Protein AF-0000000068191736 (afdb_homodimer)

Radius of gyration: 35.63 Å; Cα contacts (8 Å, |Δi|>4): 649; chains: 2; bounding box: 102×90×140 Å

Sequence (482 aa):
MTTALISSHVLVLVTMWLIGVQCFPVQSYLVSAGSHHRRVPTPRPTRGGVSFSSRRANTSNDIRSEDTLSNSKNRIPVSAEIEIPLAAEIAFDAFADLPRQATWADWLKSVEYISPDNPETMWKMSYLGLSYSWKAISTRQERPFVIEWESTSGLKNFGRVDFTKLDSDRTHMKLTLTFLAPRLLVKMLGQQGAIARLVEKRMLQTMLHNFRDIVVVESTSNQQPQLKPLSIFPKQNAESDMTTALISSHVLVLVTMWLIGVQCFPVQSYLVSAGSHHRRVPTPRPTRGGVSFSSRRANTSNDIRSEDTLSNSKNRIPVSAEIEIPLAAEIAFDAFADLPRQATWADWLKSVEYISPDNPETMWKMSYLGLSYSWKAISTRQERPFVIEWESTSGLKNFGRVDFTKLDSDRTHMKLTLTFLAPRLLVKMLGQQGAIARLVEKRMLQTMLHNFRDIVVVESTSNQQPQLKPLSIFPKQNAESD

pLDDT: mean 71.67, std 31.64, range [22.31, 98.94]

Foldseek 3Di:
DPPDDDDDDPPPPPPPDDPCPPDPPPPPPPPPPPCPVPPPDDPDPPPPPPPPPCPPPPPPPCPPPCVVVPPDLQKAKAKDKDKFQAALQLLQVLVVPQQCLCVLFVQWPGWADPDPVDQKIKTWGHDPHDIWIFIKHWPDDDPSAKTWMFTDDTWGKIKMWGWADPDRGMTMIMIIMMTGDPPVVCVVVVDSVVVRVCCHPVTVHSSVVSSRVVSVVVVVVVPPPPPPPPPDDDPPPPPDD/DDDDDDPPPDPPPPPPDDPPPPPPPPPPPPPPPPCPPPPPDDPDPPPPPPPPPCPPPPPPPCPPPCVVVPPDLQKAKAKDKDKFQAALQLLQVLVVPQQCLCVLFVQWPGWADPDPVDQKIKTWGHDPHDIWIFIKHWPDDDPSAKTWMFTDDTWGKIWMWGWADPDRGMTMIMIIMMTGDPPVVCVVVVDSVVVRVCCHPVTVHSSVVSSRVVSVVVVVVVPPPPPPPPPPDDPPPPPDD

Structure (mmCIF, N/CA/C/O backbone):
data_AF-0000000068191736-model_v1
#
loop_
_entity.id
_entity.type
_entity.pdbx_description
1 polymer 'Coenzyme Q-binding protein COQ10 START domain-containing protein'
#
loop_
_atom_site.group_PDB
_atom_site.id
_atom_site.type_symbol
_atom_site.label_atom_id
_atom_site.label_alt_id
_atom_site.label_comp_id
_atom_site.label_asym_id
_atom_site.label_entity_id
_atom_site.label_seq_id
_atom_site.pdbx_PDB_ins_code
_atom_site.Cartn_x
_atom_site.Cartn_y
_atom_site.Cartn_z
_atom_site.occupancy
_atom_site.B_iso_or_equiv
_atom_site.auth_seq_id
_atom_site.auth_comp_id
_atom_site.auth_asym_id
_atom_site.auth_atom_id
_atom_site.pdbx_PDB_model_num
ATOM 1 N N . MET A 1 1 ? -61.156 -1.2 -34.75 1 26.72 1 MET A N 1
ATOM 2 C CA . MET A 1 1 ? -60.344 -0.84 -35.906 1 26.72 1 MET A CA 1
ATOM 3 C C . MET A 1 1 ? -58.938 -0.466 -35.469 1 26.72 1 MET A C 1
ATOM 5 O O . MET A 1 1 ? -58.75 0.307 -34.531 1 26.72 1 MET A O 1
ATOM 9 N N . THR A 1 2 ? -57.875 -1.377 -35.875 1 28.09 2 THR A N 1
ATOM 10 C CA . THR A 1 2 ? -56.594 -2.049 -35.812 1 28.09 2 THR A CA 1
ATOM 11 C C . THR A 1 2 ? -55.469 -1.104 -36.219 1 28.09 2 THR A C 1
ATOM 13 O O . THR A 1 2 ? -54.312 -1.533 -36.406 1 28.09 2 THR A O 1
ATOM 16 N N . THR A 1 3 ? -55.812 0.09 -36.625 1 30.33 3 THR A N 1
ATOM 17 C CA . THR A 1 3 ? -54.812 0.627 -37.531 1 30.33 3 THR A CA 1
ATOM 18 C C . THR A 1 3 ? -53.531 0.962 -36.781 1 30.33 3 THR A C 1
ATOM 20 O O . THR A 1 3 ? -53.438 2.021 -36.156 1 30.33 3 THR A O 1
ATOM 23 N N . ALA A 1 4 ? -53.031 -0.154 -35.938 1 30.58 4 ALA A N 1
ATOM 24 C CA . ALA A 1 4 ? -51.75 0.013 -35.25 1 30.58 4 ALA A CA 1
ATOM 25 C C . ALA A 1 4 ? -50.719 0.667 -36.156 1 30.58 4 ALA A C 1
ATOM 27 O O . ALA A 1 4 ? -50.781 0.536 -37.375 1 30.58 4 ALA A O 1
ATOM 28 N N . LEU A 1 5 ? -49.812 1.462 -35.469 1 27.33 5 LEU A N 1
ATOM 29 C CA . LEU A 1 5 ? -48.719 2.383 -35.625 1 27.33 5 LEU A CA 1
ATOM 30 C C . LEU A 1 5 ? -47.625 1.749 -36.5 1 27.33 5 LEU A C 1
ATOM 32 O O . LEU A 1 5 ? -47.188 0.622 -36.219 1 27.33 5 LEU A O 1
ATOM 36 N N . ILE A 1 6 ? -47.25 2.256 -37.625 1 26.78 6 ILE A N 1
ATOM 37 C CA . ILE A 1 6 ? -46.469 2.162 -38.875 1 26.78 6 ILE A CA 1
ATOM 38 C C . ILE A 1 6 ? -45 2.021 -38.562 1 26.78 6 ILE A C 1
ATOM 40 O O . ILE A 1 6 ? -44.312 1.182 -39.125 1 26.78 6 ILE A O 1
ATOM 44 N N . SER A 1 7 ? -44.281 2.936 -37.688 1 26.61 7 SER A N 1
ATOM 45 C CA . SER A 1 7 ? -43.219 3.629 -38.375 1 26.61 7 SER A CA 1
ATOM 46 C C . SER A 1 7 ? -42 2.715 -38.562 1 26.61 7 SER A C 1
ATOM 48 O O . SER A 1 7 ? -41.844 1.708 -37.875 1 26.61 7 SER A O 1
ATOM 50 N N . SER A 1 8 ? -40.906 3.18 -39.438 1 25.53 8 SER A N 1
ATOM 51 C CA . SER A 1 8 ? -39.844 2.938 -40.438 1 25.53 8 SER A CA 1
ATOM 52 C C . SER A 1 8 ? -38.562 2.408 -39.75 1 25.53 8 SER A C 1
ATOM 54 O O . SER A 1 8 ? -38.375 2.576 -38.562 1 25.53 8 SER A O 1
ATOM 56 N N . HIS A 1 9 ? -37.531 1.76 -40.562 1 31.41 9 HIS A N 1
ATOM 57 C CA . HIS A 1 9 ? -36.469 0.842 -40.875 1 31.41 9 HIS A CA 1
ATOM 58 C C . HIS A 1 9 ? -35.094 1.457 -40.531 1 31.41 9 HIS A C 1
ATOM 60 O O . HIS A 1 9 ? -34.062 0.947 -40.938 1 31.41 9 HIS A O 1
ATOM 66 N N . VAL A 1 10 ? -34.812 2.531 -39.688 1 26.14 10 VAL A N 1
ATOM 67 C CA . VAL A 1 10 ? -33.5 3.119 -39.906 1 26.14 10 VAL A CA 1
ATOM 68 C C . VAL A 1 10 ? -32.406 2.078 -39.656 1 26.14 10 VAL A C 1
ATOM 70 O O . VAL A 1 10 ? -32.312 1.555 -38.531 1 26.14 10 VAL A O 1
ATOM 73 N N . LEU A 1 11 ? -31.719 1.407 -40.688 1 26 11 LEU A N 1
ATOM 74 C CA . LEU A 1 11 ? -30.625 0.473 -40.875 1 26 11 LEU A CA 1
ATOM 75 C C . LEU A 1 11 ? -29.297 1.087 -40.438 1 26 11 LEU A C 1
ATOM 77 O O . LEU A 1 11 ? -28.781 1.991 -41.094 1 26 11 LEU A O 1
ATOM 81 N N . VAL A 1 12 ? -28.984 1.545 -39.188 1 24.38 12 VAL A N 1
ATOM 82 C CA . VAL A 1 12 ? -27.703 2.119 -38.812 1 24.38 12 VAL A CA 1
ATOM 83 C C . VAL A 1 12 ? -26.594 1.095 -39.031 1 24.38 12 VAL A C 1
ATOM 85 O O . VAL A 1 12 ? -26.516 0.081 -38.344 1 24.38 12 VAL A O 1
ATOM 88 N N . LEU A 1 13 ? -26 0.882 -40.219 1 24.72 13 LEU A N 1
ATOM 89 C CA . LEU A 1 13 ? -24.828 0.103 -40.625 1 24.72 13 LEU A CA 1
ATOM 90 C C . LEU A 1 13 ? -23.578 0.662 -39.969 1 24.72 13 LEU A C 1
ATOM 92 O O . LEU A 1 13 ? -23.109 1.747 -40.312 1 24.72 13 LEU A O 1
ATOM 96 N N . VAL A 1 14 ? -23.297 0.605 -38.625 1 23.53 14 VAL A N 1
ATOM 97 C CA . VAL A 1 14 ? -22.078 0.998 -37.938 1 23.53 14 VAL A CA 1
ATOM 98 C C . VAL A 1 14 ? -20.891 0.227 -38.5 1 23.53 14 VAL A C 1
ATOM 100 O O . VAL A 1 14 ? -20.812 -0.994 -38.344 1 23.53 14 VAL A O 1
ATOM 103 N N . THR A 1 15 ? -20.141 0.614 -39.625 1 23.78 15 THR A N 1
ATOM 104 C CA . THR A 1 15 ? -18.891 0.195 -40.25 1 23.78 15 THR A CA 1
ATOM 105 C C . THR A 1 15 ? -17.75 0.275 -39.25 1 23.78 15 THR A C 1
ATOM 107 O O . THR A 1 15 ? -17.391 1.363 -38.781 1 23.78 15 THR A O 1
ATOM 110 N N . MET A 1 16 ? -17.5 -0.657 -38.281 1 24.33 16 MET A N 1
ATOM 111 C CA . MET A 1 16 ? -16.375 -0.915 -37.375 1 24.33 16 MET A CA 1
ATOM 112 C C . MET A 1 16 ? -15.07 -1.019 -38.156 1 24.33 16 MET A C 1
ATOM 114 O O . MET A 1 16 ? -14.836 -2.008 -38.875 1 24.33 16 MET A O 1
ATOM 118 N N . TRP A 1 17 ? -14.516 0.048 -38.875 1 25.03 17 TRP A N 1
ATOM 119 C CA . TRP A 1 17 ? -13.234 0.064 -39.594 1 25.03 17 TRP A CA 1
ATOM 120 C C . TRP A 1 17 ? -12.117 -0.455 -38.688 1 25.03 17 TRP A C 1
ATOM 122 O O . TRP A 1 17 ? -12.102 -0.185 -37.5 1 25.03 17 TRP A O 1
ATOM 132 N N . LEU A 1 18 ? -11.086 -1.441 -39.125 1 25.88 18 LEU A N 1
ATOM 133 C CA . LEU A 1 18 ? -9.945 -2.344 -39.031 1 25.88 18 LEU A CA 1
ATOM 134 C C . LEU A 1 18 ? -8.664 -1.57 -38.719 1 25.88 18 LEU A C 1
ATOM 136 O O . LEU A 1 18 ? -8.039 -1.012 -39.625 1 25.88 18 LEU A O 1
ATOM 140 N N . ILE A 1 19 ? -8.57 -0.493 -37.844 1 27.56 19 ILE A N 1
ATOM 141 C CA . ILE A 1 19 ? -7.277 0.161 -37.688 1 27.56 19 ILE A CA 1
ATOM 142 C C . ILE A 1 19 ? -6.215 -0.876 -37.312 1 27.56 19 ILE A C 1
ATOM 144 O O . ILE A 1 19 ? -6.328 -1.555 -36.312 1 27.56 19 ILE A O 1
ATOM 148 N N . GLY A 1 20 ? -5.395 -1.443 -38.219 1 23.81 20 GLY A N 1
ATOM 149 C CA . GLY A 1 20 ? -4.238 -2.318 -38.344 1 23.81 20 GLY A CA 1
ATOM 150 C C . GLY A 1 20 ? -3.07 -1.891 -37.5 1 23.81 20 GLY A C 1
ATOM 151 O O . GLY A 1 20 ? -2.295 -1.012 -37.875 1 23.81 20 GLY A O 1
ATOM 152 N N . VAL A 1 21 ? -3.158 -1.702 -36.188 1 25.25 21 VAL A N 1
ATOM 153 C CA . VAL A 1 21 ? -1.982 -1.375 -35.406 1 25.25 21 VAL A CA 1
ATOM 154 C C . VAL A 1 21 ? -0.887 -2.41 -35.625 1 25.25 21 VAL A C 1
ATOM 156 O O . VAL A 1 21 ? -1.078 -3.6 -35.375 1 25.25 21 VAL A O 1
ATOM 159 N N . GLN A 1 22 ? 0.008 -2.145 -36.562 1 24.55 22 GLN A N 1
ATOM 160 C CA . GLN A 1 22 ? 1.215 -2.881 -36.906 1 24.55 22 GLN A CA 1
ATOM 161 C C . GLN A 1 22 ? 2.098 -3.121 -35.688 1 24.55 22 GLN A C 1
ATOM 163 O O . GLN A 1 22 ? 2.496 -2.174 -35 1 24.55 22 GLN A O 1
ATOM 168 N N . CYS A 1 23 ? 2.033 -4.219 -35.031 1 23.73 23 CYS A N 1
ATOM 169 C CA . CYS A 1 23 ? 2.859 -4.785 -33.969 1 23.73 23 CYS A CA 1
ATOM 170 C C . CYS A 1 23 ? 4.316 -4.871 -34.406 1 23.73 23 CYS A C 1
ATOM 172 O O . CYS A 1 23 ? 4.629 -5.473 -35.438 1 23.73 23 CYS A O 1
ATOM 174 N N . PHE A 1 24 ? 5.152 -3.832 -34.156 1 25.22 24 PHE A N 1
ATOM 175 C CA . PHE A 1 24 ? 6.586 -3.828 -34.438 1 25.22 24 PHE A CA 1
ATOM 176 C C . PHE A 1 24 ? 7.258 -5.043 -33.812 1 25.22 24 PHE A C 1
ATOM 178 O O . PHE A 1 24 ? 6.969 -5.402 -32.688 1 25.22 24 PHE A O 1
ATOM 185 N N . PRO A 1 25 ? 7.762 -5.969 -34.594 1 24.61 25 PRO A N 1
ATOM 186 C CA . PRO A 1 25 ? 8.438 -7.207 -34.219 1 24.61 25 PRO A CA 1
ATOM 187 C C . PRO A 1 25 ? 9.711 -6.953 -33.406 1 24.61 25 PRO A C 1
ATOM 189 O O . PRO A 1 25 ? 10.484 -6.051 -33.75 1 24.61 25 PRO A O 1
ATOM 192 N N . VAL A 1 26 ? 9.664 -6.969 -32.062 1 23.69 26 VAL A N 1
ATOM 193 C CA . VAL A 1 26 ? 10.812 -6.898 -31.188 1 23.69 26 VAL A CA 1
ATOM 194 C C . VAL A 1 26 ? 11.875 -7.895 -31.641 1 23.69 26 VAL A C 1
ATOM 196 O O . VAL A 1 26 ? 11.586 -9.078 -31.844 1 23.69 26 VAL A O 1
ATOM 199 N N . GLN A 1 27 ? 12.82 -7.426 -32.438 1 22.8 27 GLN A N 1
ATOM 200 C CA . GLN A 1 27 ? 13.992 -8.133 -32.938 1 22.8 27 GLN A CA 1
ATOM 201 C C . GLN A 1 27 ? 14.758 -8.805 -31.812 1 22.8 27 GLN A C 1
ATOM 203 O O . GLN A 1 27 ? 15.078 -8.172 -30.797 1 22.8 27 GLN A O 1
ATOM 208 N N . SER A 1 28 ? 14.695 -10.117 -31.656 1 23.44 28 SER A N 1
ATOM 209 C CA . SER A 1 28 ? 15.352 -11.078 -30.766 1 23.44 28 SER A CA 1
ATOM 210 C C . SER A 1 28 ? 16.875 -11.031 -30.922 1 23.44 28 SER A C 1
ATOM 212 O O . SER A 1 28 ? 17.406 -11.297 -32 1 23.44 28 SER A O 1
ATOM 214 N N . TYR A 1 29 ? 17.5 -9.961 -30.438 1 23.19 29 TYR A N 1
ATOM 215 C CA . TYR A 1 29 ? 18.969 -9.969 -30.469 1 23.19 29 TYR A CA 1
ATOM 216 C C . TYR A 1 29 ? 19.516 -11.219 -29.797 1 23.19 29 TYR A C 1
ATOM 218 O O . TYR A 1 29 ? 19.188 -11.508 -28.641 1 23.19 29 TYR A O 1
ATOM 226 N N . LEU A 1 30 ? 19.797 -12.281 -30.531 1 23.94 30 LEU A N 1
ATOM 227 C CA . LEU A 1 30 ? 20.438 -13.539 -30.172 1 23.94 30 LEU A CA 1
ATOM 228 C C . LEU A 1 30 ? 21.859 -13.289 -29.672 1 23.94 30 LEU A C 1
ATOM 230 O O . LEU A 1 30 ? 22.719 -12.836 -30.422 1 23.94 30 LEU A O 1
ATOM 234 N N . VAL A 1 31 ? 22 -12.625 -28.516 1 23.89 31 VAL A N 1
ATOM 235 C CA . VAL A 1 31 ? 23.359 -12.5 -27.984 1 23.89 31 VAL A CA 1
ATOM 236 C C . VAL A 1 31 ? 23.984 -13.883 -27.844 1 23.89 31 VAL A C 1
ATOM 238 O O . VAL A 1 31 ? 23.406 -14.773 -27.234 1 23.89 31 VAL A O 1
ATOM 241 N N . SER A 1 32 ? 24.781 -14.344 -28.812 1 22.39 32 SER A N 1
ATOM 242 C CA . SER A 1 32 ? 25.609 -15.547 -28.891 1 22.39 32 SER A CA 1
ATOM 243 C C . SER A 1 32 ? 26.609 -15.602 -27.766 1 22.39 32 SER A C 1
ATOM 245 O O . SER A 1 32 ? 27.516 -14.766 -27.688 1 22.39 32 SER A O 1
ATOM 247 N N . ALA A 1 33 ? 26.188 -15.781 -26.531 1 24.53 33 ALA A N 1
ATOM 248 C CA . ALA A 1 33 ? 27.094 -15.961 -25.406 1 24.53 33 ALA A CA 1
ATOM 249 C C . ALA A 1 33 ? 28.047 -17.141 -25.641 1 24.53 33 ALA A C 1
ATOM 251 O O . ALA A 1 33 ? 27.594 -18.25 -25.922 1 24.53 33 ALA A O 1
ATOM 252 N N . GLY A 1 34 ? 29.219 -16.922 -26.281 1 23.23 34 GLY A N 1
ATOM 253 C CA . GLY A 1 34 ? 30.328 -17.844 -26.484 1 23.23 34 GLY A CA 1
ATOM 254 C C . GLY A 1 34 ? 30.781 -18.516 -25.203 1 23.23 34 GLY A C 1
ATOM 255 O O . GLY A 1 34 ? 31.016 -17.844 -24.203 1 23.23 34 GLY A O 1
ATOM 256 N N . SER A 1 35 ? 30.281 -19.719 -24.891 1 23.12 35 SER A N 1
ATOM 257 C CA . SER A 1 35 ? 30.422 -20.656 -23.797 1 23.12 35 SER A CA 1
ATOM 258 C C . SER A 1 35 ? 31.875 -21.109 -23.625 1 23.12 35 SER A C 1
ATOM 260 O O . SER A 1 35 ? 32.375 -21.906 -24.422 1 23.12 35 SER A O 1
ATOM 262 N N . HIS A 1 36 ? 32.844 -20.141 -23.562 1 23.55 36 HIS A N 1
ATOM 263 C CA . HIS A 1 36 ? 34.156 -20.75 -23.438 1 23.55 36 HIS A CA 1
ATOM 264 C C . HIS A 1 36 ? 34.25 -21.641 -22.203 1 23.55 36 HIS A C 1
ATOM 266 O O . HIS A 1 36 ? 33.844 -21.219 -21.109 1 23.55 36 HIS A O 1
ATOM 272 N N . HIS A 1 37 ? 34.094 -22.922 -22.328 1 22.31 37 HIS A N 1
ATOM 273 C CA . HIS A 1 37 ? 34.094 -24.062 -21.422 1 22.31 37 HIS A CA 1
ATOM 274 C C . HIS A 1 37 ? 35.469 -24.219 -20.75 1 22.31 37 HIS A C 1
ATOM 276 O O . HIS A 1 37 ? 36.469 -24.531 -21.406 1 2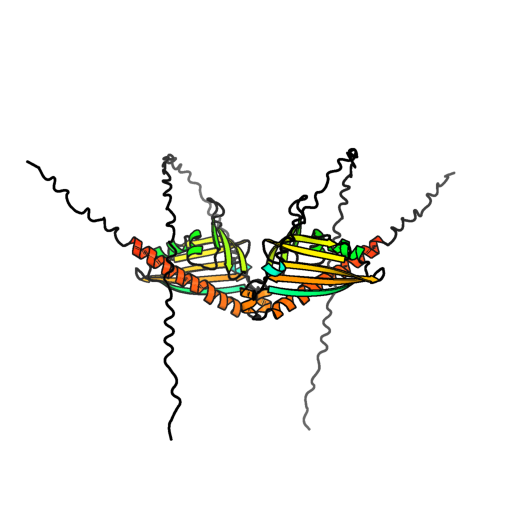2.31 37 HIS A O 1
ATOM 282 N N . ARG A 1 38 ? 35.969 -23.094 -20.109 1 24.12 38 ARG A N 1
ATOM 283 C CA . ARG A 1 38 ? 37.281 -23.422 -19.547 1 24.12 38 ARG A CA 1
ATOM 284 C C . ARG A 1 38 ? 37.188 -24.641 -18.625 1 24.12 38 ARG A C 1
ATOM 286 O O . ARG A 1 38 ? 36.344 -24.703 -17.75 1 24.12 38 ARG A O 1
ATOM 293 N N . ARG A 1 39 ? 37.75 -25.75 -19.047 1 24.48 39 ARG A N 1
ATOM 294 C CA . ARG A 1 39 ? 37.875 -27.078 -18.453 1 24.48 39 ARG A CA 1
ATOM 295 C C . ARG A 1 39 ? 38.594 -27.031 -17.109 1 24.48 39 ARG A C 1
ATOM 297 O O . ARG A 1 39 ? 39.75 -26.609 -17.031 1 24.48 39 ARG A O 1
ATOM 304 N N . VAL A 1 40 ? 37.938 -26.438 -16.078 1 25.72 40 VAL A N 1
ATOM 305 C CA . VAL A 1 40 ? 38.656 -26.406 -14.805 1 25.72 40 VAL A CA 1
ATOM 306 C C . VAL A 1 40 ? 39 -27.828 -14.367 1 25.72 40 VAL A C 1
ATOM 308 O O . VAL A 1 40 ? 38.156 -28.734 -14.461 1 25.72 40 VAL A O 1
ATOM 311 N N . PRO A 1 41 ? 40.281 -28.125 -14.25 1 27.2 41 PRO A N 1
ATOM 312 C CA . PRO A 1 41 ? 40.844 -29.438 -13.938 1 27.2 41 PRO A CA 1
ATOM 313 C C . PRO A 1 41 ? 40.312 -30 -12.617 1 27.2 41 PRO A C 1
ATOM 315 O O . PRO A 1 41 ? 39.938 -29.25 -11.727 1 27.2 41 PRO A O 1
ATOM 318 N N . THR A 1 42 ? 39.719 -31.219 -12.68 1 25.02 42 THR A N 1
ATOM 319 C CA . THR A 1 42 ? 39.031 -32.062 -11.703 1 25.02 42 THR A CA 1
ATOM 320 C C . THR A 1 42 ? 39.938 -32.375 -10.523 1 25.02 42 THR A C 1
ATOM 322 O O . THR A 1 42 ? 41 -32.969 -10.711 1 25.02 42 THR A O 1
ATOM 325 N N . PRO A 1 43 ? 40.188 -31.391 -9.609 1 27.56 43 PRO A N 1
ATOM 326 C CA . PRO A 1 43 ? 41.125 -31.766 -8.562 1 27.56 43 PRO A CA 1
ATOM 327 C C . PRO A 1 43 ? 40.781 -33.062 -7.879 1 27.56 43 PRO A C 1
ATOM 329 O O . PRO A 1 43 ? 39.594 -33.469 -7.887 1 27.56 43 PRO A O 1
ATOM 332 N N . ARG A 1 44 ? 41.812 -33.938 -7.648 1 28.48 44 ARG A N 1
ATOM 333 C CA . ARG A 1 44 ? 41.875 -35.312 -7.156 1 28.48 44 ARG A CA 1
ATOM 334 C C . ARG A 1 44 ? 41.281 -35.406 -5.754 1 28.48 44 ARG A C 1
ATOM 336 O O . ARG A 1 44 ? 41.531 -34.562 -4.902 1 28.48 44 ARG A O 1
ATOM 343 N N . PRO A 1 45 ? 40.219 -36.281 -5.547 1 27.23 45 PRO A N 1
ATOM 344 C CA . PRO A 1 45 ? 39.344 -36.469 -4.391 1 27.23 45 PRO A CA 1
ATOM 345 C C . PRO A 1 45 ? 40.094 -36.969 -3.156 1 27.23 45 PRO A C 1
ATOM 347 O O . PRO A 1 45 ? 40.75 -38 -3.205 1 27.23 45 PRO A O 1
ATOM 350 N N . THR A 1 46 ? 41.062 -36.094 -2.586 1 26.61 46 THR A N 1
ATOM 351 C CA . THR A 1 46 ? 41.75 -36.75 -1.458 1 26.61 46 THR A CA 1
ATOM 352 C C . THR A 1 46 ? 40.719 -37.281 -0.456 1 26.61 46 THR A C 1
ATOM 354 O O . THR A 1 46 ? 39.656 -36.688 -0.242 1 26.61 46 THR A O 1
ATOM 357 N N . ARG A 1 47 ? 40.844 -38.562 -0.058 1 26.16 47 ARG A N 1
ATOM 358 C CA . ARG A 1 47 ? 40.031 -39.562 0.65 1 26.16 47 ARG A CA 1
ATOM 359 C C . ARG A 1 47 ? 39.844 -39.156 2.115 1 26.16 47 ARG A C 1
ATOM 361 O O . ARG A 1 47 ? 39.344 -39.969 2.92 1 26.16 47 ARG A O 1
ATOM 368 N N . GLY A 1 48 ? 40.156 -37.844 2.475 1 25.41 48 GLY A N 1
ATOM 369 C CA . GLY A 1 48 ? 40.25 -37.875 3.924 1 25.41 48 GLY A CA 1
ATOM 370 C C . GLY A 1 48 ? 38.969 -38.25 4.621 1 25.41 48 GLY A C 1
ATOM 371 O O . GLY A 1 48 ? 37.875 -37.938 4.156 1 25.41 48 GLY A O 1
ATOM 372 N N . GLY A 1 49 ? 38.969 -39.438 5.227 1 24.78 49 GLY A N 1
ATOM 373 C CA . GLY A 1 49 ? 37.906 -40.156 5.965 1 24.78 49 GLY A CA 1
ATOM 374 C C . GLY A 1 49 ? 37.375 -39.344 7.125 1 24.78 49 GLY A C 1
ATOM 375 O O . GLY A 1 49 ? 38.062 -39.094 8.109 1 24.78 49 GLY A O 1
ATOM 376 N N . VAL A 1 50 ? 36.969 -38.094 6.891 1 25.61 50 VAL A N 1
ATOM 377 C CA . VAL A 1 50 ? 36.594 -37.375 8.109 1 25.61 50 VAL A CA 1
ATOM 378 C C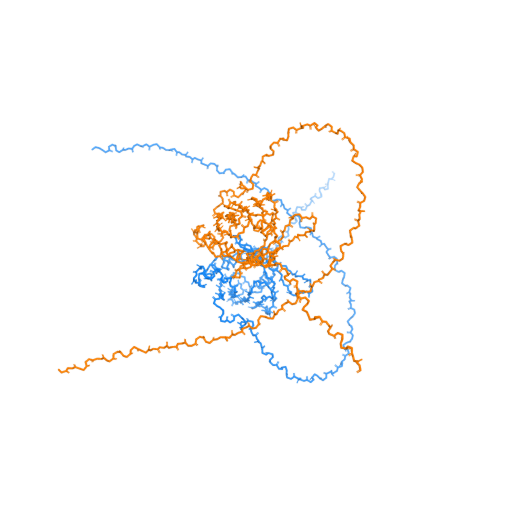 . VAL A 1 50 ? 35.406 -38.094 8.75 1 25.61 50 VAL A C 1
ATOM 380 O O . VAL A 1 50 ? 34.531 -38.625 8.055 1 25.61 50 VAL A O 1
ATOM 383 N N . SER A 1 51 ? 35.719 -38.781 9.836 1 27.09 51 SER A N 1
ATOM 384 C CA . SER A 1 51 ? 34.781 -39.406 10.766 1 27.09 51 SER A CA 1
ATOM 385 C C . SER A 1 51 ? 33.656 -38.438 11.164 1 27.09 51 SER A C 1
ATOM 387 O O . SER A 1 51 ? 33.938 -37.344 11.641 1 27.09 51 SER A O 1
ATOM 389 N N . PHE A 1 52 ? 32.656 -38.375 10.328 1 25.64 52 PHE A N 1
ATOM 390 C CA . PHE A 1 52 ? 31.516 -37.531 10.594 1 25.64 52 PHE A CA 1
ATOM 391 C C . PHE A 1 52 ? 30.828 -37.938 11.891 1 25.64 52 PHE A C 1
ATOM 393 O O . PHE A 1 52 ? 30.359 -39.062 12.016 1 25.64 52 PHE A O 1
ATOM 400 N N . SER A 1 53 ? 31.469 -37.562 13.008 1 26.44 53 SER A N 1
ATOM 401 C CA . SER A 1 53 ? 30.703 -37.719 14.234 1 26.44 53 SER A CA 1
ATOM 402 C C . SER A 1 53 ? 29.266 -37.25 14.055 1 26.44 53 SER A C 1
ATOM 404 O O . SER A 1 53 ? 29.031 -36.219 13.43 1 26.44 53 SER A O 1
ATOM 406 N N . SER A 1 54 ? 28.359 -38.156 14.047 1 22.91 54 SER A N 1
ATOM 407 C CA . SER A 1 54 ? 26.906 -38 13.922 1 22.91 54 SER A CA 1
ATOM 408 C C . SER A 1 54 ? 26.359 -37.031 14.969 1 22.91 54 SER A C 1
ATOM 410 O O . SER A 1 54 ? 26.141 -37.438 16.109 1 22.91 54 SER A O 1
ATOM 412 N N . ARG A 1 55 ? 26.953 -35.875 15.273 1 29.11 55 ARG A N 1
ATOM 413 C CA . ARG A 1 55 ? 26.125 -35.062 16.172 1 29.11 55 ARG A CA 1
ATOM 414 C C . ARG A 1 55 ? 24.672 -35.062 15.711 1 29.11 55 ARG A C 1
ATOM 416 O O . ARG A 1 55 ? 24.391 -34.812 14.539 1 29.11 55 ARG A O 1
ATOM 423 N N . ARG A 1 56 ? 23.828 -35.781 16.422 1 27.08 56 ARG A N 1
ATOM 424 C CA . ARG A 1 56 ? 22.391 -35.75 16.266 1 27.08 56 ARG A CA 1
ATOM 425 C C . ARG A 1 56 ? 21.906 -34.344 15.992 1 27.08 56 ARG A C 1
ATOM 427 O O . ARG A 1 56 ? 22.219 -33.406 16.734 1 27.08 56 ARG A O 1
ATOM 434 N N . ALA A 1 57 ? 21.734 -34.031 14.711 1 27.84 57 ALA A N 1
ATOM 435 C CA . ALA A 1 57 ? 21.047 -32.781 14.32 1 27.84 57 ALA A CA 1
ATOM 436 C C . ALA A 1 57 ? 19.859 -32.531 15.219 1 27.84 57 ALA A C 1
ATOM 438 O O . ALA A 1 57 ? 18.953 -33.344 15.336 1 27.84 57 ALA A O 1
ATOM 439 N N . ASN A 1 58 ? 20.062 -31.906 16.359 1 28.25 58 ASN A N 1
ATOM 440 C CA . ASN A 1 58 ? 18.953 -31.281 17.078 1 28.25 58 ASN A CA 1
ATOM 441 C C . ASN A 1 58 ? 17.906 -30.703 16.141 1 28.25 58 ASN A C 1
ATOM 443 O O . ASN A 1 58 ? 18.25 -30.078 15.141 1 28.25 58 ASN A O 1
ATOM 447 N N . THR A 1 59 ? 16.781 -31.422 16 1 30.39 59 THR A N 1
ATOM 448 C CA . THR A 1 59 ? 15.562 -30.984 15.344 1 30.39 59 THR A CA 1
ATOM 449 C C . THR A 1 59 ? 15.328 -29.5 15.586 1 30.39 59 THR A C 1
ATOM 451 O O . THR A 1 59 ? 15.156 -29.062 16.719 1 30.39 59 THR A O 1
ATOM 454 N N . SER A 1 60 ? 16.094 -28.719 14.875 1 32.25 60 SER A N 1
ATOM 455 C CA . SER A 1 60 ? 15.688 -27.328 14.828 1 32.25 60 SER A CA 1
ATOM 456 C C . SER A 1 60 ? 14.172 -27.172 14.875 1 32.25 60 SER A C 1
ATOM 458 O O . SER A 1 60 ? 13.445 -27.953 14.25 1 32.25 60 SER A O 1
ATOM 460 N N . ASN A 1 61 ? 13.633 -26.891 16.016 1 31.47 61 ASN A N 1
ATOM 461 C CA . ASN A 1 61 ? 12.289 -26.328 16.125 1 31.47 61 ASN A CA 1
ATOM 462 C C . ASN A 1 61 ? 11.891 -25.562 14.875 1 31.47 61 ASN A C 1
ATOM 464 O O . ASN A 1 61 ? 12.492 -24.531 14.555 1 31.47 61 ASN A O 1
ATOM 468 N N . ASP A 1 62 ? 11.68 -26.359 13.805 1 32.88 62 ASP A N 1
ATOM 469 C CA . ASP A 1 62 ? 11.008 -25.781 12.648 1 32.88 62 ASP A CA 1
ATOM 470 C C . ASP A 1 62 ? 9.961 -24.75 13.062 1 32.88 62 ASP A C 1
ATOM 472 O O . ASP A 1 62 ? 8.852 -25.109 13.461 1 32.88 62 ASP A O 1
ATOM 476 N N . ILE A 1 63 ? 10.305 -23.75 13.867 1 35.47 63 ILE A N 1
ATOM 477 C CA . ILE A 1 63 ? 9.43 -22.594 13.883 1 35.47 63 ILE A CA 1
ATOM 478 C C . ILE A 1 63 ? 8.75 -22.438 12.523 1 35.47 63 ILE A C 1
ATOM 480 O O . ILE A 1 63 ? 9.406 -22.109 11.531 1 35.47 63 ILE A O 1
ATOM 484 N N . ARG A 1 64 ? 7.938 -23.375 12.078 1 35.88 64 ARG A N 1
ATOM 485 C CA . ARG A 1 64 ? 7.086 -23.25 10.898 1 35.88 64 ARG A CA 1
ATOM 486 C C . ARG A 1 64 ? 6.602 -21.828 10.711 1 35.88 64 ARG A C 1
ATOM 488 O O . ARG A 1 64 ? 6.051 -21.219 11.633 1 35.88 64 ARG A O 1
ATOM 495 N N . SER A 1 65 ? 7.25 -21.125 9.82 1 46.78 65 SER A N 1
ATOM 496 C CA . SER A 1 65 ? 6.758 -19.859 9.305 1 46.78 65 SER A CA 1
ATOM 497 C C . SER A 1 65 ? 5.242 -19.766 9.422 1 46.78 65 SER A C 1
ATOM 499 O O . SER A 1 65 ? 4.691 -18.672 9.531 1 46.78 65 SER A O 1
ATOM 501 N N . GLU A 1 66 ? 4.598 -20.938 9.25 1 46.81 66 GLU A N 1
ATOM 502 C CA . GLU A 1 66 ? 3.168 -20.953 9.547 1 46.81 66 GLU A CA 1
ATOM 503 C C . GLU A 1 66 ? 2.898 -20.469 10.969 1 46.81 66 GLU A C 1
ATOM 505 O O . GLU A 1 66 ? 1.872 -19.828 11.227 1 46.81 66 GLU A O 1
ATOM 510 N N . ASP A 1 67 ? 3.773 -20.781 11.797 1 46.97 67 ASP A N 1
ATOM 511 C CA . ASP A 1 67 ? 3.543 -20.469 13.203 1 46.97 67 ASP A CA 1
ATOM 512 C C . ASP A 1 67 ? 3.637 -18.953 13.445 1 46.97 67 ASP A C 1
ATOM 514 O O . ASP A 1 67 ? 2.992 -18.422 14.352 1 46.97 67 ASP A O 1
ATOM 518 N N . THR A 1 68 ? 4.504 -18.312 12.641 1 48.22 68 THR A N 1
ATOM 519 C CA . THR A 1 68 ? 4.73 -16.906 12.945 1 48.22 68 THR A CA 1
ATOM 520 C C . THR A 1 68 ? 3.512 -16.062 12.57 1 48.22 68 THR A C 1
ATOM 522 O O . THR A 1 68 ? 3.377 -14.93 13.008 1 48.22 68 THR A O 1
ATOM 525 N N . LEU A 1 69 ? 2.82 -16.578 11.578 1 57.34 69 LEU A N 1
ATOM 526 C CA . LEU A 1 69 ? 1.614 -15.859 11.203 1 57.34 69 LEU A CA 1
ATOM 527 C C . LEU A 1 69 ? 0.416 -16.328 12.016 1 57.34 69 LEU A C 1
ATOM 529 O O . LEU A 1 69 ? -0.731 -16.172 11.594 1 57.34 69 LEU A O 1
ATOM 533 N N . SER A 1 70 ? 0.601 -17.031 13.047 1 57.34 70 SER A N 1
ATOM 534 C CA . SER A 1 70 ? -0.486 -17.703 13.758 1 57.34 70 SER A CA 1
ATOM 535 C C . SER A 1 70 ? -1.701 -16.797 13.883 1 57.34 70 SER A C 1
ATOM 537 O O . SER A 1 70 ? -1.802 -15.781 13.188 1 57.34 70 SER A O 1
ATOM 539 N N . ASN A 1 71 ? -2.145 -16.375 15.141 1 56.5 71 ASN A N 1
ATOM 540 C CA . ASN A 1 71 ? -3.48 -15.977 15.57 1 56.5 71 ASN A CA 1
ATOM 541 C C . ASN A 1 71 ? -3.75 -14.508 15.273 1 56.5 71 ASN A C 1
ATOM 543 O O . ASN A 1 71 ? -4.41 -13.82 16.062 1 56.5 71 ASN A O 1
ATOM 547 N N . SER A 1 72 ? -3.299 -14.133 13.969 1 73 72 SER A N 1
ATOM 548 C CA . SER A 1 72 ? -3.553 -12.719 13.703 1 73 72 SER A CA 1
ATOM 549 C C . SER A 1 72 ? -4.863 -12.523 12.945 1 73 72 SER A C 1
ATOM 551 O O . SER A 1 72 ? -5.191 -13.312 12.055 1 73 72 SER A O 1
ATOM 553 N N . LYS A 1 73 ? -5.738 -11.734 13.344 1 83.06 73 LYS A N 1
ATOM 554 C CA . LYS A 1 73 ? -7.039 -11.391 12.781 1 83.06 73 LYS A CA 1
ATOM 555 C C . LYS A 1 73 ? -6.898 -10.898 11.336 1 83.06 73 LYS A C 1
ATOM 557 O O . LYS A 1 73 ? -7.879 -10.867 10.594 1 83.06 73 LYS A O 1
ATOM 562 N N . ASN A 1 74 ? -5.625 -10.797 10.812 1 93.19 74 ASN A N 1
ATOM 563 C CA . ASN A 1 74 ? -5.492 -10.273 9.461 1 93.19 74 ASN A CA 1
ATOM 564 C C . ASN A 1 74 ? -4.801 -11.273 8.539 1 93.19 74 ASN A C 1
ATOM 566 O O . ASN A 1 74 ? -4.332 -10.914 7.457 1 93.19 74 ASN A O 1
ATOM 570 N N . ARG A 1 75 ? -4.707 -12.555 9.023 1 94.94 75 ARG A N 1
ATOM 571 C CA . ARG A 1 75 ? -4.191 -13.648 8.211 1 94.94 75 ARG A CA 1
ATOM 572 C C . ARG A 1 75 ? -5.242 -14.141 7.219 1 94.94 75 ARG A C 1
ATOM 574 O O . ARG A 1 75 ? -6.348 -14.516 7.613 1 94.94 75 ARG A O 1
ATOM 581 N N . ILE A 1 76 ? -4.883 -14.273 5.91 1 97 76 ILE A N 1
ATOM 582 C CA . ILE A 1 76 ? -5.844 -14.625 4.871 1 97 76 ILE A CA 1
ATOM 583 C C . ILE A 1 76 ? -5.371 -15.867 4.125 1 97 76 ILE A C 1
ATOM 585 O O . ILE A 1 76 ? -4.5 -15.781 3.256 1 97 76 ILE A O 1
ATOM 589 N N . PRO A 1 77 ? -5.914 -17 4.445 1 97.25 77 PRO A N 1
ATOM 590 C CA . PRO A 1 77 ? -5.672 -18.188 3.617 1 97.25 77 PRO A CA 1
ATOM 591 C C . PRO A 1 77 ? -6.52 -18.203 2.348 1 97.25 77 PRO A C 1
ATOM 593 O O . PRO A 1 77 ? -7.715 -17.891 2.395 1 97.25 77 PRO A O 1
ATOM 596 N N . VAL A 1 78 ? -5.918 -18.516 1.248 1 98.31 78 VAL A N 1
ATOM 597 C CA . VAL A 1 78 ? -6.617 -18.578 -0.031 1 98.31 78 VAL A CA 1
ATOM 598 C C . VAL A 1 78 ? -6.035 -19.688 -0.89 1 98.31 78 VAL A C 1
ATOM 600 O O . VAL A 1 78 ? -4.836 -19.969 -0.825 1 98.31 78 VAL A O 1
ATOM 603 N N . SER A 1 79 ? -6.852 -20.344 -1.701 1 98.75 79 SER A N 1
ATOM 604 C CA . SER A 1 79 ? -6.375 -21.391 -2.611 1 98.75 79 SER A CA 1
ATOM 605 C C . SER A 1 79 ? -7.16 -21.375 -3.92 1 98.75 79 SER A C 1
ATOM 607 O O . SER A 1 79 ? -8.281 -20.859 -3.975 1 98.75 79 SER A O 1
ATOM 609 N N . ALA A 1 80 ? -6.543 -21.844 -4.926 1 98.88 80 ALA A N 1
ATOM 610 C CA . ALA A 1 80 ? -7.145 -22.062 -6.238 1 98.88 80 ALA A CA 1
ATOM 611 C C . ALA A 1 80 ? -6.527 -23.281 -6.926 1 98.88 80 ALA A C 1
ATOM 613 O O . ALA A 1 80 ? -5.414 -23.688 -6.594 1 98.88 80 ALA A O 1
ATOM 614 N N . GLU A 1 81 ? -7.289 -23.844 -7.855 1 98.88 81 GLU A N 1
ATOM 615 C CA . GLU A 1 81 ? -6.801 -25.047 -8.539 1 98.88 81 GLU A CA 1
ATOM 616 C C . GLU A 1 81 ? -7.297 -25.094 -9.984 1 98.88 81 GLU A C 1
ATOM 618 O O . GLU A 1 81 ? -8.242 -24.406 -10.344 1 98.88 81 GLU A O 1
ATOM 623 N N . ILE A 1 82 ? -6.594 -25.922 -10.742 1 98.88 82 ILE A N 1
ATOM 624 C CA . ILE A 1 82 ? -6.941 -26.078 -12.148 1 98.88 82 ILE A CA 1
ATOM 625 C C . ILE A 1 82 ? -6.391 -27.406 -12.672 1 98.88 82 ILE A C 1
ATOM 627 O O . ILE A 1 82 ? -5.371 -27.906 -12.18 1 98.88 82 ILE A O 1
ATOM 631 N N . GLU A 1 83 ? -7.086 -27.969 -13.555 1 98.81 83 GLU A N 1
ATOM 632 C CA . GLU A 1 83 ? -6.543 -29.047 -14.375 1 98.81 83 GLU A CA 1
ATOM 633 C C . GLU A 1 83 ? -6.016 -28.516 -15.703 1 98.81 83 GLU A C 1
ATOM 635 O O . GLU A 1 83 ? -6.691 -27.75 -16.391 1 98.81 83 GLU A O 1
ATOM 640 N N . ILE A 1 84 ? -4.809 -28.953 -16.047 1 98.56 84 ILE A N 1
ATOM 641 C CA . ILE A 1 84 ? -4.219 -28.438 -17.281 1 98.56 84 ILE A CA 1
ATOM 642 C C . ILE A 1 84 ? -3.768 -29.594 -18.156 1 98.56 84 ILE A C 1
ATOM 644 O O . ILE A 1 84 ? -3.328 -30.625 -17.656 1 98.56 84 ILE A O 1
ATOM 648 N N . PRO A 1 85 ? -3.873 -29.453 -19.5 1 98.25 85 PRO A N 1
ATOM 649 C CA . PRO A 1 85 ? -3.449 -30.484 -20.438 1 98.25 85 PRO A CA 1
ATOM 650 C C . PRO A 1 85 ? -1.95 -30.453 -20.734 1 98.25 85 PRO A C 1
ATOM 652 O O . PRO A 1 85 ? -1.544 -30.328 -21.891 1 98.25 85 PRO A O 1
ATOM 655 N N . LEU A 1 86 ? -1.188 -30.578 -19.719 1 97.94 86 LEU A N 1
ATOM 656 C CA . LEU A 1 86 ? 0.269 -30.625 -19.781 1 97.94 86 LEU A CA 1
ATOM 657 C C . LEU A 1 86 ? 0.812 -31.688 -18.812 1 97.94 86 LEU A C 1
ATOM 659 O O . LEU A 1 86 ? 0.233 -31.922 -17.75 1 97.94 86 LEU A O 1
ATOM 663 N N . ALA A 1 87 ? 1.951 -32.312 -19.281 1 97.94 87 ALA A N 1
ATOM 664 C CA . ALA A 1 87 ? 2.68 -33.188 -18.344 1 97.94 87 ALA A CA 1
ATOM 665 C C . ALA A 1 87 ? 3.145 -32.375 -17.125 1 97.94 87 ALA A C 1
ATOM 667 O O . ALA A 1 87 ? 3.441 -31.188 -17.234 1 97.94 87 ALA A O 1
ATOM 668 N N . ALA A 1 88 ? 3.209 -33.031 -15.961 1 98.5 88 ALA A N 1
ATOM 669 C CA . ALA A 1 88 ? 3.572 -32.344 -14.711 1 98.5 88 ALA A CA 1
ATOM 670 C C . ALA A 1 88 ? 4.941 -31.688 -14.828 1 98.5 88 ALA A C 1
ATOM 672 O O . ALA A 1 88 ? 5.172 -30.625 -14.25 1 98.5 88 ALA A O 1
ATOM 673 N N . GLU A 1 89 ? 5.828 -32.344 -15.539 1 98.12 89 GLU A N 1
ATOM 674 C CA . GLU A 1 89 ? 7.176 -31.812 -15.711 1 98.12 89 GLU A CA 1
ATOM 675 C C . GLU A 1 89 ? 7.148 -30.484 -16.438 1 98.12 89 GLU A C 1
ATOM 677 O O . GLU A 1 89 ? 7.852 -29.547 -16.062 1 98.12 89 GLU A O 1
ATOM 682 N N . ILE A 1 90 ? 6.34 -30.375 -17.438 1 97.81 90 ILE A N 1
ATOM 683 C CA . ILE A 1 90 ? 6.234 -29.156 -18.234 1 97.81 90 ILE A CA 1
ATOM 684 C C . ILE A 1 90 ? 5.598 -28.047 -17.406 1 97.81 90 ILE A C 1
ATOM 686 O O . ILE A 1 90 ? 6.098 -26.922 -17.375 1 97.81 90 ILE A O 1
ATOM 690 N N . ALA A 1 91 ? 4.516 -28.375 -16.734 1 98.62 91 ALA A N 1
ATOM 691 C CA . ALA A 1 91 ? 3.814 -27.406 -15.906 1 98.62 91 ALA A CA 1
ATOM 692 C C . ALA A 1 91 ? 4.723 -26.875 -14.797 1 98.62 91 ALA A C 1
ATOM 694 O O . ALA A 1 91 ? 4.785 -25.672 -14.562 1 98.62 91 ALA A O 1
ATOM 695 N N . PHE A 1 92 ? 5.41 -27.781 -14.164 1 98.75 92 PHE A N 1
ATOM 696 C CA . PHE A 1 92 ? 6.328 -27.422 -13.094 1 98.75 92 PHE A CA 1
ATOM 697 C C . PHE A 1 92 ? 7.414 -26.484 -13.594 1 98.75 92 PHE A C 1
ATOM 699 O O . PHE A 1 92 ? 7.66 -25.422 -13 1 98.75 92 PHE A O 1
ATOM 706 N N . ASP A 1 93 ? 8.023 -26.922 -14.656 1 98.5 93 ASP A N 1
ATOM 707 C CA . ASP A 1 93 ? 9.141 -26.141 -15.188 1 98.5 93 ASP A CA 1
ATOM 708 C C . ASP A 1 93 ? 8.688 -24.734 -15.602 1 98.5 93 ASP A C 1
ATOM 710 O O . ASP A 1 93 ? 9.391 -23.75 -15.352 1 98.5 93 ASP A O 1
ATOM 714 N N . ALA A 1 94 ? 7.578 -24.641 -16.219 1 98.38 94 ALA A N 1
ATOM 715 C CA . ALA A 1 94 ? 7.051 -23.344 -16.625 1 98.38 94 ALA A CA 1
ATOM 716 C C . ALA A 1 94 ? 6.754 -22.469 -15.406 1 98.38 94 ALA A C 1
ATOM 718 O O . ALA A 1 94 ? 7.152 -21.297 -15.359 1 98.38 94 ALA A O 1
ATOM 719 N N . PHE A 1 95 ? 6.129 -23 -14.375 1 98.62 95 PHE A N 1
ATOM 720 C CA . PHE A 1 95 ? 5.707 -22.25 -13.203 1 98.62 95 PHE A CA 1
ATOM 721 C C . PHE A 1 95 ? 6.906 -21.859 -12.344 1 98.62 95 PHE A C 1
ATOM 723 O O . PHE A 1 95 ? 6.871 -20.859 -11.625 1 98.62 95 PHE A O 1
ATOM 730 N N . ALA A 1 96 ? 7.957 -22.641 -12.438 1 97.88 96 ALA A N 1
ATOM 731 C CA . ALA A 1 96 ? 9.156 -22.438 -11.625 1 97.88 96 ALA A CA 1
ATOM 732 C C . ALA A 1 96 ? 10.016 -21.312 -12.18 1 97.88 96 ALA A C 1
ATOM 734 O O . ALA A 1 96 ? 10.93 -20.828 -11.516 1 97.88 96 ALA A O 1
ATOM 735 N N . ASP A 1 97 ? 9.734 -20.938 -13.383 1 97.06 97 ASP A N 1
ATOM 736 C CA . ASP A 1 97 ? 10.422 -19.797 -13.969 1 97.06 97 ASP A CA 1
ATOM 737 C C . ASP A 1 97 ? 9.867 -18.484 -13.43 1 97.06 97 ASP A C 1
ATOM 739 O O . ASP A 1 97 ? 9.008 -17.859 -14.047 1 97.06 97 ASP A O 1
ATOM 743 N N . LEU A 1 98 ? 10.398 -18 -12.414 1 97.62 98 LEU A N 1
ATOM 744 C CA . LEU A 1 98 ? 9.781 -16.969 -11.586 1 97.62 98 LEU A CA 1
ATOM 745 C C . LEU A 1 98 ? 9.711 -15.648 -12.328 1 97.62 98 LEU A C 1
ATOM 747 O O . LEU A 1 98 ? 8.68 -14.969 -12.297 1 97.62 98 LEU A O 1
ATOM 751 N N . PRO A 1 99 ? 10.773 -15.242 -13.07 1 97.06 99 PRO A N 1
ATOM 752 C CA . PRO A 1 99 ? 10.633 -13.984 -13.805 1 97.06 99 PRO A CA 1
ATOM 753 C C . PRO A 1 99 ? 9.5 -14.016 -14.82 1 97.06 99 PRO A C 1
ATOM 755 O O . PRO A 1 99 ? 8.93 -12.969 -15.156 1 97.06 99 PRO A O 1
ATOM 758 N N . ARG A 1 100 ? 9.023 -15.148 -15.25 1 98.06 100 ARG A N 1
ATOM 759 C CA . ARG A 1 100 ? 7.969 -15.297 -16.25 1 98.06 100 ARG A CA 1
ATOM 760 C C . ARG A 1 100 ? 6.594 -15.227 -15.594 1 98.06 100 ARG A C 1
ATOM 762 O O . ARG A 1 100 ? 5.574 -15.172 -16.281 1 98.06 100 ARG A O 1
ATOM 769 N N . GLN A 1 101 ? 6.539 -15.227 -14.312 1 98.62 101 GLN A N 1
ATOM 770 C CA . GLN A 1 101 ? 5.266 -15.227 -13.602 1 98.62 101 GLN A CA 1
ATOM 771 C C . GLN A 1 101 ? 4.41 -14.031 -14.016 1 98.62 101 GLN A C 1
ATOM 773 O O . GLN A 1 101 ? 3.182 -14.133 -14.07 1 98.62 101 GLN A O 1
ATOM 778 N N . ALA A 1 102 ? 5.082 -12.953 -14.305 1 98.44 102 ALA A N 1
ATOM 779 C CA . ALA A 1 102 ? 4.367 -11.734 -14.672 1 98.44 102 ALA A CA 1
ATOM 780 C C . ALA A 1 102 ? 3.664 -11.891 -16.016 1 98.44 102 ALA A C 1
ATOM 782 O O . ALA A 1 102 ? 2.793 -11.094 -16.375 1 98.44 102 ALA A O 1
ATOM 783 N N . THR A 1 103 ? 4.016 -12.906 -16.812 1 98.06 103 THR A N 1
ATOM 784 C CA . THR A 1 103 ? 3.416 -13.164 -18.109 1 98.06 103 THR A CA 1
ATOM 785 C C . THR A 1 103 ? 1.958 -13.586 -17.969 1 98.06 103 THR A C 1
ATOM 787 O O . THR A 1 103 ? 1.115 -13.234 -18.797 1 98.06 103 THR A O 1
ATOM 790 N N . TRP A 1 104 ? 1.664 -14.266 -16.953 1 98.44 104 TRP A N 1
ATOM 791 C CA . TRP A 1 104 ? 0.309 -14.805 -16.859 1 98.44 104 TRP A CA 1
ATOM 792 C C . TRP A 1 104 ? -0.413 -14.242 -15.633 1 98.44 104 TRP A C 1
ATOM 794 O O . TRP A 1 104 ? -1.609 -14.477 -15.453 1 98.44 104 TRP A O 1
ATOM 804 N N . ALA A 1 105 ? 0.279 -13.547 -14.742 1 98.56 105 ALA A N 1
ATOM 805 C CA . ALA A 1 105 ? -0.34 -12.891 -13.594 1 98.56 105 ALA A CA 1
ATOM 806 C C . ALA A 1 105 ? -0.505 -11.398 -13.844 1 98.56 105 ALA A C 1
ATOM 808 O O . ALA A 1 105 ? 0.421 -10.617 -13.609 1 98.56 105 ALA A O 1
ATOM 809 N N . ASP A 1 106 ? -1.653 -10.898 -14.141 1 96.94 106 ASP A N 1
ATOM 810 C CA . ASP A 1 106 ? -1.891 -9.516 -14.555 1 96.94 106 ASP A CA 1
ATOM 811 C C . ASP A 1 106 ? -1.682 -8.547 -13.391 1 96.94 106 ASP A C 1
ATOM 813 O O . ASP A 1 106 ? -1.455 -7.355 -13.602 1 96.94 106 ASP A O 1
ATOM 817 N N . TRP A 1 107 ? -1.707 -9.016 -12.266 1 97.44 107 TRP A N 1
ATOM 818 C CA . TRP A 1 107 ? -1.548 -8.195 -11.07 1 97.44 107 TRP A CA 1
ATOM 819 C C . TRP A 1 107 ? -0.084 -8.133 -10.641 1 97.44 107 TRP A C 1
ATOM 821 O O . TRP A 1 107 ? 0.262 -7.43 -9.688 1 97.44 107 TRP A O 1
ATOM 831 N N . LEU A 1 108 ? 0.741 -8.898 -11.242 1 98.12 108 LEU A N 1
ATOM 832 C CA . LEU A 1 108 ? 2.174 -8.898 -10.969 1 98.12 108 LEU A CA 1
ATOM 833 C C . LEU A 1 108 ? 2.924 -8.047 -11.984 1 98.12 108 LEU A C 1
ATOM 835 O O . LEU A 1 108 ? 2.883 -8.32 -13.188 1 98.12 108 LEU A O 1
ATOM 839 N N . LYS A 1 109 ? 3.609 -7.023 -11.539 1 97.94 109 LYS A N 1
ATOM 840 C CA . LYS A 1 109 ? 4.387 -6.148 -12.414 1 97.94 109 LYS A CA 1
ATOM 841 C C . LYS A 1 109 ? 5.715 -6.793 -12.797 1 97.94 109 LYS A C 1
ATOM 843 O O . LYS A 1 109 ? 6.098 -6.789 -13.969 1 97.94 109 LYS A O 1
ATOM 848 N N . SER A 1 110 ? 6.383 -7.32 -11.766 1 98.25 110 SER A N 1
ATOM 849 C CA . SER A 1 110 ? 7.68 -7.918 -12.07 1 98.25 110 SER A CA 1
ATOM 850 C C . SER A 1 110 ? 8.109 -8.891 -10.977 1 98.25 110 SER A C 1
ATOM 852 O O . SER A 1 110 ? 7.656 -8.789 -9.836 1 98.25 110 SER A O 1
ATOM 854 N N . VAL A 1 111 ? 8.922 -9.844 -11.336 1 98.19 111 VAL A N 1
ATOM 855 C CA . VAL A 1 111 ? 9.68 -10.734 -10.461 1 98.19 111 VAL A CA 1
ATOM 856 C C . VAL A 1 111 ? 11.141 -10.781 -10.914 1 98.19 111 VAL A C 1
ATOM 858 O O . VAL A 1 111 ? 11.422 -11.07 -12.078 1 98.19 111 VAL A O 1
ATOM 861 N N . GLU A 1 112 ? 12 -10.461 -9.992 1 97.62 112 GLU A N 1
ATOM 862 C CA . GLU A 1 112 ? 13.414 -10.422 -10.352 1 97.62 112 GLU A CA 1
ATOM 863 C C . GLU A 1 112 ? 14.273 -11.055 -9.258 1 97.62 112 GLU A C 1
ATOM 865 O O . GLU A 1 112 ? 14.016 -10.859 -8.07 1 97.62 112 GLU A O 1
ATOM 870 N N . TYR A 1 113 ? 15.242 -11.781 -9.727 1 96.75 113 TYR A N 1
ATOM 871 C CA . TYR A 1 113 ? 16.266 -12.211 -8.773 1 96.75 113 TYR A CA 1
ATOM 872 C C . TYR A 1 113 ? 17.109 -11.031 -8.32 1 96.75 113 TYR A C 1
ATOM 874 O O . TYR A 1 113 ? 17.5 -10.188 -9.125 1 96.75 113 TYR A O 1
ATOM 882 N N . ILE A 1 114 ? 17.359 -11 -7.062 1 94.62 114 ILE A N 1
ATOM 883 C CA . ILE A 1 114 ? 18.094 -9.875 -6.492 1 94.62 114 ILE A CA 1
ATOM 884 C C . ILE A 1 114 ? 19.547 -9.93 -6.93 1 94.62 114 ILE A C 1
ATOM 886 O O . ILE A 1 114 ? 20.156 -8.906 -7.234 1 94.62 114 ILE A O 1
ATOM 890 N N . SER A 1 115 ? 20.078 -11.07 -6.859 1 90.06 115 SER A N 1
ATOM 891 C CA . SER A 1 115 ? 21.422 -11.312 -7.352 1 90.06 115 SER A CA 1
ATOM 892 C C . SER A 1 115 ? 21.547 -12.695 -7.977 1 90.06 115 SER A C 1
ATOM 894 O O . SER A 1 115 ? 20.766 -13.602 -7.664 1 90.06 115 SER A O 1
ATOM 896 N N . PRO A 1 116 ? 22.484 -12.766 -8.898 1 86 116 PRO A N 1
ATOM 897 C CA . PRO A 1 116 ? 22.672 -14.07 -9.539 1 86 116 PRO A CA 1
ATOM 898 C C . PRO A 1 116 ? 23.031 -15.172 -8.547 1 86 116 PRO A C 1
ATOM 900 O O . PRO A 1 116 ? 22.703 -16.344 -8.773 1 86 116 PRO A O 1
ATOM 903 N N . ASP A 1 117 ? 23.625 -14.75 -7.512 1 84.81 117 ASP A N 1
ATOM 904 C CA . ASP A 1 117 ? 24.109 -15.742 -6.551 1 84.81 117 ASP A CA 1
ATOM 905 C C . ASP A 1 117 ? 23.141 -15.891 -5.383 1 84.81 117 ASP A C 1
ATOM 907 O O . ASP A 1 117 ? 23.391 -16.672 -4.457 1 84.81 117 ASP A O 1
ATOM 911 N N . ASN A 1 118 ? 22.141 -15.141 -5.504 1 79.75 118 ASN A N 1
ATOM 912 C CA . ASN A 1 118 ? 21.203 -15.141 -4.391 1 79.75 118 ASN A CA 1
ATOM 913 C C . ASN A 1 118 ? 19.844 -15.688 -4.809 1 79.75 118 ASN A C 1
ATOM 915 O O . ASN A 1 118 ? 19.266 -15.234 -5.809 1 79.75 118 ASN A O 1
ATOM 919 N N . PRO A 1 119 ? 19.328 -16.703 -4.02 1 89.56 119 PRO A N 1
ATOM 920 C CA . PRO A 1 119 ? 18.047 -17.328 -4.336 1 89.56 119 PRO A CA 1
ATOM 921 C C . PRO A 1 119 ? 16.844 -16.422 -4.07 1 89.56 119 PRO A C 1
ATOM 923 O O . PRO A 1 119 ? 15.719 -16.75 -4.422 1 89.56 119 PRO A O 1
ATOM 926 N N . GLU A 1 120 ? 17.141 -15.234 -3.566 1 96.38 120 GLU A N 1
ATOM 927 C CA . GLU A 1 120 ? 16.031 -14.352 -3.182 1 96.38 120 GLU A CA 1
ATOM 928 C C . GLU A 1 120 ? 15.508 -13.578 -4.383 1 96.38 120 GLU A C 1
ATOM 930 O O . GLU A 1 120 ? 16.281 -13.156 -5.246 1 96.38 120 GLU A O 1
ATOM 935 N N . THR A 1 121 ? 14.164 -13.453 -4.398 1 98 121 THR A N 1
ATOM 936 C CA . THR A 1 121 ? 13.5 -12.75 -5.492 1 98 121 THR A CA 1
ATOM 937 C C . THR A 1 121 ? 12.75 -11.531 -4.977 1 98 121 THR A C 1
ATOM 939 O O . THR A 1 121 ? 12.273 -11.523 -3.838 1 98 121 THR A O 1
ATOM 942 N N . MET A 1 122 ? 12.742 -10.523 -5.785 1 98.44 122 MET A N 1
ATOM 943 C CA . MET A 1 122 ? 11.93 -9.336 -5.551 1 98.44 122 MET A CA 1
ATOM 944 C C . MET A 1 122 ? 10.648 -9.383 -6.387 1 98.44 122 MET A C 1
ATOM 946 O O . MET A 1 122 ? 10.711 -9.516 -7.609 1 98.44 122 MET A O 1
ATOM 950 N N . TRP A 1 123 ? 9.484 -9.273 -5.699 1 98.62 123 TRP A N 1
ATOM 951 C CA . TRP A 1 123 ? 8.172 -9.281 -6.348 1 98.62 123 TRP A CA 1
ATOM 952 C C . TRP A 1 123 ? 7.5 -7.918 -6.23 1 98.62 123 TRP A C 1
ATOM 954 O O . TRP A 1 123 ? 7.516 -7.301 -5.164 1 98.62 123 TRP A O 1
ATOM 964 N N . LYS A 1 124 ? 6.98 -7.41 -7.355 1 98.06 124 LYS A N 1
ATOM 965 C CA . LYS A 1 124 ? 6.219 -6.168 -7.355 1 98.06 124 LYS A CA 1
ATOM 966 C C . LYS A 1 124 ? 4.816 -6.383 -7.926 1 98.06 124 LYS A C 1
ATOM 968 O O . LYS A 1 124 ? 4.664 -6.867 -9.047 1 98.06 124 LYS A O 1
ATOM 973 N N . MET A 1 125 ? 3.863 -5.984 -7.113 1 97.81 125 MET A N 1
ATOM 974 C CA . MET A 1 125 ? 2.457 -6.102 -7.488 1 97.81 125 MET A CA 1
ATOM 975 C C . MET A 1 125 ? 1.852 -4.73 -7.77 1 97.81 125 MET A C 1
ATOM 977 O O . MET A 1 125 ? 2.154 -3.758 -7.074 1 97.81 125 MET A O 1
ATOM 981 N N . SER A 1 126 ? 1.042 -4.68 -8.742 1 95 126 SER A N 1
ATOM 982 C CA . SER A 1 126 ? 0.181 -3.539 -9.039 1 95 126 SER A CA 1
ATOM 983 C C . SER A 1 126 ? -1.176 -3.994 -9.57 1 95 126 SER A C 1
ATOM 985 O O . SER A 1 126 ? -1.265 -4.57 -10.656 1 95 126 SER A O 1
ATOM 987 N N . TYR A 1 127 ? -2.17 -3.723 -8.781 1 95 127 TYR A N 1
ATOM 988 C CA . TYR A 1 127 ? -3.506 -4.18 -9.148 1 95 127 TYR A CA 1
ATOM 989 C C . TYR A 1 127 ? -4.547 -3.102 -8.867 1 95 127 TYR A C 1
ATOM 991 O O . TYR A 1 127 ? -4.871 -2.83 -7.711 1 95 127 TYR A O 1
ATOM 999 N N . LEU A 1 128 ? -5.062 -2.498 -9.859 1 92.56 128 LEU A N 1
ATOM 1000 C CA . LEU A 1 128 ? -6.086 -1.461 -9.789 1 92.56 128 LEU A CA 1
ATOM 1001 C C . LEU A 1 128 ? -5.707 -0.386 -8.781 1 92.56 128 LEU A C 1
ATOM 1003 O O . LEU A 1 128 ? -6.508 -0.032 -7.91 1 92.56 128 LEU A O 1
ATOM 1007 N N . GLY A 1 129 ? -4.461 0.008 -8.844 1 91.19 129 GLY A N 1
ATOM 1008 C CA . GLY A 1 129 ? -4 1.138 -8.055 1 91.19 129 GLY A CA 1
ATOM 1009 C C . GLY A 1 129 ? -3.369 0.724 -6.734 1 91.19 129 GLY A C 1
ATOM 1010 O O . GLY A 1 129 ? -2.752 1.544 -6.051 1 91.19 129 GLY A O 1
ATOM 1011 N N . LEU A 1 130 ? -3.531 -0.488 -6.367 1 91.62 130 LEU A N 1
ATOM 1012 C CA . LEU A 1 130 ? -2.885 -1.007 -5.164 1 91.62 130 LEU A CA 1
ATOM 1013 C C . LEU A 1 130 ? -1.507 -1.575 -5.492 1 91.62 130 LEU A C 1
ATOM 1015 O O . LEU A 1 130 ? -1.365 -2.371 -6.426 1 91.62 130 LEU A O 1
ATOM 1019 N N . SER A 1 131 ? -0.539 -1.064 -4.793 1 92.06 131 SER A N 1
ATOM 1020 C CA . SER A 1 131 ? 0.823 -1.516 -5.059 1 92.06 131 SER A CA 1
ATOM 1021 C C . SER A 1 131 ? 1.473 -2.084 -3.801 1 92.06 131 SER A C 1
ATOM 1023 O O . SER A 1 131 ? 1.403 -1.474 -2.732 1 92.06 131 SER A O 1
ATOM 1025 N N . TYR A 1 132 ? 2.08 -3.268 -3.922 1 95 132 TYR A N 1
ATOM 1026 C CA . TYR A 1 132 ? 2.846 -3.924 -2.867 1 95 132 TYR A CA 1
ATOM 1027 C C . TYR A 1 132 ? 4.125 -4.543 -3.426 1 95 132 TYR A C 1
ATOM 1029 O O . TYR A 1 132 ? 4.23 -4.785 -4.629 1 95 132 TYR A O 1
ATOM 1037 N N . SER A 1 133 ? 5.066 -4.719 -2.568 1 96.38 133 SER A N 1
ATOM 1038 C CA . SER A 1 133 ? 6.301 -5.41 -2.918 1 96.38 133 SER A CA 1
ATOM 1039 C C . SER A 1 133 ? 6.766 -6.324 -1.788 1 96.38 133 SER A C 1
ATOM 1041 O O . SER A 1 133 ? 6.461 -6.074 -0.619 1 96.38 133 SER A O 1
ATOM 1043 N N . TRP A 1 134 ? 7.469 -7.43 -2.141 1 98 134 TRP A N 1
ATOM 1044 C CA . TRP A 1 134 ? 8.047 -8.32 -1.144 1 98 134 TRP A CA 1
ATOM 1045 C C . TRP A 1 134 ? 9.242 -9.078 -1.718 1 98 134 TRP A C 1
ATOM 1047 O O . TRP A 1 134 ? 9.383 -9.188 -2.938 1 98 134 TRP A O 1
ATOM 1057 N N . LYS A 1 135 ? 10.07 -9.461 -0.903 1 98.38 135 LYS A N 1
ATOM 1058 C CA . LYS A 1 135 ? 11.094 -10.445 -1.235 1 98.38 135 LYS A CA 1
ATOM 1059 C C . LYS A 1 135 ? 10.68 -11.844 -0.803 1 98.38 135 LYS A C 1
ATOM 1061 O O . LYS A 1 135 ? 9.914 -12 0.15 1 98.38 135 LYS A O 1
ATOM 1066 N N . ALA A 1 136 ? 11.188 -12.805 -1.521 1 98.31 136 ALA A N 1
ATOM 1067 C CA . ALA A 1 136 ? 10.797 -14.172 -1.182 1 98.31 136 ALA A CA 1
ATOM 1068 C C . ALA A 1 136 ? 11.906 -15.164 -1.535 1 98.31 136 ALA A C 1
ATOM 1070 O O . ALA A 1 136 ? 12.789 -14.852 -2.338 1 98.31 136 ALA A O 1
ATOM 1071 N N . ILE A 1 137 ? 11.859 -16.297 -0.885 1 97.75 137 ILE A N 1
ATOM 1072 C CA . ILE A 1 137 ? 12.742 -17.422 -1.19 1 97.75 137 ILE A CA 1
ATOM 1073 C C . ILE A 1 137 ? 11.922 -18.688 -1.41 1 97.75 137 ILE A C 1
ATOM 1075 O O . ILE A 1 137 ? 10.859 -18.859 -0.806 1 97.75 137 ILE A O 1
ATOM 1079 N N . SER A 1 138 ? 12.453 -19.5 -2.32 1 96.81 138 SER A N 1
ATOM 1080 C CA . SER A 1 138 ? 11.891 -20.844 -2.465 1 96.81 138 SER A CA 1
ATOM 1081 C C . SER A 1 138 ? 12.336 -21.766 -1.329 1 96.81 138 SER A C 1
ATOM 1083 O O . SER A 1 138 ? 13.531 -21.953 -1.112 1 96.81 138 SER A O 1
ATOM 1085 N N . THR A 1 139 ? 11.375 -22.328 -0.604 1 97.69 139 THR A N 1
ATOM 1086 C CA . THR A 1 139 ? 11.727 -23.156 0.545 1 97.69 139 THR A CA 1
ATOM 1087 C C . THR A 1 139 ? 11.75 -24.641 0.159 1 97.69 139 THR A C 1
ATOM 1089 O O . THR A 1 139 ? 12.383 -25.453 0.835 1 97.69 139 THR A O 1
ATOM 1092 N N . ARG A 1 140 ? 11.039 -24.984 -0.839 1 97.56 140 ARG A N 1
ATOM 1093 C CA . ARG A 1 140 ? 11.008 -26.359 -1.317 1 97.56 140 ARG A CA 1
ATOM 1094 C C . ARG A 1 140 ? 10.719 -26.422 -2.812 1 97.56 140 ARG A C 1
ATOM 1096 O O . ARG A 1 140 ? 9.797 -25.766 -3.293 1 97.56 140 ARG A O 1
ATOM 1103 N N . GLN A 1 141 ? 11.57 -27.109 -3.51 1 97 141 GLN A N 1
ATOM 1104 C CA . GLN A 1 141 ? 11.328 -27.453 -4.91 1 97 141 GLN A CA 1
ATOM 1105 C C . GLN A 1 141 ? 11.609 -28.922 -5.176 1 97 141 GLN A C 1
ATOM 1107 O O . GLN A 1 141 ? 12.758 -29.359 -5.156 1 97 141 GLN A O 1
ATOM 1112 N N . GLU A 1 142 ? 10.516 -29.609 -5.32 1 98.44 142 GLU A N 1
ATOM 1113 C CA . GLU A 1 142 ? 10.602 -31.031 -5.68 1 98.44 142 GLU A CA 1
ATOM 1114 C C . GLU A 1 142 ? 9.977 -31.297 -7.043 1 98.44 142 GLU A C 1
ATOM 1116 O O . GLU A 1 142 ? 8.781 -31.578 -7.137 1 98.44 142 GLU A O 1
ATOM 1121 N N . ARG A 1 143 ? 10.742 -31.266 -8.039 1 98.19 143 ARG A N 1
ATOM 1122 C CA . ARG A 1 143 ? 10.273 -31.438 -9.414 1 98.19 143 ARG A CA 1
ATOM 1123 C C . ARG A 1 143 ? 9.789 -32.875 -9.641 1 98.19 143 ARG A C 1
ATOM 1125 O O . ARG A 1 143 ? 10.5 -33.812 -9.328 1 98.19 143 ARG A O 1
ATOM 1132 N N . PRO A 1 144 ? 8.578 -33 -10.242 1 98.12 144 PRO A N 1
ATOM 1133 C CA . PRO A 1 144 ? 7.648 -31.969 -10.68 1 98.12 144 PRO A CA 1
ATOM 1134 C C . PRO A 1 144 ? 6.469 -31.797 -9.719 1 98.12 144 PRO A C 1
ATOM 1136 O O . PRO A 1 144 ? 5.332 -31.609 -10.164 1 98.12 144 PRO A O 1
ATOM 1139 N N . PHE A 1 145 ? 6.699 -31.984 -8.461 1 98.56 145 PHE A N 1
ATOM 1140 C CA . PHE A 1 145 ? 5.562 -32.281 -7.59 1 98.56 145 PHE A CA 1
ATOM 1141 C C . PHE A 1 145 ? 5.18 -31.031 -6.781 1 98.56 145 PHE A C 1
ATOM 1143 O O . PHE A 1 145 ? 4 -30.797 -6.531 1 98.56 145 PHE A O 1
ATOM 1150 N N . VAL A 1 146 ? 6.25 -30.297 -6.406 1 98.81 146 VAL A N 1
ATOM 1151 C CA . VAL A 1 146 ? 5.875 -29.297 -5.422 1 98.81 146 VAL A CA 1
ATOM 1152 C C . VAL A 1 146 ? 6.82 -28.094 -5.512 1 98.81 146 VAL A C 1
ATOM 1154 O O . VAL A 1 146 ? 8.031 -28.266 -5.68 1 98.81 146 VAL A O 1
ATOM 1157 N N . ILE A 1 147 ? 6.281 -26.891 -5.418 1 98.62 147 ILE A N 1
ATOM 1158 C CA . ILE A 1 147 ? 7 -25.641 -5.188 1 98.62 147 ILE A CA 1
ATOM 1159 C C . ILE A 1 147 ? 6.469 -24.953 -3.926 1 98.62 147 ILE A C 1
ATOM 1161 O O . ILE A 1 147 ? 5.258 -24.797 -3.764 1 98.62 147 ILE A O 1
ATOM 1165 N N . GLU A 1 148 ? 7.348 -24.609 -3.01 1 98.81 148 GLU A N 1
ATOM 1166 C CA . GLU A 1 148 ? 7 -23.875 -1.806 1 98.81 148 GLU A CA 1
ATOM 1167 C C . GLU A 1 148 ? 7.859 -22.609 -1.667 1 98.81 148 GLU A C 1
ATOM 1169 O O . GLU A 1 148 ? 9.047 -22.625 -2.004 1 98.81 148 GLU A O 1
ATOM 1174 N N . TRP A 1 149 ? 7.234 -21.531 -1.112 1 98.69 149 TRP A N 1
ATOM 1175 C CA . TRP A 1 149 ? 7.996 -20.297 -0.913 1 98.69 149 TRP A CA 1
ATOM 1176 C C . TRP A 1 149 ? 7.57 -19.594 0.374 1 98.69 149 TRP A C 1
ATOM 1178 O O . TRP A 1 149 ? 6.582 -19.984 1.001 1 98.69 149 TRP A O 1
ATOM 1188 N N . GLU A 1 150 ? 8.297 -18.609 0.778 1 98.62 150 GLU A N 1
ATOM 1189 C CA . GLU A 1 150 ? 7.984 -17.703 1.878 1 98.62 150 GLU A CA 1
ATOM 1190 C C . GLU A 1 150 ? 8.586 -16.328 1.638 1 98.62 150 GLU A C 1
ATOM 1192 O O . GLU A 1 150 ? 9.719 -16.203 1.159 1 98.62 150 GLU A O 1
ATOM 1197 N N . SER A 1 151 ? 7.832 -15.367 2.008 1 98.44 151 SER A N 1
ATOM 1198 C CA . SER A 1 151 ? 8.383 -14.016 1.923 1 98.44 151 SER A CA 1
ATOM 1199 C C . SER A 1 151 ? 9.367 -13.75 3.055 1 98.44 151 SER A C 1
ATOM 1201 O O . SER A 1 151 ? 9.219 -14.281 4.156 1 98.44 151 SER A O 1
ATOM 1203 N N . THR A 1 152 ? 10.352 -12.938 2.758 1 97.69 152 THR A N 1
ATOM 1204 C CA . THR A 1 152 ? 11.383 -12.617 3.744 1 97.69 152 THR A CA 1
ATOM 1205 C C . THR A 1 152 ? 11.312 -11.148 4.145 1 97.69 152 THR A C 1
ATOM 1207 O O . THR A 1 152 ? 11.867 -10.75 5.168 1 97.69 152 THR A O 1
ATOM 1210 N N . SER A 1 153 ? 10.727 -10.336 3.336 1 96.88 153 SER A N 1
ATOM 1211 C CA . SER A 1 153 ? 10.516 -8.922 3.621 1 96.88 153 SER A CA 1
ATOM 1212 C C . SER A 1 153 ? 9.305 -8.383 2.871 1 96.88 153 SER A C 1
ATOM 1214 O O . SER A 1 153 ? 8.82 -9.008 1.925 1 96.88 153 SER A O 1
ATOM 1216 N N . GLY A 1 154 ? 8.797 -7.262 3.361 1 95.38 154 GLY A N 1
ATOM 1217 C CA . GLY A 1 154 ? 7.625 -6.695 2.719 1 95.38 154 GLY A CA 1
ATOM 1218 C C . GLY A 1 154 ? 6.336 -7.402 3.1 1 95.38 154 GLY A C 1
ATOM 1219 O O . GLY A 1 154 ? 6.148 -7.777 4.258 1 95.38 154 GLY A O 1
ATOM 1220 N N . LEU A 1 155 ? 5.449 -7.523 2.094 1 96.31 155 LEU A N 1
ATOM 1221 C CA . LEU A 1 155 ? 4.191 -8.219 2.344 1 96.31 155 LEU A CA 1
ATOM 1222 C C . LEU A 1 155 ? 4.445 -9.656 2.795 1 96.31 155 LEU A C 1
ATOM 1224 O O . LEU A 1 155 ? 5 -10.453 2.039 1 96.31 155 LEU A O 1
ATOM 1228 N N . LYS A 1 156 ? 3.99 -9.906 3.924 1 97.25 156 LYS A N 1
ATOM 1229 C CA . LYS A 1 156 ? 4.207 -11.242 4.484 1 97.25 156 LYS A CA 1
ATOM 1230 C C . LYS A 1 156 ? 3.291 -12.266 3.83 1 97.25 156 LYS A C 1
ATOM 1232 O O . LYS A 1 156 ? 2.076 -12.062 3.75 1 97.25 156 LYS A O 1
ATOM 1237 N N . ASN A 1 157 ? 3.938 -13.344 3.342 1 98.31 157 ASN A N 1
ATOM 1238 C CA . ASN A 1 157 ? 3.168 -14.414 2.711 1 98.31 157 ASN A CA 1
ATOM 1239 C C . ASN A 1 157 ? 3.986 -15.688 2.578 1 98.31 157 ASN A C 1
ATOM 1241 O O . ASN A 1 157 ? 5.215 -15.656 2.664 1 98.31 157 ASN A O 1
ATOM 1245 N N . PHE A 1 158 ? 3.297 -16.75 2.447 1 98.56 158 PHE A N 1
ATOM 1246 C CA . PHE A 1 158 ? 3.873 -18.047 2.064 1 98.56 158 PHE A CA 1
ATOM 1247 C C . PHE A 1 158 ? 2.879 -18.859 1.247 1 98.56 158 PHE A C 1
ATOM 1249 O O . PHE A 1 158 ? 1.672 -18.609 1.299 1 98.56 158 PHE A O 1
ATOM 1256 N N . GLY A 1 159 ? 3.461 -19.797 0.497 1 98.62 159 GLY A N 1
ATOM 1257 C CA . GLY A 1 159 ? 2.586 -20.562 -0.379 1 98.62 159 GLY A CA 1
ATOM 1258 C C . GLY A 1 159 ? 3.221 -21.844 -0.89 1 98.62 159 GLY A C 1
ATOM 1259 O O . GLY A 1 159 ? 4.328 -22.188 -0.485 1 98.62 159 GLY A O 1
ATOM 1260 N N . ARG A 1 160 ? 2.314 -22.453 -1.639 1 98.62 160 ARG A N 1
ATOM 1261 C CA . ARG A 1 160 ? 2.652 -23.781 -2.15 1 98.62 160 ARG A CA 1
ATOM 1262 C C . ARG A 1 160 ? 1.86 -24.094 -3.412 1 98.62 160 ARG A C 1
ATOM 1264 O O . ARG A 1 160 ? 0.681 -23.75 -3.516 1 98.62 160 ARG A O 1
ATOM 1271 N N . VAL A 1 161 ? 2.582 -24.719 -4.328 1 98.88 161 VAL A N 1
ATOM 1272 C CA . VAL A 1 161 ? 1.89 -25.25 -5.492 1 98.88 161 VAL A CA 1
ATOM 1273 C C . VAL A 1 161 ? 2.156 -26.75 -5.598 1 98.88 161 VAL A C 1
ATOM 1275 O O . VAL A 1 161 ? 3.307 -27.188 -5.527 1 98.88 161 VAL A O 1
ATOM 1278 N N . ASP A 1 162 ? 1.101 -27.5 -5.715 1 98.94 162 ASP A N 1
ATOM 1279 C CA . ASP A 1 162 ? 1.177 -28.938 -5.93 1 98.94 162 ASP A CA 1
ATOM 1280 C C . ASP A 1 162 ? 0.856 -29.297 -7.379 1 98.94 162 ASP A C 1
ATOM 1282 O O . ASP A 1 162 ? -0.118 -28.797 -7.945 1 98.94 162 ASP A O 1
ATOM 1286 N N . PHE A 1 163 ? 1.706 -30.141 -7.918 1 98.88 163 PHE A N 1
ATOM 1287 C CA . PHE A 1 163 ? 1.49 -30.703 -9.242 1 98.88 163 PHE A CA 1
ATOM 1288 C C . PHE A 1 163 ? 1.198 -32.188 -9.156 1 98.88 163 PHE A C 1
ATOM 1290 O O . PHE A 1 163 ? 2.098 -33 -8.891 1 98.88 163 PHE A O 1
ATOM 1297 N N . THR A 1 164 ? -0.043 -32.562 -9.383 1 98.88 164 THR A N 1
ATOM 1298 C CA . THR A 1 164 ? -0.448 -33.969 -9.312 1 98.88 164 THR A CA 1
ATOM 1299 C C . THR A 1 164 ? -0.68 -34.531 -10.711 1 98.88 164 THR A C 1
ATOM 1301 O O . THR A 1 164 ? -1.538 -34.031 -11.453 1 98.88 164 THR A O 1
ATOM 1304 N N . LYS A 1 165 ? 0.01 -35.562 -11 1 98.5 165 LYS A N 1
ATOM 1305 C CA . LYS A 1 165 ? -0.171 -36.219 -12.289 1 98.5 165 LYS A CA 1
ATOM 1306 C C . LYS A 1 165 ? -1.516 -36.938 -12.359 1 98.5 165 LYS A C 1
ATOM 1308 O O . LYS A 1 165 ? -1.833 -37.75 -11.492 1 98.5 165 LYS A O 1
ATOM 1313 N N . LEU A 1 166 ? -2.291 -36.531 -13.32 1 98.25 166 LEU A N 1
ATOM 1314 C CA . LEU A 1 166 ? -3.535 -37.25 -13.57 1 98.25 166 LEU A CA 1
ATOM 1315 C C . LEU A 1 166 ? -3.332 -38.344 -14.602 1 98.25 166 LEU A C 1
ATOM 1317 O O . LEU A 1 166 ? -3.908 -39.438 -14.477 1 98.25 166 LEU A O 1
ATOM 1321 N N . ASP A 1 167 ? -2.572 -38.125 -15.656 1 95.75 167 ASP A N 1
ATOM 1322 C CA . ASP A 1 167 ? -2.023 -39.031 -16.656 1 95.75 167 ASP A CA 1
ATOM 1323 C C . ASP A 1 167 ? -0.759 -38.438 -17.281 1 95.75 167 ASP A C 1
ATOM 1325 O O . ASP A 1 167 ? -0.125 -37.562 -16.719 1 95.75 167 ASP A O 1
ATOM 1329 N N . SER A 1 168 ? -0.378 -39.062 -18.453 1 95.06 168 SER A N 1
ATOM 1330 C CA . SER A 1 168 ? 0.91 -38.688 -19.031 1 95.06 168 SER A CA 1
ATOM 1331 C C . SER A 1 168 ? 0.905 -37.25 -19.531 1 95.06 168 SER A C 1
ATOM 1333 O O . SER A 1 168 ? 1.957 -36.625 -19.625 1 95.06 168 SER A O 1
ATOM 1335 N N . ASP A 1 169 ? -0.263 -36.656 -19.812 1 96.19 169 ASP A N 1
ATOM 1336 C CA . ASP A 1 169 ? -0.309 -35.344 -20.438 1 96.19 169 ASP A CA 1
ATOM 1337 C C . ASP A 1 169 ? -1.323 -34.438 -19.734 1 96.19 169 ASP A C 1
ATOM 1339 O O . ASP A 1 169 ? -1.795 -33.469 -20.312 1 96.19 169 ASP A O 1
ATOM 1343 N N . ARG A 1 170 ? -1.686 -34.75 -18.594 1 98.38 170 ARG A N 1
ATOM 1344 C CA . ARG A 1 170 ? -2.623 -33.938 -17.812 1 98.38 170 ARG A CA 1
ATOM 1345 C C . ARG A 1 170 ? -2.16 -33.781 -16.375 1 98.38 170 ARG A C 1
ATOM 1347 O O . ARG A 1 170 ? -1.678 -34.75 -15.773 1 98.38 170 ARG A O 1
ATOM 1354 N N . THR A 1 171 ? -2.297 -32.656 -15.797 1 98.75 171 THR A N 1
ATOM 1355 C CA . THR A 1 171 ? -1.821 -32.344 -14.453 1 98.75 171 THR A CA 1
ATOM 1356 C C . THR A 1 171 ? -2.859 -31.531 -13.688 1 98.75 171 THR A C 1
ATOM 1358 O O . THR A 1 171 ? -3.48 -30.625 -14.242 1 98.75 171 THR A O 1
ATOM 1361 N N . HIS A 1 172 ? -3.086 -31.906 -12.477 1 98.94 172 HIS A N 1
ATOM 1362 C CA . HIS A 1 172 ? -3.838 -31.094 -11.531 1 98.94 172 HIS A CA 1
ATOM 1363 C C . HIS A 1 172 ? -2.912 -30.188 -10.719 1 98.94 172 HIS A C 1
ATOM 1365 O O . HIS A 1 172 ? -2.006 -30.672 -10.039 1 98.94 172 HIS A O 1
ATOM 1371 N N . MET A 1 173 ? -3.123 -28.875 -10.859 1 98.94 173 MET A N 1
ATOM 1372 C CA . MET A 1 173 ? -2.354 -27.891 -10.102 1 98.94 173 MET A CA 1
ATOM 1373 C C . MET A 1 173 ? -3.191 -27.297 -8.977 1 98.94 173 MET A C 1
ATOM 1375 O O . MET A 1 173 ? -4.328 -26.875 -9.203 1 98.94 173 MET A O 1
ATOM 1379 N N . LYS A 1 174 ? -2.654 -27.297 -7.805 1 98.94 174 LYS A N 1
ATOM 1380 C CA . LYS A 1 174 ? -3.301 -26.656 -6.664 1 98.94 174 LYS A CA 1
ATOM 1381 C C . LYS A 1 174 ? -2.373 -25.641 -6.008 1 98.94 174 LYS A C 1
ATOM 1383 O O . LYS A 1 174 ? -1.297 -26 -5.523 1 98.94 174 LYS A O 1
ATOM 1388 N N . LEU A 1 175 ? -2.807 -24.406 -6.016 1 98.94 175 LEU A N 1
ATOM 1389 C CA . LEU A 1 175 ? -2.084 -23.312 -5.375 1 98.94 175 LEU A CA 1
ATOM 1390 C C . LEU A 1 175 ? -2.725 -22.938 -4.039 1 98.94 175 LEU A C 1
ATOM 1392 O O . LEU A 1 175 ? -3.93 -22.688 -3.975 1 98.94 175 LEU A O 1
ATOM 1396 N N . THR A 1 176 ? -1.914 -22.953 -3.031 1 98.88 176 THR A N 1
ATOM 1397 C CA . THR A 1 176 ? -2.316 -22.516 -1.701 1 98.88 176 THR A CA 1
ATOM 1398 C C . THR A 1 176 ? -1.442 -21.359 -1.229 1 98.88 176 THR A C 1
ATOM 1400 O O . THR A 1 176 ? -0.215 -21.406 -1.336 1 98.88 176 THR A O 1
ATOM 1403 N N . LEU A 1 177 ? -2.074 -20.312 -0.745 1 98.5 177 LEU A N 1
ATOM 1404 C CA . LEU A 1 177 ? -1.398 -19.094 -0.345 1 98.5 177 LEU A CA 1
ATOM 1405 C C . LEU A 1 177 ? -1.984 -18.547 0.954 1 98.5 177 LEU A C 1
ATOM 1407 O O . LEU A 1 177 ? -3.203 -18.547 1.136 1 98.5 177 LEU A O 1
ATOM 1411 N N . THR A 1 178 ? -1.162 -18.125 1.862 1 98.31 178 THR A N 1
ATOM 1412 C CA . THR A 1 178 ? -1.559 -17.344 3.025 1 98.31 178 THR A CA 1
ATOM 1413 C C . THR A 1 178 ? -0.785 -16.031 3.076 1 98.31 178 THR A C 1
ATOM 1415 O O . THR A 1 178 ? 0.426 -16 2.844 1 98.31 178 THR A O 1
ATOM 1418 N N . PHE A 1 179 ? -1.463 -14.922 3.361 1 97.56 179 PHE A N 1
ATOM 1419 C CA . PHE A 1 179 ? -0.79 -13.633 3.484 1 97.56 179 PHE A CA 1
ATOM 1420 C C . PHE A 1 179 ? -1.424 -12.797 4.586 1 97.56 179 PHE A C 1
ATOM 1422 O O . PHE A 1 179 ? -2.555 -13.055 5 1 97.56 179 PHE A O 1
ATOM 1429 N N . LEU A 1 180 ? -0.642 -11.828 5.031 1 95.81 180 LEU A N 1
ATOM 1430 C CA . LEU A 1 180 ? -1.164 -10.875 6.004 1 95.81 180 LEU A CA 1
ATOM 1431 C C . LEU A 1 180 ? -1.721 -9.641 5.301 1 95.81 180 LEU A C 1
ATOM 1433 O O . LEU A 1 180 ? -0.967 -8.859 4.711 1 95.81 180 LEU A O 1
ATOM 1437 N N . ALA A 1 181 ? -3.02 -9.5 5.426 1 94.25 181 ALA A N 1
ATOM 1438 C CA . ALA A 1 181 ? -3.643 -8.312 4.855 1 94.25 181 ALA A CA 1
ATOM 1439 C C . ALA A 1 181 ? -3.451 -7.098 5.762 1 94.25 181 ALA A C 1
ATOM 1441 O O . ALA A 1 181 ? -3.354 -7.242 6.984 1 94.25 181 ALA A O 1
ATOM 1442 N N . PRO A 1 182 ? -3.398 -5.902 5.152 1 92.44 182 PRO A N 1
ATOM 1443 C CA . PRO A 1 182 ? -3.398 -4.723 6.023 1 92.44 182 PRO A CA 1
ATOM 1444 C C . PRO A 1 182 ? -4.578 -4.707 6.992 1 92.44 182 PRO A C 1
ATOM 1446 O O . PRO A 1 182 ? -5.715 -4.977 6.594 1 92.44 182 PRO A O 1
ATOM 1449 N N . ARG A 1 183 ? -4.309 -4.387 8.219 1 92.69 183 ARG A N 1
ATOM 1450 C CA . ARG A 1 183 ? -5.336 -4.398 9.25 1 92.69 183 ARG A CA 1
ATOM 1451 C C . ARG A 1 183 ? -6.48 -3.451 8.898 1 92.69 183 ARG A C 1
ATOM 1453 O O . ARG A 1 183 ? -7.641 -3.732 9.195 1 92.69 183 ARG A O 1
ATOM 1460 N N . LEU A 1 184 ? -6.137 -2.322 8.258 1 89.5 184 LEU A N 1
ATOM 1461 C CA . LEU A 1 184 ? -7.16 -1.351 7.891 1 89.5 184 LEU A CA 1
ATOM 1462 C C . LEU A 1 184 ? -8.164 -1.959 6.914 1 89.5 184 LEU A C 1
ATOM 1464 O O . LEU A 1 184 ? -9.367 -1.711 7.02 1 89.5 184 LEU A O 1
ATOM 1468 N N . LEU A 1 185 ? -7.672 -2.717 6.023 1 88 185 LEU A N 1
ATOM 1469 C CA . LEU A 1 185 ? -8.547 -3.352 5.043 1 88 185 LEU A CA 1
ATOM 1470 C C . LEU A 1 185 ? -9.461 -4.375 5.715 1 88 185 LEU A C 1
ATOM 1472 O O . LEU A 1 185 ? -10.648 -4.465 5.391 1 88 185 LEU A O 1
ATOM 1476 N N . VAL A 1 186 ? -8.93 -5.133 6.582 1 89.5 186 VAL A N 1
ATOM 1477 C CA . VAL A 1 186 ? -9.695 -6.141 7.301 1 89.5 186 VAL A CA 1
ATOM 1478 C C . VAL A 1 186 ? -10.797 -5.465 8.117 1 89.5 186 VAL A C 1
ATOM 1480 O O . VAL A 1 186 ? -11.938 -5.93 8.141 1 89.5 186 VAL A O 1
ATOM 1483 N N . LYS A 1 187 ? -10.453 -4.375 8.742 1 84.62 187 LYS A N 1
ATOM 1484 C CA . LYS A 1 187 ? -11.414 -3.639 9.555 1 84.62 187 LYS A CA 1
ATOM 1485 C C . LYS A 1 187 ? -12.531 -3.057 8.695 1 84.62 187 LYS A C 1
ATOM 1487 O O . LYS A 1 187 ? -13.703 -3.086 9.078 1 84.62 187 LYS A O 1
ATOM 1492 N N . MET A 1 188 ? -12.203 -2.586 7.59 1 81.62 188 MET A N 1
ATOM 1493 C CA . MET A 1 188 ? -13.156 -1.908 6.711 1 81.62 188 MET A CA 1
ATOM 1494 C C . MET A 1 188 ? -14.102 -2.91 6.066 1 81.62 188 MET A C 1
ATOM 1496 O O . MET A 1 188 ? -15.289 -2.621 5.887 1 81.62 188 MET A O 1
ATOM 1500 N N . LEU A 1 189 ? -13.578 -4.023 5.758 1 82.19 189 LEU A N 1
ATOM 1501 C CA . LEU A 1 189 ? -14.383 -4.988 5.016 1 82.19 189 LEU A CA 1
ATOM 1502 C C . LEU A 1 189 ? -15.086 -5.949 5.965 1 82.19 189 LEU A C 1
ATOM 1504 O O . LEU A 1 189 ? -16.062 -6.605 5.578 1 82.19 189 LEU A O 1
ATOM 1508 N N . GLY A 1 190 ? -14.68 -5.934 7.234 1 74.62 190 GLY A N 1
ATOM 1509 C CA . GLY A 1 190 ? -15.32 -6.691 8.289 1 74.62 190 GLY A CA 1
ATOM 1510 C C . GLY A 1 190 ? -15.18 -8.195 8.125 1 74.62 190 GLY A C 1
ATOM 1511 O O . GLY A 1 190 ? -15.633 -8.961 8.977 1 74.62 190 GLY A O 1
ATOM 1512 N N . GLN A 1 191 ? -14.562 -8.648 7.098 1 77.25 191 GLN A N 1
ATOM 1513 C CA . GLN A 1 191 ? -14.602 -10.094 6.906 1 77.25 191 GLN A CA 1
ATOM 1514 C C . GLN A 1 191 ? -13.367 -10.586 6.152 1 77.25 191 GLN A C 1
ATOM 1516 O O . GLN A 1 191 ? -13.188 -10.273 4.973 1 77.25 191 GLN A O 1
ATOM 1521 N N . GLN A 1 192 ? -12.633 -11.352 6.797 1 85.88 192 GLN A N 1
ATOM 1522 C CA . GLN A 1 192 ? -11.492 -12.023 6.191 1 85.88 192 GLN A CA 1
ATOM 1523 C C . GLN A 1 192 ? -11.906 -12.812 4.953 1 85.88 192 GLN A C 1
ATOM 1525 O O . GLN A 1 192 ? -11.172 -12.859 3.965 1 85.88 192 GLN A O 1
ATOM 1530 N N . GLY A 1 193 ? -13.102 -13.297 5.023 1 90.31 193 GLY A N 1
ATOM 1531 C CA . GLY A 1 193 ? -13.625 -14.117 3.939 1 90.31 193 GLY A CA 1
ATOM 1532 C C . GLY A 1 193 ? -13.805 -13.344 2.645 1 90.31 193 GLY A C 1
ATOM 1533 O O . GLY A 1 193 ? -13.625 -13.898 1.558 1 90.31 193 GLY A O 1
ATOM 1534 N N . ALA A 1 194 ? -14.109 -12.07 2.785 1 89.38 194 ALA A N 1
ATOM 1535 C CA . ALA A 1 194 ? -14.32 -11.258 1.595 1 89.38 194 ALA A CA 1
ATOM 1536 C C . ALA A 1 194 ? -13.008 -11 0.86 1 89.38 194 ALA A C 1
ATOM 1538 O O . ALA A 1 194 ? -12.953 -11.062 -0.37 1 89.38 194 ALA A O 1
ATOM 1539 N N . ILE A 1 195 ? -11.977 -10.75 1.567 1 92.62 195 ILE A N 1
ATOM 1540 C CA . ILE A 1 195 ? -10.664 -10.539 0.968 1 92.62 195 ILE A CA 1
ATOM 1541 C C . ILE A 1 195 ? -10.18 -11.828 0.307 1 92.62 195 ILE A C 1
ATOM 1543 O O . ILE A 1 195 ? -9.695 -11.805 -0.829 1 92.62 195 ILE A O 1
ATOM 1547 N N . ALA A 1 196 ? -10.336 -12.938 1.016 1 95.69 196 ALA A N 1
ATOM 1548 C CA . ALA A 1 196 ? -9.93 -14.234 0.49 1 95.69 196 ALA A CA 1
ATOM 1549 C C . ALA A 1 196 ? -10.648 -14.547 -0.818 1 95.69 196 ALA A C 1
ATOM 1551 O O . ALA A 1 196 ? -10.031 -15.016 -1.777 1 95.69 196 ALA A O 1
ATOM 1552 N N . ARG A 1 197 ? -11.914 -14.266 -0.827 1 94.5 197 ARG A N 1
ATOM 1553 C CA . ARG A 1 197 ? -12.719 -14.547 -2.01 1 94.5 197 ARG A CA 1
ATOM 1554 C C . ARG A 1 197 ? -12.266 -13.695 -3.193 1 94.5 197 ARG A C 1
ATOM 1556 O O . ARG A 1 197 ? -12.164 -14.188 -4.316 1 94.5 197 ARG A O 1
ATOM 1563 N N . LEU A 1 198 ? -12.023 -12.445 -2.924 1 92.12 198 LEU A N 1
ATOM 1564 C CA . LEU A 1 198 ? -11.57 -11.539 -3.971 1 92.12 198 LEU A CA 1
ATOM 1565 C C . LEU A 1 198 ? -10.234 -12 -4.551 1 92.12 198 LEU A C 1
ATOM 1567 O O . LEU A 1 198 ? -10.086 -12.086 -5.773 1 92.12 198 LEU A O 1
ATOM 1571 N N . VAL A 1 199 ? -9.32 -12.328 -3.699 1 96.44 199 VAL A N 1
ATOM 1572 C CA . VAL A 1 199 ? -8 -12.773 -4.137 1 96.44 199 VAL A CA 1
ATOM 1573 C C . VAL A 1 199 ? -8.117 -14.102 -4.879 1 96.44 199 VAL A C 1
ATOM 1575 O O . VAL A 1 199 ? -7.496 -14.289 -5.922 1 96.44 199 VAL A O 1
ATOM 1578 N N . GLU A 1 200 ? -8.891 -14.961 -4.395 1 98.25 200 GLU A N 1
ATOM 1579 C CA . GLU A 1 200 ? -9.094 -16.25 -5.039 1 98.25 200 GLU A CA 1
ATOM 1580 C C . GLU A 1 200 ? -9.648 -16.094 -6.449 1 98.25 200 GLU A C 1
ATOM 1582 O O . GLU A 1 200 ? -9.062 -16.578 -7.414 1 98.25 200 GLU A O 1
ATOM 1587 N N . LYS A 1 201 ? -10.727 -15.359 -6.59 1 96.81 201 LYS A N 1
ATOM 1588 C CA . LYS A 1 201 ? -11.492 -15.336 -7.832 1 96.81 201 LYS A CA 1
ATOM 1589 C C . LYS A 1 201 ? -10.875 -14.375 -8.844 1 96.81 201 LYS A C 1
ATOM 1591 O O . LYS A 1 201 ? -10.797 -14.68 -10.031 1 96.81 201 LYS A O 1
ATOM 1596 N N . ARG A 1 202 ? -10.367 -13.305 -8.336 1 95.69 202 ARG A N 1
ATOM 1597 C CA . ARG A 1 202 ? -9.969 -12.258 -9.273 1 95.69 202 ARG A CA 1
ATOM 1598 C C . ARG A 1 202 ? -8.469 -12.312 -9.555 1 95.69 202 ARG A C 1
ATOM 1600 O O . ARG A 1 202 ? -7.996 -11.773 -10.555 1 95.69 202 ARG A O 1
ATOM 1607 N N . MET A 1 203 ? -7.773 -13.016 -8.688 1 97.88 203 MET A N 1
ATOM 1608 C CA . MET A 1 203 ? -6.324 -13.016 -8.875 1 97.88 203 MET A CA 1
ATOM 1609 C C . MET A 1 203 ? -5.805 -14.422 -9.141 1 97.88 203 MET A C 1
ATOM 1611 O O . MET A 1 203 ? -5.348 -14.719 -10.25 1 97.88 203 MET A O 1
ATOM 1615 N N . LEU A 1 204 ? -6.031 -15.352 -8.242 1 98.69 204 LEU A N 1
ATOM 1616 C CA . LEU A 1 204 ? -5.387 -16.656 -8.344 1 98.69 204 LEU A CA 1
ATOM 1617 C C . LEU A 1 204 ? -6.02 -17.5 -9.445 1 98.69 204 LEU A C 1
ATOM 1619 O O . LEU A 1 204 ? -5.309 -18.109 -10.242 1 98.69 204 LEU A O 1
ATOM 1623 N N . GLN A 1 205 ? -7.312 -17.516 -9.508 1 98.69 205 GLN A N 1
ATOM 1624 C CA . GLN A 1 205 ? -7.98 -18.312 -10.539 1 98.69 205 GLN A CA 1
ATOM 1625 C C . GLN A 1 205 ? -7.664 -17.766 -11.938 1 98.69 205 GLN A C 1
ATOM 1627 O O . GLN A 1 205 ? -7.352 -18.547 -12.844 1 98.69 205 GLN A O 1
ATOM 1632 N N . THR A 1 206 ? -7.719 -16.453 -12.055 1 98.44 206 THR A N 1
ATOM 1633 C CA . THR A 1 206 ? -7.426 -15.828 -13.336 1 98.44 206 THR A CA 1
ATOM 1634 C C . THR A 1 206 ? -5.984 -16.109 -13.758 1 98.44 206 THR A C 1
ATOM 1636 O O . THR A 1 206 ? -5.723 -16.438 -14.914 1 98.44 206 THR A O 1
ATOM 1639 N N . MET A 1 207 ? -5.125 -16.062 -12.844 1 98.56 207 MET A N 1
ATOM 1640 C CA . MET A 1 207 ? -3.717 -16.312 -13.125 1 98.56 207 MET A CA 1
ATOM 1641 C C . MET A 1 207 ? -3.512 -17.766 -13.578 1 98.56 207 MET A C 1
ATOM 1643 O O . MET A 1 207 ? -2.771 -18.016 -14.531 1 98.56 207 MET A O 1
ATOM 1647 N N . LEU A 1 208 ? -4.148 -18.719 -12.938 1 98.81 208 LEU A N 1
ATOM 1648 C CA . LEU A 1 208 ? -4 -20.125 -13.297 1 98.81 208 LEU A CA 1
ATOM 1649 C C . LEU A 1 208 ? -4.59 -20.391 -14.68 1 98.81 208 LEU A C 1
ATOM 1651 O O . LEU A 1 208 ? -4.02 -21.156 -15.461 1 98.81 208 LEU A O 1
ATOM 1655 N N . HIS A 1 209 ? -5.664 -19.781 -14.992 1 98.75 209 HIS A N 1
ATOM 1656 C CA . HIS A 1 209 ? -6.242 -19.906 -16.328 1 98.75 209 HIS A CA 1
ATOM 1657 C C . HIS A 1 209 ? -5.312 -19.344 -17.391 1 98.75 209 HIS A C 1
ATOM 1659 O O . HIS A 1 209 ? -5.105 -19.969 -18.438 1 98.75 209 HIS A O 1
ATOM 1665 N N . ASN A 1 210 ? -4.82 -18.188 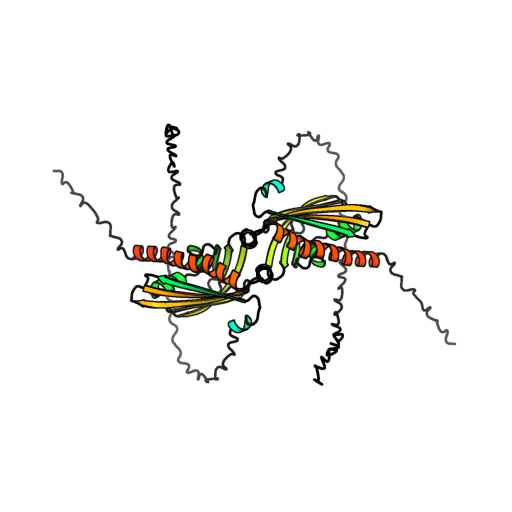-17.125 1 98.81 210 ASN A N 1
ATOM 1666 C CA . ASN A 1 210 ? -3.867 -17.578 -18.047 1 98.81 210 ASN A CA 1
ATOM 1667 C C . ASN A 1 210 ? -2.631 -18.453 -18.234 1 98.81 210 ASN A C 1
ATOM 1669 O O . ASN A 1 210 ? -2.154 -18.625 -19.359 1 98.81 210 ASN A O 1
ATOM 1673 N N . PHE A 1 211 ? -2.168 -18.953 -17.125 1 98.81 211 PHE A N 1
ATOM 1674 C CA . PHE A 1 211 ? -1.021 -19.859 -17.172 1 98.81 211 PHE A CA 1
ATOM 1675 C C . PHE A 1 211 ? -1.292 -21.016 -18.125 1 98.81 211 PHE A C 1
ATOM 1677 O O . PHE A 1 211 ? -0.496 -21.297 -19.016 1 98.81 211 PHE A O 1
ATOM 1684 N N . ARG A 1 212 ? -2.387 -21.641 -17.906 1 98.62 212 ARG A N 1
ATOM 1685 C CA . ARG A 1 212 ? -2.783 -22.75 -18.766 1 98.62 212 ARG A CA 1
ATOM 1686 C C . ARG A 1 212 ? -2.799 -22.328 -20.219 1 98.62 212 ARG A C 1
ATOM 1688 O O . ARG A 1 212 ? -2.168 -22.969 -21.062 1 98.62 212 ARG A O 1
ATOM 1695 N N . ASP A 1 213 ? -3.441 -21.281 -20.516 1 98.19 213 ASP A N 1
ATOM 1696 C CA . ASP A 1 213 ? -3.648 -20.859 -21.906 1 98.19 213 ASP A CA 1
ATOM 1697 C C . ASP A 1 213 ? -2.322 -20.516 -22.578 1 98.19 213 ASP A C 1
ATOM 1699 O O . ASP A 1 213 ? -2.082 -20.906 -23.719 1 98.19 213 ASP A O 1
ATOM 1703 N N . ILE A 1 214 ? -1.484 -19.922 -21.891 1 98.31 214 ILE A N 1
ATOM 1704 C CA . ILE A 1 214 ? -0.23 -19.453 -22.453 1 98.31 214 ILE A CA 1
ATOM 1705 C C . ILE A 1 214 ? 0.743 -20.625 -22.609 1 98.31 214 ILE A C 1
ATOM 1707 O O . ILE A 1 214 ? 1.342 -20.812 -23.672 1 98.31 214 ILE A O 1
ATOM 1711 N N . VAL A 1 215 ? 0.865 -21.438 -21.609 1 97.94 215 VAL A N 1
ATOM 1712 C CA . VAL A 1 215 ? 1.888 -22.484 -21.609 1 97.94 215 VAL A CA 1
ATOM 1713 C C . VAL A 1 215 ? 1.482 -23.625 -22.547 1 97.94 215 VAL A C 1
ATOM 1715 O O . VAL A 1 215 ? 2.336 -24.234 -23.188 1 97.94 215 VAL A O 1
ATOM 1718 N N . VAL A 1 216 ? 0.187 -23.906 -22.625 1 96.75 216 VAL A N 1
ATOM 1719 C CA . VAL A 1 216 ? -0.281 -24.953 -23.531 1 96.75 216 VAL A CA 1
ATOM 1720 C C . VAL A 1 216 ? 0.058 -24.562 -24.969 1 96.75 216 VAL A C 1
ATOM 1722 O O . VAL A 1 216 ? 0.532 -25.406 -25.75 1 96.75 216 VAL A O 1
ATOM 1725 N N . VAL A 1 217 ? -0.126 -23.312 -25.344 1 94.88 217 VAL A N 1
ATOM 1726 C CA . VAL A 1 217 ? 0.156 -22.844 -26.688 1 94.88 217 VAL A CA 1
ATOM 1727 C C . VAL A 1 217 ? 1.656 -22.922 -26.969 1 94.88 217 VAL A C 1
ATOM 1729 O O . VAL A 1 217 ? 2.076 -23.344 -28.047 1 94.88 217 VAL A O 1
ATOM 1732 N N . GLU A 1 218 ? 2.416 -22.547 -26.016 1 94.19 218 GLU A N 1
ATOM 1733 C CA . GLU A 1 218 ? 3.869 -22.594 -26.156 1 94.19 218 GLU A CA 1
ATOM 1734 C C . GLU A 1 218 ? 4.371 -24.016 -26.312 1 94.19 218 GLU A C 1
ATOM 1736 O O . GLU A 1 218 ? 5.328 -24.266 -27.047 1 94.19 218 GLU A O 1
ATOM 1741 N N . SER A 1 219 ? 3.773 -24.953 -25.594 1 89.69 219 SER A N 1
ATOM 1742 C CA . SER A 1 219 ? 4.207 -26.344 -25.609 1 89.69 219 SER A CA 1
ATOM 1743 C C . SER A 1 219 ? 3.787 -27.047 -26.906 1 89.69 219 SER A C 1
ATOM 1745 O O . SER A 1 219 ? 4.469 -27.969 -27.375 1 89.69 219 SER A O 1
ATOM 1747 N N . THR A 1 220 ? 2.713 -26.734 -27.5 1 85.25 220 THR A N 1
ATOM 1748 C CA . THR A 1 220 ? 2.24 -27.297 -28.75 1 85.25 220 THR A CA 1
ATOM 1749 C C . THR A 1 220 ? 3.045 -26.75 -29.922 1 85.25 220 THR A C 1
ATOM 1751 O O . THR A 1 220 ? 3.332 -27.484 -30.875 1 85.25 220 THR A O 1
ATOM 1754 N N . SER A 1 221 ? 3.434 -25.578 -29.844 1 81.06 221 SER A N 1
ATOM 1755 C CA . SER A 1 221 ? 4.215 -24.953 -30.906 1 81.06 221 SER A CA 1
ATOM 1756 C C . SER A 1 221 ? 5.629 -25.531 -30.969 1 81.06 221 SER A C 1
ATOM 1758 O O . SER A 1 221 ? 6.215 -25.656 -32.031 1 81.06 221 SER A O 1
ATOM 1760 N N . ASN A 1 222 ? 6.102 -25.844 -29.797 1 72.31 222 ASN A N 1
ATOM 1761 C CA . ASN A 1 222 ? 7.457 -26.391 -29.734 1 72.31 222 ASN A CA 1
ATOM 1762 C C . ASN A 1 222 ? 7.496 -27.844 -30.188 1 72.31 222 ASN A C 1
ATOM 1764 O O . ASN A 1 222 ? 8.547 -28.344 -30.609 1 72.31 222 ASN A O 1
ATOM 1768 N N . GLN A 1 223 ? 6.465 -28.609 -30.109 1 64.44 223 GLN A N 1
ATOM 1769 C CA . GLN A 1 223 ? 6.398 -29.969 -30.594 1 64.44 223 GLN A CA 1
ATOM 1770 C C . GLN A 1 223 ? 6.176 -30.016 -32.094 1 64.44 223 GLN A C 1
ATOM 1772 O O . GLN A 1 223 ? 6.406 -31.047 -32.75 1 64.44 223 GLN A O 1
ATOM 1777 N N . GLN A 1 224 ? 5.625 -29.062 -32.719 1 55.56 224 GLN A N 1
ATOM 1778 C CA . GLN A 1 224 ? 5.5 -29.141 -34.156 1 55.56 224 GLN A CA 1
ATOM 1779 C C . GLN A 1 224 ? 6.867 -29.125 -34.844 1 55.56 224 GLN A C 1
ATOM 1781 O O . GLN A 1 224 ? 7.656 -28.203 -34.625 1 55.56 224 GLN A O 1
ATOM 1786 N N . PRO A 1 225 ? 7.391 -30.219 -35.219 1 51.38 225 PRO A N 1
ATOM 1787 C CA . PRO A 1 225 ? 8.641 -30.297 -36 1 51.38 225 PRO A CA 1
ATOM 1788 C C . PRO A 1 225 ? 8.805 -29.141 -36.969 1 51.38 225 PRO A C 1
ATOM 1790 O O . PRO A 1 225 ? 7.828 -28.703 -37.594 1 51.38 225 PRO A O 1
ATOM 1793 N N . GLN A 1 226 ? 9.727 -28.156 -36.562 1 47.94 226 GLN A N 1
ATOM 1794 C CA . GLN A 1 226 ? 10.094 -27.25 -37.656 1 47.94 226 GLN A CA 1
ATOM 1795 C C . GLN A 1 226 ? 9.984 -27.938 -39 1 47.94 226 GLN A C 1
ATOM 1797 O O . GLN A 1 226 ? 10.75 -28.859 -39.312 1 47.94 226 GLN A O 1
ATOM 1802 N N . LEU A 1 227 ? 8.883 -28.188 -39.438 1 47.22 227 LEU A N 1
ATOM 1803 C CA . LEU A 1 227 ? 8.859 -28.641 -40.844 1 47.22 227 LEU A CA 1
ATOM 1804 C C . LEU A 1 227 ? 9.961 -27.969 -41.656 1 47.22 227 LEU A C 1
ATOM 1806 O O . LEU A 1 227 ? 10.023 -26.734 -41.719 1 47.22 227 LEU A O 1
ATOM 1810 N N . LYS A 1 228 ? 11.109 -28.594 -41.562 1 45.72 228 LYS A N 1
ATOM 1811 C CA . LYS A 1 228 ? 12.156 -28.203 -42.531 1 45.72 228 LYS A CA 1
ATOM 1812 C C . LYS A 1 228 ? 11.555 -27.734 -43.844 1 45.72 228 LYS A C 1
ATOM 1814 O O . LYS A 1 228 ? 10.719 -28.422 -44.438 1 45.72 228 LYS A O 1
ATOM 1819 N N . PRO A 1 229 ? 11.633 -26.391 -44.062 1 45.22 229 PRO A N 1
ATOM 1820 C CA . PRO A 1 229 ? 11.172 -26 -45.406 1 45.22 229 PRO A CA 1
ATOM 1821 C C . PRO A 1 229 ? 11.57 -27.016 -46.469 1 45.22 229 PRO A C 1
ATOM 1823 O O . PRO A 1 229 ? 12.727 -27.453 -46.531 1 45.22 229 PRO A O 1
ATOM 1826 N N . LEU A 1 230 ? 10.773 -27.875 -46.812 1 43.03 230 LEU A N 1
ATOM 1827 C CA . LEU A 1 230 ? 11.039 -28.688 -48 1 43.03 230 LEU A CA 1
ATOM 1828 C C . LEU A 1 230 ? 11.781 -27.875 -49.062 1 43.03 230 LEU A C 1
ATOM 1830 O O . LEU A 1 230 ? 11.305 -26.812 -49.469 1 43.03 230 LEU A O 1
ATOM 1834 N N . SER A 1 231 ? 13.164 -27.844 -48.938 1 42.81 231 SER A N 1
ATOM 1835 C CA . SER A 1 231 ? 13.977 -27.328 -50.031 1 42.81 231 SER A CA 1
ATOM 1836 C C . SER A 1 231 ? 13.344 -27.641 -51.406 1 42.81 231 SER A C 1
ATOM 1838 O O . SER A 1 231 ? 13.203 -28.812 -51.75 1 42.81 231 SER A O 1
ATOM 1840 N N . ILE A 1 232 ? 12.492 -26.719 -51.875 1 43.66 232 ILE A N 1
ATOM 1841 C CA . ILE A 1 232 ? 11.82 -26.734 -53.188 1 43.66 232 ILE A CA 1
ATOM 1842 C C . ILE A 1 232 ? 12.766 -27.281 -54.25 1 43.66 232 ILE A C 1
ATOM 1844 O O . ILE A 1 232 ? 13.984 -27.312 -54.031 1 43.66 232 ILE A O 1
ATOM 1848 N N . PHE A 1 233 ? 12.758 -26.625 -55.5 1 43.28 233 PHE A N 1
ATOM 1849 C CA . PHE A 1 233 ? 12.875 -26.969 -56.938 1 43.28 233 PHE A CA 1
ATOM 1850 C C . PHE A 1 233 ? 14.336 -27.094 -57.344 1 43.28 233 PHE A C 1
ATOM 1852 O O . PHE A 1 233 ? 15.141 -26.188 -57.062 1 43.28 233 PHE A O 1
ATOM 1859 N N . PRO A 1 234 ? 14.789 -28.344 -57.469 1 43.34 234 PRO A N 1
ATOM 1860 C CA . PRO A 1 234 ? 16.125 -28.516 -58.062 1 43.34 234 PRO A CA 1
ATOM 1861 C C . PRO A 1 234 ? 16.359 -27.609 -59.281 1 43.34 234 PRO A C 1
ATOM 1863 O O . PRO A 1 234 ? 15.469 -27.453 -60.125 1 43.34 234 PRO A O 1
ATOM 1866 N N . LYS A 1 235 ? 17.172 -26.516 -59.125 1 41.06 235 LYS A N 1
ATOM 1867 C CA . LYS A 1 235 ? 17.562 -25.656 -60.25 1 41.06 235 LYS A CA 1
ATOM 1868 C C . LYS A 1 235 ? 17.938 -26.484 -61.469 1 41.06 235 LYS A C 1
ATOM 1870 O O . LYS A 1 235 ? 18.797 -27.375 -61.406 1 41.06 235 LYS A O 1
ATOM 1875 N N . GLN A 1 236 ? 17.062 -26.75 -62.469 1 38.81 236 GLN A N 1
ATOM 1876 C CA . GLN A 1 236 ? 17.328 -27.297 -63.781 1 38.81 236 GLN A CA 1
ATOM 1877 C C . GLN A 1 236 ? 18.484 -26.562 -64.438 1 38.81 236 GLN A C 1
ATOM 1879 O O . GLN A 1 236 ? 18.438 -25.359 -64.688 1 38.81 236 GLN A O 1
ATOM 1884 N N . ASN A 1 237 ? 19.734 -26.922 -64.062 1 39.03 237 ASN A N 1
ATOM 1885 C CA . ASN A 1 237 ? 20.875 -26.5 -64.875 1 39.03 237 ASN A CA 1
ATOM 1886 C C . ASN A 1 237 ? 20.562 -26.656 -66.375 1 39.03 237 ASN A C 1
ATOM 1888 O O . ASN A 1 237 ? 20.406 -27.781 -66.875 1 39.03 237 ASN A O 1
ATOM 1892 N N . ALA A 1 238 ? 19.688 -25.859 -67 1 36.25 238 ALA A N 1
ATOM 1893 C CA . ALA A 1 238 ? 19.547 -25.828 -68.438 1 36.25 238 ALA A CA 1
ATOM 1894 C C . ALA A 1 238 ? 20.906 -25.734 -69.125 1 36.25 238 ALA A C 1
ATOM 1896 O O . ALA A 1 238 ? 21.641 -24.766 -68.938 1 36.25 238 ALA A O 1
ATOM 1897 N N . GLU A 1 239 ? 21.594 -26.875 -69.438 1 34.84 239 GLU A N 1
ATOM 1898 C CA . GLU A 1 239 ? 22.656 -27.062 -70.438 1 34.84 239 GLU A CA 1
ATOM 1899 C C . GLU A 1 239 ? 22.312 -26.406 -71.75 1 34.84 239 GLU A C 1
ATOM 1901 O O . GLU A 1 239 ? 21.344 -26.797 -72.375 1 34.84 239 GLU A O 1
ATOM 1906 N N . SER A 1 240 ? 22.172 -25.047 -71.75 1 31.84 240 SER A N 1
ATOM 1907 C CA . SER A 1 240 ? 22.203 -24.438 -73.125 1 31.84 240 SER A CA 1
ATOM 1908 C C . SER A 1 240 ? 23.344 -25 -73.938 1 31.84 240 SER A C 1
ATOM 1910 O O . SER A 1 240 ? 24.516 -24.938 -73.562 1 31.84 240 SER A O 1
ATOM 1912 N N . ASP A 1 241 ? 23.016 -25.875 -74.812 1 29.5 241 ASP A N 1
ATOM 1913 C CA . ASP A 1 241 ? 23.688 -26.016 -76.125 1 29.5 241 ASP A CA 1
ATOM 1914 C C . ASP A 1 241 ? 23.766 -24.672 -76.875 1 29.5 241 ASP A C 1
ATOM 1916 O O . ASP A 1 241 ? 22.812 -23.906 -76.875 1 29.5 241 ASP A O 1
ATOM 1920 N N . MET B 1 1 ? -49.531 -20.25 47.406 1 23.66 1 MET B N 1
ATOM 1921 C CA . MET B 1 1 ? -48.406 -20.109 48.344 1 23.66 1 MET B CA 1
ATOM 1922 C C . MET B 1 1 ? -47.125 -19.781 47.562 1 23.66 1 MET B C 1
ATOM 1924 O O . MET B 1 1 ? -46.062 -19.562 48.188 1 23.66 1 MET B O 1
ATOM 1928 N N . THR B 1 2 ? -46.938 -19.969 46.156 1 26.95 2 THR B N 1
ATOM 1929 C CA . THR B 1 2 ? -45.656 -20.328 45.625 1 26.95 2 THR B CA 1
ATOM 1930 C C . THR B 1 2 ? -44.688 -19.156 45.719 1 26.95 2 THR B C 1
ATOM 1932 O O . THR B 1 2 ? -45.094 -18 45.688 1 26.95 2 THR B O 1
ATOM 1935 N N . THR B 1 3 ? -43.25 -19.375 45.75 1 25.44 3 THR B N 1
ATOM 1936 C CA . THR B 1 3 ? -41.844 -19.109 46.125 1 25.44 3 THR B CA 1
ATOM 1937 C C . THR B 1 3 ? -41.188 -18.219 45.062 1 25.44 3 THR B C 1
ATOM 1939 O O . THR B 1 3 ? -40.5 -18.703 44.156 1 25.44 3 THR B O 1
ATOM 1942 N N . ALA B 1 4 ? -41.844 -17.359 44.25 1 29.2 4 ALA B N 1
ATOM 1943 C CA . ALA B 1 4 ? -41.031 -16.922 43.125 1 29.2 4 ALA B CA 1
ATOM 1944 C C . ALA B 1 4 ? -39.688 -16.359 43.625 1 29.2 4 ALA B C 1
ATOM 1946 O O . ALA B 1 4 ? -39.594 -15.867 44.75 1 29.2 4 ALA B O 1
ATOM 1947 N N . LEU B 1 5 ? -38.562 -16.281 42.719 1 26.69 5 LEU B N 1
ATOM 1948 C CA . LEU B 1 5 ? -37.156 -16.328 42.344 1 26.69 5 LEU B CA 1
ATOM 1949 C C . LEU B 1 5 ? -36.438 -15.023 42.719 1 26.69 5 LEU B C 1
ATOM 1951 O O . LEU B 1 5 ? -37 -13.938 42.5 1 26.69 5 LEU B O 1
ATOM 1955 N N . ILE B 1 6 ? -35.281 -14.992 43.5 1 29.47 6 ILE B N 1
ATOM 1956 C CA . ILE B 1 6 ? -34.281 -14.258 44.219 1 29.47 6 ILE B CA 1
ATOM 1957 C C . ILE B 1 6 ? -33.312 -13.586 43.25 1 29.47 6 ILE B C 1
ATOM 1959 O O . ILE B 1 6 ? -32.406 -14.242 42.688 1 29.47 6 ILE B O 1
ATOM 1963 N N . SER B 1 7 ? -33.625 -12.922 42.031 1 27.45 7 SER B N 1
ATOM 1964 C CA . SER B 1 7 ? -32.594 -12.586 41.062 1 27.45 7 SER B CA 1
ATOM 1965 C C . SER B 1 7 ? -31.531 -11.664 41.656 1 27.45 7 SER B C 1
ATOM 1967 O O . SER B 1 7 ? -31.844 -10.539 42.062 1 27.45 7 SER B O 1
ATOM 1969 N N . SER B 1 8 ? -30.375 -12.164 42.406 1 26 8 SER B N 1
ATOM 1970 C CA . SER B 1 8 ? -29.219 -11.562 43.062 1 26 8 SER B CA 1
ATOM 1971 C C . SER B 1 8 ? -28.297 -10.883 42.031 1 26 8 SER B C 1
ATOM 1973 O O . SER B 1 8 ? -27.797 -11.531 41.125 1 26 8 SER B O 1
ATOM 1975 N N . HIS B 1 9 ? -28.438 -9.617 41.562 1 33.34 9 HIS B N 1
ATOM 1976 C CA . HIS B 1 9 ? -27.609 -8.758 40.719 1 33.34 9 HIS B CA 1
ATOM 1977 C C . HIS B 1 9 ? -26.203 -8.617 41.281 1 33.34 9 HIS B C 1
ATOM 1979 O O . HIS B 1 9 ? -26.047 -8.172 42.438 1 33.34 9 HIS B O 1
ATOM 1985 N N . VAL B 1 10 ? -25.062 -9.469 40.906 1 25.25 10 VAL B N 1
ATOM 1986 C CA . VAL B 1 10 ? -23.625 -9.586 41.188 1 25.25 10 VAL B CA 1
ATOM 1987 C C . VAL B 1 10 ? -22.922 -8.281 40.812 1 25.25 10 VAL B C 1
ATOM 1989 O O . VAL B 1 10 ? -23.031 -7.809 39.688 1 25.25 10 VAL B O 1
ATOM 1992 N N . LEU B 1 11 ? -22.281 -7.379 41.719 1 27.62 11 LEU B N 1
ATOM 1993 C CA . LEU B 1 11 ? -21.5 -6.156 41.844 1 27.62 11 LEU B CA 1
ATOM 1994 C C . LEU B 1 11 ? -20.078 -6.367 41.344 1 27.62 11 LEU B C 1
ATOM 1996 O O . LEU B 1 11 ? -19.266 -7.023 42 1 27.62 11 LEU B O 1
ATOM 2000 N N . VAL B 1 12 ? -19.688 -6.82 40.062 1 24.91 12 VAL B N 1
ATOM 2001 C CA . VAL B 1 12 ? -18.312 -7.031 39.656 1 24.91 12 VAL B CA 1
ATOM 2002 C C . VAL B 1 12 ? -17.547 -5.715 39.719 1 24.91 12 VAL B C 1
ATOM 2004 O O . VAL B 1 12 ? -17.828 -4.785 38.969 1 24.91 12 VAL B O 1
ATOM 2007 N N . LEU B 1 13 ? -16.812 -5.238 40.75 1 26.17 13 LEU B N 1
ATOM 2008 C CA . LEU B 1 13 ? -15.883 -4.152 41.031 1 26.17 13 LEU B CA 1
ATOM 2009 C C . LEU B 1 13 ? -14.555 -4.391 40.312 1 26.17 13 LEU B C 1
ATOM 2011 O O . LEU B 1 13 ? -13.766 -5.242 40.719 1 26.17 13 LEU B O 1
ATOM 2015 N N . VAL B 1 14 ? -14.359 -4.496 38.938 1 24.09 14 VAL B N 1
ATOM 2016 C CA . VAL B 1 14 ? -13.102 -4.68 38.219 1 24.09 14 VAL B CA 1
ATOM 2017 C C . VAL B 1 14 ? -12.156 -3.521 38.531 1 24.09 14 VAL B C 1
ATOM 2019 O O . VAL B 1 14 ? -12.453 -2.367 38.219 1 24.09 14 VAL B O 1
ATOM 2022 N N . THR B 1 15 ? -11.086 -3.527 39.5 1 24.8 15 THR B N 1
ATOM 2023 C CA . THR B 1 15 ? -9.938 -2.742 39.906 1 24.8 15 THR B CA 1
ATOM 2024 C C . THR B 1 15 ? -8.914 -2.617 38.781 1 24.8 15 THR B C 1
ATOM 2026 O O . THR B 1 15 ? -8.281 -3.604 38.406 1 24.8 15 THR B O 1
ATOM 2029 N N . MET B 1 16 ? -9.062 -1.88 37.656 1 24.8 16 MET B N 1
ATOM 2030 C CA . MET B 1 16 ? -8.133 -1.509 36.594 1 24.8 16 MET B CA 1
ATOM 2031 C C . MET B 1 16 ? -6.879 -0.858 37.156 1 24.8 16 MET B C 1
ATOM 2033 O O . MET B 1 16 ? -6.922 0.287 37.625 1 24.8 16 MET B O 1
ATOM 2037 N N . TRP B 1 17 ? -5.926 -1.556 37.938 1 25.12 17 TRP B N 1
ATOM 2038 C CA . TRP B 1 17 ? -4.664 -1.076 38.5 1 25.12 17 TRP B CA 1
ATOM 2039 C C . TRP B 1 17 ? -3.805 -0.425 37.406 1 25.12 17 TRP B C 1
ATOM 2041 O O . TRP B 1 17 ? -3.926 -0.754 36.25 1 25.12 17 TRP B O 1
ATOM 2051 N N . LEU B 1 18 ? -2.66 0.598 37.75 1 26.2 18 LEU B N 1
ATOM 2052 C CA . LEU B 1 18 ? -1.758 1.731 37.594 1 26.2 18 LEU B CA 1
ATOM 2053 C C . LEU B 1 18 ? -0.479 1.304 36.875 1 26.2 18 LEU B C 1
ATOM 2055 O O . LEU B 1 18 ? 0.464 0.831 37.5 1 26.2 18 LEU B O 1
ATOM 2059 N N . ILE B 1 19 ? -0.373 0.293 35.938 1 28.28 19 ILE B N 1
ATOM 2060 C CA . ILE B 1 19 ? 0.956 -0.034 35.438 1 28.28 19 ILE B CA 1
ATOM 2061 C C . ILE B 1 19 ? 1.618 1.223 34.875 1 28.28 19 ILE B C 1
ATOM 2063 O O . ILE B 1 19 ? 1.137 1.804 33.906 1 28.28 19 ILE B O 1
ATOM 2067 N N . GLY B 1 20 ? 2.404 2.061 35.625 1 24.33 20 GLY B N 1
ATOM 2068 C CA . GLY B 1 20 ? 3.258 3.23 35.5 1 24.33 20 GLY B CA 1
ATOM 2069 C C . GLY B 1 20 ? 4.375 3.047 34.469 1 24.33 20 GLY B C 1
ATOM 2070 O O . GLY B 1 20 ? 5.355 2.348 34.75 1 24.33 20 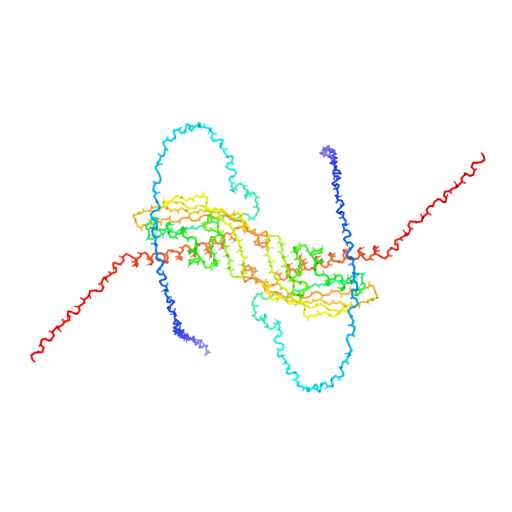GLY B O 1
ATOM 2071 N N . VAL B 1 21 ? 4.156 2.828 33.188 1 25.55 21 VAL B N 1
ATOM 2072 C CA . VAL B 1 21 ? 5.219 2.758 32.188 1 25.55 21 VAL B CA 1
ATOM 2073 C C . VAL B 1 21 ? 6.105 3.996 32.281 1 25.55 21 VAL B C 1
ATOM 2075 O O . VAL B 1 21 ? 5.633 5.121 32.125 1 25.55 21 VAL B O 1
ATOM 2078 N N . GLN B 1 22 ? 7.223 3.906 33 1 24.95 22 GLN B N 1
ATOM 2079 C CA . GLN B 1 22 ? 8.305 4.871 33.188 1 24.95 22 GLN B CA 1
ATOM 2080 C C . GLN B 1 22 ? 8.883 5.293 31.828 1 24.95 22 GLN B C 1
ATOM 2082 O O . GLN B 1 22 ? 9.352 4.453 31.062 1 24.95 22 GLN B O 1
ATOM 2087 N N . CYS B 1 23 ? 8.453 6.363 31.203 1 23.94 23 CYS B N 1
ATOM 2088 C CA . CYS B 1 23 ? 8.906 7.102 30.031 1 23.94 23 CYS B CA 1
ATOM 2089 C C . CYS B 1 23 ? 10.367 7.52 30.188 1 23.94 23 CYS B C 1
ATOM 2091 O O . CYS B 1 23 ? 10.727 8.203 31.141 1 23.94 23 CYS B O 1
ATOM 2093 N N . PHE B 1 24 ? 11.359 6.703 29.781 1 25.69 24 PHE B N 1
ATOM 2094 C CA . PHE B 1 24 ? 12.789 7.023 29.781 1 25.69 24 PHE B CA 1
ATOM 2095 C C . PHE B 1 24 ? 13.047 8.336 29.047 1 25.69 24 PHE B C 1
ATOM 2097 O O . PHE B 1 24 ? 12.453 8.594 28 1 25.69 24 PHE B O 1
ATOM 2104 N N . PRO B 1 25 ? 13.555 9.367 29.703 1 24.95 25 PRO B N 1
ATOM 2105 C CA . PRO B 1 25 ? 13.859 10.719 29.234 1 24.95 25 PRO B CA 1
ATOM 2106 C C . PRO B 1 25 ? 14.938 10.742 28.156 1 24.95 25 PRO B C 1
ATOM 2108 O O . PRO B 1 25 ? 15.977 10.094 28.312 1 24.95 25 PRO B O 1
ATOM 2111 N N . VAL B 1 26 ? 14.594 10.672 26.875 1 23.78 26 VAL B N 1
ATOM 2112 C CA . VAL B 1 26 ? 15.516 10.836 25.766 1 23.78 26 VAL B CA 1
ATOM 2113 C C . VAL B 1 26 ? 16.344 12.102 25.969 1 23.78 26 VAL B C 1
ATOM 2115 O O . VAL B 1 26 ? 15.805 13.18 26.219 1 23.78 26 VAL B O 1
ATOM 2118 N N . GLN B 1 27 ? 17.547 11.945 26.5 1 23.08 27 GLN B N 1
ATOM 2119 C CA . GLN B 1 27 ? 18.578 12.961 26.719 1 23.08 27 GLN B CA 1
ATOM 2120 C C . GLN B 1 27 ? 18.875 13.727 25.438 1 23.08 27 GLN B C 1
ATOM 2122 O O . GLN B 1 27 ? 19.125 13.117 24.391 1 23.08 27 GLN B O 1
ATOM 2127 N N . SER B 1 28 ? 18.438 14.961 25.266 1 23.31 28 SER B N 1
ATOM 2128 C CA . SER B 1 28 ? 18.594 16 24.25 1 23.31 28 SER B CA 1
ATOM 2129 C C . SER B 1 28 ? 20.062 16.344 24.031 1 23.31 28 SER B C 1
ATOM 2131 O O . SER B 1 28 ? 20.75 16.781 24.953 1 23.31 28 SER B O 1
ATOM 2133 N N . TYR B 1 29 ? 20.797 15.438 23.375 1 23.11 29 TYR B N 1
ATOM 2134 C CA . TYR B 1 29 ? 22.172 15.828 23.062 1 23.11 29 TYR B CA 1
ATOM 2135 C C . TYR B 1 29 ? 22.203 17.141 22.297 1 23.11 29 TYR B C 1
ATOM 2137 O O . TYR B 1 29 ? 21.531 17.297 21.281 1 23.11 29 TYR B O 1
ATOM 2145 N N . LEU B 1 30 ? 22.422 18.281 22.938 1 23.8 30 LEU B N 1
ATOM 2146 C CA . LEU B 1 30 ? 22.609 19.656 22.484 1 23.8 30 LEU B CA 1
ATOM 2147 C C . LEU B 1 30 ? 23.844 19.766 21.594 1 23.8 30 LEU B C 1
ATOM 2149 O O . LEU B 1 30 ? 24.969 19.562 22.062 1 23.8 30 LEU B O 1
ATOM 2153 N N . VAL B 1 31 ? 23.859 19.094 20.438 1 23.98 31 VAL B N 1
ATOM 2154 C CA . VAL B 1 31 ? 25.016 19.312 19.562 1 23.98 31 VAL B CA 1
ATOM 2155 C C . VAL B 1 31 ? 25.172 20.797 19.281 1 23.98 31 VAL B C 1
ATOM 2157 O O . VAL B 1 31 ? 24.219 21.453 18.844 1 23.98 31 VAL B O 1
ATOM 2160 N N . SER B 1 32 ? 26.062 21.5 19.953 1 22.69 32 SER B N 1
ATOM 2161 C CA . SER B 1 32 ? 26.516 22.891 19.844 1 22.69 32 SER B CA 1
ATOM 2162 C C . SER B 1 32 ? 27.109 23.172 18.469 1 22.69 32 SER B C 1
ATOM 2164 O O . SER B 1 32 ? 28.156 22.641 18.109 1 22.69 32 SER B O 1
ATOM 2166 N N . ALA B 1 33 ? 26.344 23.094 17.406 1 24.28 33 ALA B N 1
ATOM 2167 C CA . ALA B 1 33 ? 26.844 23.453 16.078 1 24.28 33 ALA B CA 1
ATOM 2168 C C . ALA B 1 33 ? 27.375 24.875 16.062 1 24.28 33 ALA B C 1
ATOM 2170 O O . ALA B 1 33 ? 26.672 25.812 16.469 1 24.28 33 ALA B O 1
ATOM 2171 N N . GLY B 1 34 ? 28.688 25.109 16.312 1 23.17 34 GLY B N 1
ATOM 2172 C CA . GLY B 1 34 ? 29.484 26.328 16.234 1 23.17 34 GLY B CA 1
ATOM 2173 C C . GLY B 1 34 ? 29.344 27.031 14.891 1 23.17 34 GLY B C 1
ATOM 2174 O O . GLY B 1 34 ? 29.516 26.406 13.836 1 23.17 34 GLY B O 1
ATOM 2175 N N . SER B 1 35 ? 28.406 27.969 14.742 1 23.19 35 SER B N 1
ATOM 2176 C CA . SER B 1 35 ? 27.938 28.828 13.656 1 23.19 35 SER B CA 1
ATOM 2177 C C . SER B 1 35 ? 29.062 29.734 13.156 1 23.19 35 SER B C 1
ATOM 2179 O O . SER B 1 35 ? 29.453 30.688 13.844 1 23.19 35 SER B O 1
ATOM 2181 N N . HIS B 1 36 ? 30.25 29.141 12.773 1 23.83 36 HIS B N 1
ATOM 2182 C CA . HIS B 1 36 ? 31.219 30.156 12.344 1 23.83 36 HIS B CA 1
ATOM 2183 C C . HIS B 1 36 ? 30.672 30.969 11.18 1 23.83 36 HIS B C 1
ATOM 2185 O O . HIS B 1 36 ? 30.141 30.406 10.211 1 23.83 36 HIS B O 1
ATOM 2191 N N . HIS B 1 37 ? 30.188 32.156 11.391 1 22.33 37 HIS B N 1
ATOM 2192 C CA . HIS B 1 37 ? 29.578 33.219 10.594 1 22.33 37 HIS B CA 1
ATOM 2193 C C . HIS B 1 37 ? 30.578 33.75 9.57 1 22.33 37 HIS B C 1
ATOM 2195 O O . HIS B 1 37 ? 31.562 34.406 9.938 1 22.33 37 HIS B O 1
ATOM 2201 N N . ARG B 1 38 ? 31.188 32.844 8.727 1 24.16 38 ARG B N 1
ATOM 2202 C CA . ARG B 1 38 ? 32.125 33.562 7.848 1 24.16 38 ARG B CA 1
ATOM 2203 C C . ARG B 1 38 ? 31.406 34.656 7.07 1 24.16 38 ARG B C 1
ATOM 2205 O O . ARG B 1 38 ? 30.328 34.438 6.504 1 24.16 38 ARG B O 1
ATOM 2212 N N . ARG B 1 39 ? 31.719 35.906 7.348 1 24.38 39 ARG B N 1
ATOM 2213 C CA . ARG B 1 39 ? 31.266 37.188 6.859 1 24.38 39 ARG B CA 1
ATOM 2214 C C . ARG B 1 39 ? 31.531 37.344 5.363 1 24.38 39 ARG B C 1
ATOM 2216 O O . ARG B 1 39 ? 32.688 37.281 4.922 1 24.38 39 ARG B O 1
ATOM 2223 N N . VAL B 1 40 ? 30.828 36.562 4.52 1 25.89 40 VAL B N 1
ATOM 2224 C CA . VAL B 1 40 ? 31.125 36.75 3.104 1 25.89 40 VAL B CA 1
ATOM 2225 C C . VAL B 1 40 ? 30.844 38.188 2.697 1 25.89 40 VAL B C 1
ATOM 2227 O O . VAL B 1 40 ? 29.812 38.75 3.086 1 25.89 40 VAL B O 1
ATOM 2230 N N . PRO B 1 41 ? 31.859 38.875 2.199 1 27.06 41 PRO B N 1
ATOM 2231 C CA . PRO B 1 41 ? 31.859 40.281 1.827 1 27.06 41 PRO B CA 1
ATOM 2232 C C . PRO B 1 41 ? 30.812 40.625 0.765 1 27.06 41 PRO B C 1
ATOM 2234 O O . PRO B 1 41 ? 30.422 39.75 -0.017 1 27.06 41 PRO B O 1
ATOM 2237 N N . THR B 1 42 ? 29.922 41.625 1.076 1 24.89 42 THR B N 1
ATOM 2238 C CA . THR B 1 42 ? 28.75 42.188 0.406 1 24.89 42 THR B CA 1
ATOM 2239 C C . THR B 1 42 ? 29.125 42.75 -0.964 1 24.89 42 THR B C 1
ATOM 2241 O O . THR B 1 42 ? 29.969 43.625 -1.066 1 24.89 42 THR B O 1
ATOM 2244 N N . PRO B 1 43 ? 29.344 41.844 -1.973 1 27.58 43 PRO B N 1
ATOM 2245 C CA . PRO B 1 43 ? 29.766 42.469 -3.223 1 27.58 43 PRO B CA 1
ATOM 2246 C C . PRO B 1 43 ? 28.828 43.594 -3.662 1 27.58 43 PRO B C 1
ATOM 2248 O O . PRO B 1 43 ? 27.656 43.625 -3.279 1 27.58 43 PRO B O 1
ATOM 2251 N N . ARG B 1 44 ? 29.438 44.719 -4.164 1 28.42 44 ARG B N 1
ATOM 2252 C CA . ARG B 1 44 ? 28.953 46.031 -4.551 1 28.42 44 ARG B CA 1
ATOM 2253 C C . ARG B 1 44 ? 27.953 45.938 -5.699 1 28.42 44 ARG B C 1
ATOM 2255 O O . ARG B 1 44 ? 28.172 45.188 -6.648 1 28.42 44 ARG B O 1
ATOM 2262 N N . PRO B 1 45 ? 26.656 46.438 -5.504 1 26.95 45 PRO B N 1
ATOM 2263 C CA . PRO B 1 45 ? 25.453 46.344 -6.336 1 26.95 45 PRO B CA 1
ATOM 2264 C C . PRO B 1 45 ? 25.625 47.031 -7.699 1 26.95 45 PRO B C 1
ATOM 2266 O O . PRO B 1 45 ? 25.953 48.219 -7.773 1 26.95 45 PRO B O 1
ATOM 2269 N N . THR B 1 46 ? 26.562 46.469 -8.609 1 26.27 46 THR B N 1
ATOM 2270 C CA . THR B 1 46 ? 26.625 47.25 -9.836 1 26.27 46 THR B CA 1
ATOM 2271 C C . THR B 1 46 ? 25.234 47.438 -10.445 1 26.27 46 THR B C 1
ATOM 2273 O O . THR B 1 46 ? 24.391 46.562 -10.352 1 26.27 46 THR B O 1
ATOM 2276 N N . ARG B 1 47 ? 24.844 48.719 -10.727 1 25.86 47 ARG B N 1
ATOM 2277 C CA . ARG B 1 47 ? 23.594 49.375 -11.078 1 25.86 47 ARG B CA 1
ATOM 2278 C C . ARG B 1 47 ? 23.125 48.938 -12.469 1 25.86 47 ARG B C 1
ATOM 2280 O O . ARG B 1 47 ? 22.375 49.688 -13.125 1 25.86 47 ARG B O 1
ATOM 2287 N N . GLY B 1 48 ? 23.641 47.781 -13.008 1 25.61 48 GLY B N 1
ATOM 2288 C CA . GLY B 1 48 ? 23.297 47.812 -14.422 1 25.61 48 GLY B CA 1
ATOM 2289 C C . GLY B 1 48 ? 21.797 47.812 -14.672 1 25.61 48 GLY B C 1
ATOM 2290 O O . GLY B 1 48 ? 21.047 47.156 -13.938 1 25.61 48 GLY B O 1
ATOM 2291 N N . GLY B 1 49 ? 21.25 48.906 -15.148 1 24.83 49 GLY B N 1
ATOM 2292 C CA . GLY B 1 49 ? 19.891 49.281 -15.5 1 24.83 49 GLY B CA 1
ATOM 2293 C C . GLY B 1 49 ? 19.266 48.312 -16.516 1 24.83 49 GLY B C 1
ATOM 2294 O O . GLY B 1 49 ? 19.688 48.312 -17.688 1 24.83 49 GLY B O 1
ATOM 2295 N N . VAL B 1 50 ? 19.312 47.031 -16.297 1 24.89 50 VAL B N 1
ATOM 2296 C CA . VAL B 1 50 ? 18.781 46.219 -17.391 1 24.89 50 VAL B CA 1
ATOM 2297 C C . VAL B 1 50 ? 17.297 46.562 -17.578 1 24.89 50 VAL B C 1
ATOM 2299 O O . VAL B 1 50 ? 16.578 46.781 -16.609 1 24.89 50 VAL B O 1
ATOM 2302 N N . SER B 1 51 ? 17.078 47.281 -18.656 1 26.83 51 SER B N 1
ATOM 2303 C CA . SER B 1 51 ? 15.75 47.562 -19.203 1 26.83 51 SER B CA 1
ATOM 2304 C C . SER B 1 51 ? 14.914 46.312 -19.344 1 26.83 51 SER B C 1
ATOM 2306 O O . SER B 1 51 ? 15.359 45.344 -19.938 1 26.83 51 SER B O 1
ATOM 2308 N N . PHE B 1 52 ? 14.227 45.969 -18.281 1 25.2 52 PHE B N 1
ATOM 2309 C CA . PHE B 1 52 ? 13.328 44.812 -18.266 1 25.2 52 PHE B CA 1
ATOM 2310 C C . PHE B 1 52 ? 12.227 44.969 -19.297 1 25.2 52 PHE B C 1
ATOM 2312 O O . PHE B 1 52 ? 11.422 45.906 -19.234 1 25.2 52 PHE B O 1
ATOM 2319 N N . SER B 1 53 ? 12.625 44.844 -20.578 1 26.3 53 SER B N 1
ATOM 2320 C CA . SER B 1 53 ? 11.508 44.719 -21.516 1 26.3 53 SER B CA 1
ATOM 2321 C C . SER B 1 53 ? 10.438 43.75 -20.969 1 26.3 53 SER B C 1
ATOM 2323 O O . SER B 1 53 ? 10.766 42.688 -20.453 1 26.3 53 SER B O 1
ATOM 2325 N N . SER B 1 54 ? 9.367 44.312 -20.562 1 22.38 54 SER B N 1
ATOM 2326 C CA . SER B 1 54 ? 8.164 43.688 -20.047 1 22.38 54 SER B CA 1
ATOM 2327 C C . SER B 1 54 ? 7.648 42.625 -21.031 1 22.38 54 SER B C 1
ATOM 2329 O O . SER B 1 54 ? 7.035 42.969 -22.047 1 22.38 54 SER B O 1
ATOM 2331 N N . ARG B 1 55 ? 8.422 41.688 -21.578 1 29.38 55 ARG B N 1
ATOM 2332 C CA . ARG B 1 55 ? 7.652 40.656 -22.266 1 29.38 55 ARG B CA 1
ATOM 2333 C C . ARG B 1 55 ? 6.457 40.219 -21.438 1 29.38 55 ARG B C 1
ATOM 2335 O O . ARG B 1 55 ? 6.602 39.906 -20.25 1 29.38 55 ARG B O 1
ATOM 2342 N N . ARG B 1 56 ? 5.289 40.656 -21.812 1 26.75 56 ARG B N 1
ATOM 2343 C CA . ARG B 1 56 ? 4.02 40.156 -21.297 1 26.75 56 ARG B CA 1
ATOM 2344 C C . ARG B 1 56 ? 4.082 38.656 -21.031 1 26.75 56 ARG B C 1
ATOM 2346 O O . ARG B 1 56 ? 4.426 37.875 -21.922 1 26.75 56 ARG B O 1
ATOM 2353 N N . ALA B 1 57 ? 4.418 38.312 -19.781 1 27.67 57 ALA B N 1
ATOM 2354 C CA . ALA B 1 57 ? 4.262 36.938 -19.328 1 27.67 57 ALA B CA 1
ATOM 2355 C C . ALA B 1 57 ? 2.971 36.312 -19.875 1 27.67 57 ALA B C 1
ATOM 2357 O O . ALA B 1 57 ? 1.882 36.844 -19.641 1 27.67 57 ALA B O 1
ATOM 2358 N N . ASN B 1 58 ? 2.992 35.812 -21.062 1 28.28 58 ASN B N 1
ATOM 2359 C CA . ASN B 1 58 ? 1.951 34.875 -21.469 1 28.28 58 ASN B CA 1
ATOM 2360 C C . ASN B 1 58 ? 1.47 34.031 -20.312 1 28.28 58 ASN B C 1
ATOM 2362 O O . ASN B 1 58 ? 2.277 33.531 -19.516 1 28.28 58 ASN B O 1
ATOM 2366 N N . THR B 1 59 ? 0.292 34.344 -19.781 1 30.41 59 THR B N 1
ATOM 2367 C CA . THR B 1 59 ? -0.489 33.562 -18.828 1 30.41 59 THR B CA 1
ATOM 2368 C C . THR B 1 59 ? -0.323 32.094 -19.094 1 30.41 59 THR B C 1
ATOM 2370 O O . THR B 1 59 ? -0.708 31.594 -20.156 1 30.41 59 THR B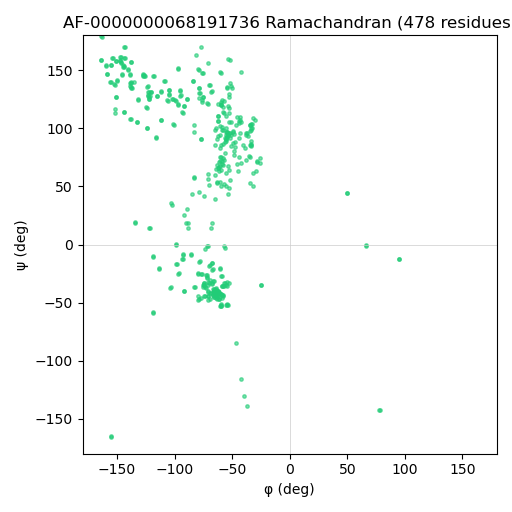 O 1
ATOM 2373 N N . SER B 1 60 ? 0.814 31.594 -18.703 1 32.47 60 SER B N 1
ATOM 2374 C CA . SER B 1 60 ? 0.898 30.141 -18.641 1 32.47 60 SER B CA 1
ATOM 2375 C C . SER B 1 60 ? -0.44 29.516 -18.25 1 32.47 60 SER B C 1
ATOM 2377 O O . SER B 1 60 ? -1.15 30.062 -17.391 1 32.47 60 SER B O 1
ATOM 2379 N N . ASN B 1 61 ? -1.176 29.016 -19.188 1 31.5 61 ASN B N 1
ATOM 2380 C CA . ASN B 1 61 ? -2.256 28.078 -18.922 1 31.5 61 ASN B CA 1
ATOM 2381 C C . ASN B 1 61 ? -2.027 27.297 -17.625 1 31.5 61 ASN B C 1
ATOM 2383 O O . ASN B 1 61 ? -1.046 26.562 -17.5 1 31.5 61 ASN B O 1
ATOM 2387 N N . ASP B 1 62 ? -2.248 28.031 -16.516 1 33.19 62 ASP B N 1
ATOM 2388 C CA . ASP B 1 62 ? -2.371 27.375 -15.227 1 33.19 62 ASP B CA 1
ATOM 2389 C C . ASP B 1 62 ? -2.998 25.984 -15.383 1 33.19 62 ASP B C 1
ATOM 2391 O O . ASP B 1 62 ? -4.223 25.859 -15.469 1 33.19 62 ASP B O 1
ATOM 2395 N N . ILE B 1 63 ? -2.523 25.156 -16.25 1 36 63 ILE B N 1
ATOM 2396 C CA . ILE B 1 63 ? -2.863 23.75 -16.078 1 36 63 ILE B CA 1
ATOM 2397 C C . ILE B 1 63 ? -3.01 23.422 -14.594 1 36 63 ILE B C 1
ATOM 2399 O O . ILE B 1 63 ? -2.023 23.406 -13.852 1 36 63 ILE B O 1
ATOM 2403 N N . ARG B 1 64 ? -3.955 24.062 -13.891 1 35.44 64 ARG B N 1
ATOM 2404 C CA . ARG B 1 64 ? -4.344 23.734 -12.523 1 35.44 64 ARG B CA 1
ATOM 2405 C C . ARG B 1 64 ? -4.27 22.234 -12.266 1 35.44 64 ARG B C 1
ATOM 2407 O O . ARG B 1 64 ? -4.871 21.453 -12.992 1 35.44 64 ARG B O 1
ATOM 2414 N N . SER B 1 65 ? -3.189 21.828 -11.688 1 46.78 65 SER B N 1
ATOM 2415 C CA . SER B 1 65 ? -3.068 20.5 -11.094 1 46.78 65 SER B CA 1
ATOM 2416 C C . SER B 1 65 ? -4.43 19.953 -10.688 1 46.78 65 SER B C 1
ATOM 2418 O O . SER B 1 65 ? -4.625 18.734 -10.641 1 46.78 65 SER B O 1
ATOM 2420 N N . GLU B 1 66 ? -5.305 20.891 -10.227 1 46.62 66 GLU B N 1
ATOM 2421 C CA . GLU B 1 66 ? -6.68 20.438 -10.031 1 46.62 66 GLU B CA 1
ATOM 2422 C C . GLU B 1 66 ? -7.25 19.812 -11.297 1 46.62 66 GLU B C 1
ATOM 2424 O O . GLU B 1 66 ? -8.062 18.891 -11.227 1 46.62 66 GLU B O 1
ATOM 2429 N N . ASP B 1 67 ? -6.852 20.359 -12.344 1 46.81 67 ASP B N 1
ATOM 2430 C CA . ASP B 1 67 ? -7.434 19.891 -13.602 1 46.81 67 ASP B CA 1
ATOM 2431 C C . ASP B 1 67 ? -6.973 18.484 -13.938 1 46.81 67 ASP B C 1
ATOM 2433 O O . ASP B 1 67 ? -7.703 17.719 -14.578 1 46.81 67 ASP B O 1
ATOM 2437 N N . THR B 1 68 ? -5.734 18.172 -13.492 1 48.31 68 THR B N 1
ATOM 2438 C CA . THR B 1 68 ? -5.195 16.891 -13.914 1 48.31 68 THR B CA 1
ATOM 2439 C C . THR B 1 68 ? -5.91 15.742 -13.195 1 48.31 68 THR B C 1
ATOM 2441 O O . THR B 1 68 ? -5.805 14.586 -13.609 1 48.31 68 THR B O 1
ATOM 2444 N N . LEU B 1 69 ? -6.383 16.078 -12.023 1 57.22 69 LEU B N 1
ATOM 2445 C CA . LEU B 1 69 ? -7.129 15.047 -11.312 1 57.22 69 LEU B CA 1
ATOM 2446 C C . LEU B 1 69 ? -8.609 15.094 -11.688 1 57.22 69 LEU B C 1
ATOM 2448 O O . LEU B 1 69 ? -9.469 14.742 -10.875 1 57.22 69 LEU B O 1
ATOM 2452 N N . SER B 1 70 ? -8.984 15.688 -12.742 1 56.47 70 SER B N 1
ATOM 2453 C CA . SER B 1 70 ? -10.383 15.898 -13.086 1 56.47 70 SER B CA 1
ATOM 2454 C C . SER B 1 70 ? -11.234 14.68 -12.75 1 56.47 70 SER B C 1
ATOM 2456 O O . SER B 1 70 ? -10.766 13.766 -12.062 1 56.47 70 SER B O 1
ATOM 2458 N N . ASN B 1 71 ? -12.102 14.164 -13.719 1 56.56 71 ASN B N 1
ATOM 2459 C CA . ASN B 1 71 ? -13.336 13.383 -13.617 1 56.56 71 ASN B CA 1
ATOM 2460 C C . ASN B 1 71 ? -13.047 11.914 -13.336 1 56.56 71 ASN B C 1
ATOM 2462 O O . ASN B 1 71 ? -13.719 11.031 -13.875 1 56.56 71 ASN B O 1
ATOM 2466 N N . SER B 1 72 ? -12.078 11.742 -12.32 1 72.62 72 SER B N 1
ATOM 2467 C CA . SER B 1 72 ? -11.805 10.336 -12.055 1 72.62 72 SER B CA 1
ATOM 2468 C C . SER B 1 72 ? -12.641 9.812 -10.898 1 72.62 72 SER B C 1
ATOM 2470 O O . SER B 1 72 ? -12.852 10.523 -9.906 1 72.62 72 SER B O 1
ATOM 2472 N N . LYS B 1 73 ? -13.312 8.781 -11 1 82.94 73 LYS B N 1
ATOM 2473 C CA . LYS B 1 73 ? -14.164 8.109 -10.031 1 82.94 73 LYS B CA 1
ATOM 2474 C C . LYS B 1 73 ? -13.391 7.758 -8.766 1 82.94 73 LYS B C 1
ATOM 2476 O O . LYS B 1 73 ? -13.992 7.484 -7.719 1 82.94 73 LYS B O 1
ATOM 2481 N N . ASN B 1 74 ? -12.047 8.078 -8.727 1 93.06 74 ASN B N 1
ATOM 2482 C CA . ASN B 1 74 ? -11.305 7.684 -7.535 1 93.06 74 ASN B CA 1
ATOM 2483 C C . ASN B 1 74 ? -10.656 8.891 -6.855 1 93.06 74 ASN B C 1
ATOM 2485 O O . ASN B 1 74 ? -9.766 8.734 -6.023 1 93.06 74 ASN B O 1
ATOM 2489 N N . ARG B 1 75 ? -11.117 10.117 -7.262 1 94.81 75 ARG B N 1
ATOM 2490 C CA . ARG B 1 75 ? -10.688 11.352 -6.613 1 94.81 75 ARG B CA 1
ATOM 2491 C C . ARG B 1 75 ? -11.43 11.562 -5.301 1 94.81 75 ARG B C 1
ATOM 2493 O O . ARG B 1 75 ? -12.664 11.57 -5.27 1 94.81 75 ARG B O 1
ATOM 2500 N N . ILE B 1 76 ? -10.703 11.859 -4.184 1 96.94 76 ILE B N 1
ATOM 2501 C CA . ILE B 1 76 ? -11.305 11.969 -2.859 1 96.94 76 ILE B CA 1
ATOM 2502 C C . ILE B 1 76 ? -10.992 13.336 -2.256 1 96.94 76 ILE B C 1
ATOM 2504 O O . ILE B 1 76 ? -9.891 13.555 -1.744 1 96.94 76 ILE B O 1
ATOM 2508 N N . PRO B 1 77 ? -11.922 14.242 -2.307 1 97.19 77 PRO B N 1
ATOM 2509 C CA . PRO B 1 77 ? -11.766 15.492 -1.55 1 97.19 77 PRO B CA 1
ATOM 2510 C C . PRO B 1 77 ? -12.094 15.32 -0.067 1 97.19 77 PRO B C 1
ATOM 2512 O O . PRO B 1 77 ? -13.078 14.672 0.285 1 97.19 77 PRO B O 1
ATOM 2515 N N . VAL B 1 78 ? -11.258 15.867 0.775 1 98.31 78 VAL B N 1
ATOM 2516 C CA . VAL B 1 78 ? -11.461 15.781 2.219 1 98.31 78 VAL B CA 1
ATOM 2517 C C . VAL B 1 78 ? -10.969 17.062 2.883 1 98.31 78 VAL B C 1
ATOM 2519 O O . VAL B 1 78 ? -10.008 17.688 2.422 1 98.31 78 VAL B O 1
ATOM 2522 N N . SER B 1 79 ? -11.617 17.5 3.963 1 98.69 79 SER B N 1
ATOM 2523 C CA . SER B 1 79 ? -11.188 18.672 4.707 1 98.69 79 SER B CA 1
ATOM 2524 C C . SER B 1 79 ? -11.43 18.5 6.203 1 98.69 79 SER B C 1
ATOM 2526 O O . SER B 1 79 ? -12.258 17.688 6.613 1 98.69 79 SER B O 1
ATOM 2528 N N . ALA B 1 80 ? -10.664 19.172 6.957 1 98.88 80 ALA B N 1
ATOM 2529 C CA . ALA B 1 80 ? -10.812 19.281 8.406 1 98.88 80 ALA B CA 1
ATOM 2530 C C . ALA B 1 80 ? -10.375 20.656 8.906 1 98.88 80 ALA B C 1
ATOM 2532 O O . ALA B 1 80 ? -9.617 21.359 8.227 1 98.88 80 ALA B O 1
ATOM 2533 N N . GLU B 1 81 ? -10.906 21.031 10.062 1 98.88 81 GLU B N 1
ATOM 2534 C CA . GLU B 1 81 ? -10.586 22.359 10.594 1 98.88 81 GLU B CA 1
ATOM 2535 C C . GLU B 1 81 ? -10.547 22.344 12.117 1 98.88 81 GLU B C 1
ATOM 2537 O O . GLU B 1 81 ? -11.07 21.422 12.75 1 98.88 81 GLU B O 1
ATOM 2542 N N . ILE B 1 82 ? -9.898 23.375 12.625 1 98.88 82 ILE B N 1
ATOM 2543 C CA . ILE B 1 82 ? -9.766 23.5 14.07 1 98.88 82 ILE B CA 1
ATOM 2544 C C . ILE B 1 82 ? -9.484 24.953 14.438 1 98.88 82 ILE B C 1
ATOM 2546 O O . ILE B 1 82 ? -8.891 25.688 13.656 1 98.88 82 ILE B O 1
ATOM 2550 N N . GLU B 1 83 ? -9.969 25.344 15.539 1 98.81 83 GLU B N 1
ATOM 2551 C CA . GLU B 1 83 ? -9.523 26.578 16.172 1 98.81 83 GLU B CA 1
ATOM 2552 C C . GLU B 1 83 ? -8.438 26.297 17.219 1 98.81 83 GLU B C 1
ATOM 2554 O O . GLU B 1 83 ? -8.578 25.391 18.047 1 98.81 83 GLU B O 1
ATOM 2559 N N . ILE B 1 84 ? -7.359 27.078 17.141 1 98.56 84 ILE B N 1
ATOM 2560 C CA . ILE B 1 84 ? -6.258 26.828 18.062 1 98.56 84 ILE B CA 1
ATOM 2561 C C . ILE B 1 84 ? -5.895 28.109 18.797 1 98.56 84 ILE B C 1
ATOM 2563 O O . ILE B 1 84 ? -5.977 29.203 18.234 1 98.56 84 ILE B O 1
ATOM 2567 N N . PRO B 1 85 ? -5.48 28.016 20.078 1 98.25 85 PRO B N 1
ATOM 2568 C CA . PRO B 1 85 ? -5.082 29.172 20.875 1 98.25 85 PRO B CA 1
ATOM 2569 C C . PRO B 1 85 ? -3.635 29.594 20.625 1 98.25 85 PRO B C 1
ATOM 2571 O O . PRO B 1 85 ? -2.84 29.656 21.562 1 98.25 85 PRO B O 1
ATOM 2574 N N . LEU B 1 86 ? -3.35 29.875 19.438 1 97.88 86 LEU B N 1
ATOM 2575 C CA . LEU B 1 86 ? -2.043 30.359 19 1 97.88 86 LEU B CA 1
ATOM 2576 C C . LEU B 1 86 ? -2.193 31.469 17.969 1 97.88 86 LEU B C 1
ATOM 2578 O O . LEU B 1 86 ? -3.145 31.469 17.188 1 97.88 86 LEU B O 1
ATOM 2582 N N . ALA B 1 87 ? -1.198 32.438 18.031 1 97.94 87 ALA B N 1
ATOM 2583 C CA . ALA B 1 87 ? -1.113 33.406 16.938 1 97.94 87 ALA B CA 1
ATOM 2584 C C . ALA B 1 87 ? -0.881 32.719 15.609 1 97.94 87 ALA B C 1
ATOM 2586 O O . ALA B 1 87 ? -0.231 31.656 15.547 1 97.94 87 ALA B O 1
ATOM 2587 N N . ALA B 1 88 ? -1.41 33.281 14.508 1 98.5 88 ALA B N 1
ATOM 2588 C CA . ALA B 1 88 ? -1.318 32.688 13.18 1 98.5 88 ALA B CA 1
ATOM 2589 C C . ALA B 1 88 ? 0.137 32.469 12.781 1 98.5 88 ALA B C 1
ATOM 2591 O O . ALA B 1 88 ? 0.458 31.469 12.109 1 98.5 88 ALA B O 1
ATOM 2592 N N . GLU B 1 89 ? 0.983 33.375 13.188 1 98.19 89 GLU B N 1
ATOM 2593 C CA . GLU B 1 89 ? 2.402 33.281 12.859 1 98.19 89 GLU B CA 1
ATOM 2594 C C . GLU B 1 89 ? 3.02 32.031 13.484 1 98.19 89 GLU B C 1
ATOM 2596 O O . GLU B 1 89 ? 3.787 31.312 12.836 1 98.19 89 GLU B O 1
ATOM 2601 N N . ILE B 1 90 ? 2.646 31.75 14.68 1 97.75 90 ILE B N 1
ATOM 2602 C CA . ILE B 1 90 ? 3.186 30.609 15.398 1 97.75 90 ILE B CA 1
ATOM 2603 C C . ILE B 1 90 ? 2.654 29.312 14.781 1 97.75 90 ILE B C 1
ATOM 2605 O O . ILE B 1 90 ? 3.42 28.391 14.516 1 97.75 90 ILE B O 1
ATOM 2609 N N . ALA B 1 91 ? 1.378 29.266 14.562 1 98.62 91 ALA B N 1
ATOM 2610 C CA . ALA B 1 91 ? 0.75 28.094 13.969 1 98.62 91 ALA B CA 1
ATOM 2611 C C . ALA B 1 91 ? 1.336 27.797 12.594 1 98.62 91 ALA B C 1
ATOM 2613 O O . ALA B 1 91 ? 1.664 26.641 12.289 1 98.62 91 ALA B O 1
ATOM 2614 N N . PHE B 1 92 ? 1.459 28.828 11.797 1 98.75 92 PHE B N 1
ATOM 2615 C CA . PHE B 1 92 ? 2.014 28.688 10.461 1 98.75 92 PHE B CA 1
ATOM 2616 C C . PHE B 1 92 ? 3.432 28.141 10.508 1 98.75 92 PHE B C 1
ATOM 2618 O O . PHE B 1 92 ? 3.75 27.172 9.812 1 98.75 92 PHE B O 1
ATOM 2625 N N . ASP B 1 93 ? 4.227 28.781 11.32 1 98.5 93 ASP B N 1
ATOM 2626 C CA . ASP B 1 93 ? 5.629 28.391 11.398 1 98.5 93 ASP B CA 1
ATOM 2627 C C . ASP B 1 93 ? 5.773 26.938 11.867 1 98.5 93 ASP B C 1
ATOM 2629 O O . ASP B 1 93 ? 6.602 26.188 11.344 1 98.5 93 ASP B O 1
ATOM 2633 N N . ALA B 1 94 ? 5.012 26.562 12.82 1 98.31 94 ALA B N 1
ATOM 2634 C CA . ALA B 1 94 ? 5.059 25.188 13.312 1 98.31 94 ALA B CA 1
ATOM 2635 C C . ALA B 1 94 ? 4.629 24.203 12.234 1 98.31 94 ALA B C 1
ATOM 2637 O O . ALA B 1 94 ? 5.305 23.203 11.992 1 98.31 94 ALA B O 1
ATOM 2638 N N . PHE B 1 95 ? 3.562 24.484 11.516 1 98.56 95 PHE B N 1
ATOM 2639 C CA . PHE B 1 95 ? 3 23.562 10.523 1 98.56 95 PHE B CA 1
ATOM 2640 C C . PHE B 1 95 ? 3.885 23.5 9.289 1 98.56 95 PHE B C 1
ATOM 2642 O O . PHE B 1 95 ? 3.895 22.5 8.578 1 98.56 95 PHE B O 1
ATOM 2649 N N . ALA B 1 96 ? 4.633 24.562 9.031 1 97.88 96 ALA B N 1
ATOM 2650 C CA . ALA B 1 96 ? 5.477 24.672 7.848 1 97.88 96 ALA B CA 1
ATOM 2651 C C . ALA B 1 96 ? 6.766 23.875 8.016 1 97.88 96 ALA B C 1
ATOM 2653 O O . ALA B 1 96 ? 7.492 23.641 7.047 1 97.88 96 ALA B O 1
ATOM 2654 N N . ASP B 1 97 ? 7.031 23.5 9.227 1 97.06 97 ASP B N 1
ATOM 2655 C CA . ASP B 1 97 ? 8.188 22.641 9.477 1 97.06 97 ASP B CA 1
ATOM 2656 C C . ASP B 1 97 ? 7.883 21.203 9.086 1 97.06 97 ASP B C 1
ATOM 2658 O O . ASP B 1 97 ? 7.508 20.391 9.938 1 97.06 97 ASP B O 1
ATOM 2662 N N . LEU B 1 98 ? 8.141 20.844 7.926 1 97.62 98 LEU B N 1
ATOM 2663 C CA . LEU B 1 98 ? 7.605 19.641 7.301 1 97.62 98 LEU B CA 1
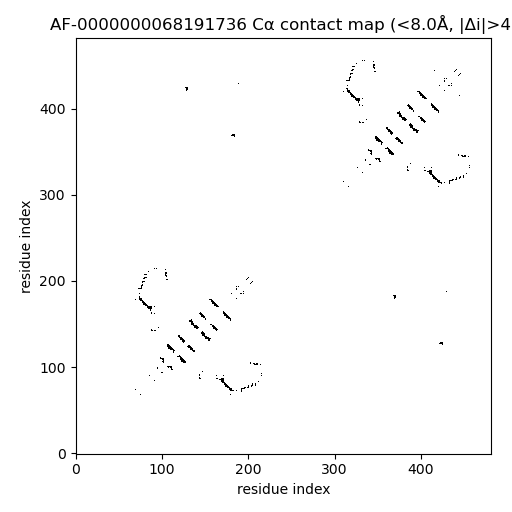ATOM 2664 C C . LEU B 1 98 ? 8.18 18.391 7.957 1 97.62 98 LEU B C 1
ATOM 2666 O O . LEU B 1 98 ? 7.449 17.438 8.242 1 97.62 98 LEU B O 1
ATOM 2670 N N . PRO B 1 99 ? 9.5 18.344 8.281 1 97.06 99 PRO B N 1
ATOM 2671 C CA . PRO B 1 99 ? 10 17.156 8.953 1 97.06 99 PRO B CA 1
ATOM 2672 C C . PRO B 1 99 ? 9.32 16.906 10.297 1 97.06 99 PRO B C 1
ATOM 2674 O O . PRO B 1 99 ? 9.234 15.75 10.742 1 97.06 99 PRO B O 1
ATOM 2677 N N . ARG B 1 100 ? 8.719 17.875 10.914 1 98.06 100 ARG B N 1
ATOM 2678 C CA . ARG B 1 100 ? 8.07 17.75 12.219 1 98.06 100 ARG B CA 1
ATOM 2679 C C . ARG B 1 100 ? 6.641 17.25 12.078 1 98.06 100 ARG B C 1
ATOM 2681 O O . ARG B 1 100 ? 5.984 16.938 13.078 1 98.06 100 ARG B O 1
ATOM 2688 N N . GLN B 1 101 ? 6.152 17.172 10.891 1 98.62 101 GLN B N 1
ATOM 2689 C CA . GLN B 1 101 ? 4.773 16.766 10.656 1 98.62 101 GLN B CA 1
ATOM 2690 C C . GLN B 1 101 ? 4.496 15.398 11.273 1 98.62 101 GLN B C 1
ATOM 2692 O O . GLN B 1 101 ? 3.393 15.133 11.75 1 98.62 101 GLN B O 1
ATOM 2697 N N . ALA B 1 102 ? 5.516 14.578 11.258 1 98.38 102 ALA B N 1
ATOM 2698 C CA . ALA B 1 102 ? 5.363 13.219 11.781 1 98.38 102 ALA B CA 1
ATOM 2699 C C . ALA B 1 102 ? 5.148 13.234 13.297 1 98.38 102 ALA B C 1
ATOM 2701 O O . ALA B 1 102 ? 4.723 12.234 13.875 1 98.38 102 ALA B O 1
ATOM 2702 N N . THR B 1 103 ? 5.438 14.359 13.977 1 98.06 103 THR B N 1
ATOM 2703 C CA . THR B 1 103 ? 5.277 14.492 15.422 1 98.06 103 THR B CA 1
ATOM 2704 C C . THR B 1 103 ? 3.801 14.461 15.805 1 98.06 103 THR B C 1
ATOM 2706 O O . THR B 1 103 ? 3.434 13.93 16.844 1 98.06 103 THR B O 1
ATOM 2709 N N . TRP B 1 104 ? 2.986 14.961 14.992 1 98.44 104 TRP B N 1
ATOM 2710 C CA . TRP B 1 104 ? 1.591 15.07 15.398 1 98.44 104 TRP B CA 1
ATOM 2711 C C . TRP B 1 104 ? 0.688 14.266 14.477 1 98.44 104 TRP B C 1
ATOM 2713 O O . TRP B 1 104 ? -0.511 14.125 14.734 1 98.44 104 TRP B O 1
ATOM 2723 N N . ALA B 1 105 ? 1.197 13.766 13.344 1 98.56 105 ALA B N 1
ATOM 2724 C CA . ALA B 1 105 ? 0.439 12.898 12.445 1 98.56 105 ALA B CA 1
ATOM 2725 C C . ALA B 1 105 ? 0.812 11.43 12.648 1 98.56 105 ALA B C 1
ATOM 2727 O O . ALA B 1 105 ? 1.79 10.945 12.078 1 98.56 105 ALA B O 1
ATOM 2728 N N . ASP B 1 106 ? 0.028 10.633 13.305 1 96.81 106 ASP B N 1
ATOM 2729 C CA . ASP B 1 106 ? 0.357 9.266 13.703 1 96.81 106 ASP B CA 1
ATOM 2730 C C . ASP B 1 106 ? 0.425 8.344 12.484 1 96.81 106 ASP B C 1
ATOM 2732 O O . ASP B 1 106 ? 1.041 7.273 12.547 1 96.81 106 ASP B O 1
ATOM 2736 N N . TRP B 1 107 ? -0.099 8.727 11.453 1 97.38 107 TRP B N 1
ATOM 2737 C CA . TRP B 1 107 ? -0.13 7.93 10.227 1 97.38 107 TRP B CA 1
ATOM 2738 C C . TRP B 1 107 ? 1.053 8.273 9.328 1 97.38 107 TRP B C 1
ATOM 2740 O O . TRP B 1 107 ? 1.241 7.652 8.273 1 97.38 107 TRP B O 1
ATOM 2750 N N . LEU B 1 108 ? 1.767 9.281 9.664 1 98.12 108 LEU B N 1
ATOM 2751 C CA . LEU B 1 108 ? 2.953 9.68 8.914 1 98.12 108 LEU B CA 1
ATOM 2752 C C . LEU B 1 108 ? 4.219 9.125 9.57 1 98.12 108 LEU B C 1
ATOM 2754 O O . LEU B 1 108 ? 4.508 9.438 10.727 1 98.12 108 LEU B O 1
ATOM 2758 N N . LYS B 1 109 ? 5 8.336 8.859 1 97.94 109 LYS B N 1
ATOM 2759 C CA . LYS B 1 109 ? 6.25 7.77 9.367 1 97.94 109 LYS B CA 1
ATOM 2760 C C . LYS B 1 109 ? 7.379 8.797 9.305 1 97.94 109 LYS B C 1
ATOM 2762 O O . LYS B 1 109 ? 8.125 8.961 10.266 1 97.94 109 LYS B O 1
ATOM 2767 N N . SER B 1 110 ? 7.469 9.438 8.133 1 98.19 110 SER B N 1
ATOM 2768 C CA . SER B 1 110 ? 8.555 10.406 8.008 1 98.19 110 SER B CA 1
ATOM 2769 C C . SER B 1 110 ? 8.273 11.398 6.883 1 98.19 110 SER B C 1
ATOM 2771 O O . SER B 1 110 ? 7.508 11.109 5.965 1 98.19 110 SER B O 1
ATOM 2773 N N . VAL B 1 111 ? 8.844 12.555 6.992 1 98.19 111 VAL B N 1
ATOM 2774 C CA . VAL B 1 111 ? 8.961 13.578 5.957 1 98.19 111 VAL B CA 1
ATOM 2775 C C . VAL B 1 111 ? 10.406 14.07 5.883 1 98.19 111 VAL B C 1
ATOM 2777 O O . VAL B 1 111 ? 10.977 14.492 6.891 1 98.19 111 VAL B O 1
ATOM 2780 N N . GLU B 1 112 ? 10.945 13.984 4.699 1 97.56 112 GLU B N 1
ATOM 2781 C CA . GLU B 1 112 ? 12.336 14.375 4.547 1 97.56 112 GLU B CA 1
ATOM 2782 C C . GLU B 1 112 ? 12.555 15.172 3.26 1 97.56 112 GLU B C 1
ATOM 2784 O O . GLU B 1 112 ? 11.969 14.852 2.223 1 97.56 112 GLU B O 1
ATOM 2789 N N . TYR B 1 113 ? 13.352 16.172 3.416 1 96.75 113 TYR B N 1
ATOM 2790 C CA . TYR B 1 113 ? 13.805 16.828 2.197 1 96.75 113 TYR B CA 1
ATOM 2791 C C . TYR B 1 113 ? 14.75 15.922 1.409 1 96.75 113 TYR B C 1
ATOM 2793 O O . TYR B 1 113 ? 15.617 15.266 1.989 1 96.75 113 TYR B O 1
ATOM 2801 N N . ILE B 1 114 ? 14.555 15.891 0.133 1 94.56 114 ILE B N 1
ATOM 2802 C CA . ILE B 1 114 ? 15.344 15.008 -0.718 1 94.56 114 ILE B CA 1
ATOM 2803 C C . ILE B 1 114 ? 16.781 15.516 -0.809 1 94.56 114 ILE B C 1
ATOM 2805 O O . ILE B 1 114 ? 17.719 14.727 -0.788 1 94.56 114 ILE B O 1
ATOM 2809 N N . SER B 1 115 ? 16.875 16.75 -0.985 1 89.94 115 SER B N 1
ATOM 2810 C CA . SER B 1 115 ? 18.172 17.406 -0.978 1 89.94 115 SER B CA 1
ATOM 2811 C C . SER B 1 115 ? 18.094 18.797 -0.354 1 89.94 115 SER B C 1
ATOM 2813 O O . SER B 1 115 ? 17.031 19.406 -0.33 1 89.94 115 SER B O 1
ATOM 2815 N N . PRO B 1 116 ? 19.234 19.172 0.188 1 85.75 116 PRO B N 1
ATOM 2816 C CA . PRO B 1 116 ? 19.234 20.5 0.806 1 85.75 116 PRO B CA 1
ATOM 2817 C C . PRO B 1 116 ? 18.891 21.625 -0.185 1 85.75 116 PRO B C 1
ATOM 2819 O O . PRO B 1 116 ? 18.344 22.656 0.205 1 85.75 116 PRO B O 1
ATOM 2822 N N . ASP B 1 117 ? 19.188 21.359 -1.383 1 84.62 117 ASP B N 1
ATOM 2823 C CA . ASP B 1 117 ? 19 22.391 -2.393 1 84.62 117 ASP B CA 1
ATOM 2824 C C . ASP B 1 117 ? 17.703 22.188 -3.154 1 84.62 117 ASP B C 1
ATOM 2826 O O . ASP B 1 117 ? 17.391 22.953 -4.07 1 84.62 117 ASP B O 1
ATOM 2830 N N . ASN B 1 118 ? 17.078 21.172 -2.748 1 79.94 118 ASN B N 1
ATOM 2831 C CA . ASN B 1 118 ? 15.852 20.844 -3.469 1 79.94 118 ASN B CA 1
ATOM 2832 C C . ASN B 1 118 ? 14.617 20.984 -2.576 1 79.94 118 ASN B C 1
ATOM 2834 O O . ASN B 1 118 ? 14.594 20.453 -1.465 1 79.94 118 ASN B O 1
ATOM 2838 N N . PRO B 1 119 ? 13.586 21.766 -3.09 1 89.5 119 PRO B N 1
ATOM 2839 C CA . PRO B 1 119 ? 12.367 22 -2.324 1 89.5 119 PRO B CA 1
ATOM 2840 C C . PRO B 1 119 ? 11.477 20.766 -2.213 1 89.5 119 PRO B C 1
ATOM 2842 O O . PRO B 1 119 ? 10.484 20.781 -1.481 1 89.5 119 PRO B O 1
ATOM 2845 N N . GLU B 1 120 ? 11.914 19.703 -2.836 1 96.38 120 GLU B N 1
ATOM 2846 C CA . GLU B 1 120 ? 11.062 18.516 -2.867 1 96.38 120 GLU B CA 1
ATOM 2847 C C . GLU B 1 120 ? 11.234 17.672 -1.601 1 96.38 120 GLU B C 1
ATOM 2849 O O . GLU B 1 120 ? 12.344 17.547 -1.083 1 96.38 120 GLU B O 1
ATOM 2854 N N . THR B 1 121 ? 10.078 17.156 -1.133 1 98 121 THR B N 1
ATOM 2855 C CA . THR B 1 121 ? 10.07 16.359 0.085 1 98 121 THR B CA 1
ATOM 2856 C C . THR B 1 121 ? 9.57 14.945 -0.203 1 98 121 THR B C 1
ATOM 2858 O O . THR B 1 121 ? 8.766 14.734 -1.108 1 98 121 THR B O 1
ATOM 2861 N N . MET B 1 122 ? 10.141 14.023 0.497 1 98.44 122 MET B N 1
ATOM 2862 C CA . MET B 1 122 ? 9.68 12.633 0.499 1 98.44 122 MET B CA 1
ATOM 2863 C C . MET B 1 122 ? 8.812 12.352 1.725 1 98.44 122 MET B C 1
ATOM 2865 O O . MET B 1 122 ? 9.25 12.562 2.857 1 98.44 122 MET B O 1
ATOM 2869 N N . TRP B 1 123 ? 7.562 11.875 1.479 1 98.62 123 TRP B N 1
ATOM 2870 C CA . TRP B 1 123 ? 6.617 11.539 2.539 1 98.62 123 TRP B CA 1
ATOM 2871 C C . TRP B 1 123 ? 6.367 10.031 2.59 1 98.62 123 TRP B C 1
ATOM 2873 O O . TRP B 1 123 ? 6.199 9.391 1.551 1 98.62 123 TRP B O 1
ATOM 2883 N N . LYS B 1 124 ? 6.449 9.453 3.797 1 98.06 124 LYS B N 1
ATOM 2884 C CA . LYS B 1 124 ? 6.133 8.047 3.996 1 98.06 124 LYS B CA 1
ATOM 2885 C C . LYS B 1 124 ? 5.016 7.871 5.023 1 98.06 124 LYS B C 1
ATOM 2887 O O . LYS B 1 124 ? 5.129 8.344 6.156 1 98.06 124 LYS B O 1
ATOM 2892 N N . MET B 1 125 ? 3.996 7.176 4.57 1 97.81 125 MET B N 1
ATOM 2893 C CA . MET B 1 125 ? 2.832 6.898 5.406 1 97.81 125 MET B CA 1
ATOM 2894 C C . MET B 1 125 ? 2.787 5.426 5.805 1 97.81 125 MET B C 1
ATOM 2896 O O . MET B 1 125 ? 3.102 4.551 5 1 97.81 125 MET B O 1
ATOM 2900 N N . SER B 1 126 ? 2.408 5.191 7 1 95 126 SER B N 1
ATOM 2901 C CA . SER B 1 126 ? 2.076 3.867 7.516 1 95 126 SER B CA 1
ATOM 2902 C C . SER B 1 126 ? 0.915 3.934 8.5 1 95 126 SER B C 1
ATOM 2904 O O . SER B 1 126 ? 1.044 4.512 9.578 1 95 126 SER B O 1
ATOM 2906 N N . TYR B 1 127 ? -0.17 3.346 8.094 1 94.88 127 TYR B N 1
ATOM 2907 C CA . TYR B 1 127 ? -1.367 3.414 8.922 1 94.88 127 TYR B CA 1
ATOM 2908 C C . TYR B 1 127 ? -2.084 2.07 8.961 1 94.88 127 TYR B C 1
ATOM 2910 O O . TYR B 1 127 ? -2.689 1.655 7.969 1 94.88 127 TYR B O 1
ATOM 2918 N N . LEU B 1 128 ? -2.039 1.399 10.031 1 92.5 128 LEU B N 1
ATOM 2919 C CA . LEU B 1 128 ? -2.684 0.111 10.258 1 92.5 128 LEU B CA 1
ATOM 2920 C C . LEU B 1 128 ? -2.375 -0.862 9.125 1 92.5 128 LEU B C 1
ATOM 2922 O O . LEU B 1 128 ? -3.285 -1.475 8.562 1 92.5 128 LEU B O 1
ATOM 2926 N N . GLY B 1 129 ? -1.119 -0.889 8.734 1 91.19 129 GLY B N 1
ATOM 2927 C CA . GLY B 1 129 ? -0.651 -1.878 7.781 1 91.19 129 GLY B CA 1
ATOM 2928 C C . GLY B 1 129 ? -0.656 -1.373 6.352 1 91.19 129 GLY B C 1
ATOM 2929 O O . GLY B 1 129 ? -0.106 -2.02 5.457 1 91.19 129 GLY B O 1
ATOM 2930 N N . LEU B 1 130 ? -1.274 -0.271 6.117 1 91.69 130 LEU B N 1
ATOM 2931 C CA . LEU B 1 130 ? -1.254 0.348 4.797 1 91.69 130 LEU B CA 1
ATOM 2932 C C . LEU B 1 130 ? -0.073 1.303 4.66 1 91.69 130 LEU B C 1
ATOM 2934 O O . LEU B 1 130 ? 0.151 2.146 5.531 1 91.69 130 LEU B O 1
ATOM 2938 N N . SER B 1 131 ? 0.694 1.067 3.645 1 92.12 131 SER B N 1
ATOM 2939 C CA . SER B 1 131 ? 1.871 1.907 3.449 1 92.12 131 SER B CA 1
ATOM 2940 C C . SER B 1 131 ? 1.853 2.572 2.078 1 92.12 131 SER B C 1
ATOM 2942 O O . SER B 1 131 ? 1.6 1.916 1.065 1 92.12 131 SER B O 1
ATOM 2944 N N . TYR B 1 132 ? 2.088 3.889 2.049 1 95 132 TYR B N 1
ATOM 2945 C CA . TYR B 1 132 ? 2.217 4.684 0.832 1 95 132 TYR B CA 1
ATOM 2946 C C . TYR B 1 132 ? 3.371 5.672 0.946 1 95 132 TYR B C 1
ATOM 2948 O O . TYR B 1 132 ? 3.807 6.004 2.053 1 95 132 TYR B O 1
ATOM 2956 N N . SER B 1 133 ? 3.861 6.074 -0.171 1 96.38 133 SER B N 1
ATOM 2957 C CA . SER B 1 133 ? 4.887 7.109 -0.234 1 96.38 133 SER B CA 1
ATOM 2958 C C . SER B 1 133 ? 4.648 8.055 -1.404 1 96.38 133 SER B C 1
ATOM 2960 O O . SER B 1 133 ? 4.047 7.668 -2.41 1 96.38 133 SER B O 1
ATOM 2962 N N . TRP B 1 134 ? 5.082 9.328 -1.259 1 98 134 TRP B N 1
ATOM 2963 C CA . TRP B 1 134 ? 4.992 10.305 -2.344 1 98 134 TRP B CA 1
ATOM 2964 C C . TRP B 1 134 ? 6.035 11.406 -2.178 1 98 134 TRP B C 1
ATOM 2966 O O . TRP B 1 134 ? 6.559 11.609 -1.079 1 98 134 TRP B O 1
ATOM 2976 N N . LYS B 1 135 ? 6.387 11.977 -3.213 1 98.38 135 LYS B N 1
ATOM 2977 C CA . LYS B 1 135 ? 7.129 13.234 -3.201 1 98.38 135 LYS B CA 1
ATOM 2978 C C . LYS B 1 135 ? 6.199 14.422 -3.391 1 98.38 135 LYS B C 1
ATOM 2980 O O . LYS B 1 135 ? 5.145 14.305 -4.016 1 98.38 135 LYS B O 1
ATOM 2985 N N . ALA B 1 136 ? 6.617 15.531 -2.832 1 98.31 136 ALA B N 1
ATOM 2986 C CA . ALA B 1 136 ? 5.754 16.703 -2.943 1 98.31 136 ALA B CA 1
ATOM 2987 C C . ALA B 1 136 ? 6.578 18 -2.938 1 98.31 136 ALA B C 1
ATOM 2989 O O . ALA B 1 136 ? 7.73 18 -2.5 1 98.31 136 ALA B O 1
ATOM 2990 N N . ILE B 1 137 ? 5.988 19.031 -3.471 1 97.69 137 ILE B N 1
ATOM 2991 C CA . ILE B 1 137 ? 6.562 20.375 -3.43 1 97.69 137 ILE B CA 1
ATOM 2992 C C . ILE B 1 137 ? 5.535 21.359 -2.877 1 97.69 137 ILE B C 1
ATOM 2994 O O . ILE B 1 137 ? 4.328 21.188 -3.07 1 97.69 137 ILE B O 1
ATOM 2998 N N . SER B 1 138 ? 6.09 22.328 -2.172 1 96.81 138 SER B N 1
ATOM 2999 C CA . SER B 1 138 ? 5.242 23.453 -1.773 1 96.81 138 SER B CA 1
ATOM 3000 C C . SER B 1 138 ? 4.984 24.391 -2.945 1 96.81 138 SER B C 1
ATOM 3002 O O . SER B 1 138 ? 5.922 24.906 -3.561 1 96.81 138 SER B O 1
ATOM 3004 N N . THR B 1 139 ? 3.709 24.641 -3.26 1 97.69 139 THR B N 1
ATOM 3005 C CA . THR B 1 139 ? 3.379 25.469 -4.414 1 97.69 139 THR B CA 1
ATOM 3006 C C . THR B 1 139 ? 3.104 26.906 -3.984 1 97.69 139 THR B C 1
ATOM 3008 O O . THR B 1 139 ? 3.199 27.828 -4.793 1 97.69 139 THR B O 1
ATOM 3011 N N . ARG B 1 140 ? 2.711 27.078 -2.783 1 97.5 140 ARG B N 1
ATOM 3012 C CA . ARG B 1 140 ? 2.445 28.422 -2.254 1 97.5 140 ARG B CA 1
ATOM 3013 C C . ARG B 1 140 ? 2.684 28.469 -0.748 1 97.5 140 ARG B C 1
ATOM 3015 O O . ARG B 1 140 ? 2.217 27.594 -0.012 1 97.5 140 ARG B O 1
ATOM 3022 N N . GLN B 1 141 ? 3.482 29.406 -0.348 1 97 141 GLN B N 1
ATOM 3023 C CA . GLN B 1 141 ? 3.656 29.734 1.063 1 97 141 GLN B CA 1
ATOM 3024 C C . GLN B 1 141 ? 3.568 31.234 1.296 1 97 141 GLN B C 1
ATOM 3026 O O . GLN B 1 141 ? 4.465 31.984 0.905 1 97 141 GLN B O 1
ATOM 3031 N N . GLU B 1 142 ? 2.436 31.609 1.848 1 98.5 142 GLU B N 1
ATOM 3032 C CA . GLU B 1 142 ? 2.23 33 2.227 1 98.5 142 GLU B CA 1
ATOM 3033 C C . GLU B 1 142 ? 2.062 33.156 3.736 1 98.5 142 GLU B C 1
ATOM 3035 O O . GLU B 1 142 ? 0.944 33.062 4.25 1 98.5 142 GLU B O 1
ATOM 3040 N N . ARG B 1 143 ? 3.102 33.375 4.41 1 98.19 143 ARG B N 1
ATOM 3041 C CA . ARG B 1 143 ? 3.096 33.469 5.867 1 98.19 143 ARG B CA 1
ATOM 3042 C C . ARG B 1 143 ? 2.332 34.719 6.32 1 98.19 143 ARG B C 1
ATOM 3044 O O . ARG B 1 143 ? 2.582 35.812 5.832 1 98.19 143 ARG B O 1
ATOM 3051 N N . PRO B 1 144 ? 1.416 34.531 7.309 1 98.12 144 PRO B N 1
ATOM 3052 C CA . PRO B 1 144 ? 1.034 33.281 7.984 1 98.12 144 PRO B CA 1
ATOM 3053 C C . PRO B 1 144 ? -0.299 32.75 7.488 1 98.12 144 PRO B C 1
ATOM 3055 O O . PRO B 1 144 ? -1.095 32.25 8.281 1 98.12 144 PRO B O 1
ATOM 3058 N N . PHE B 1 145 ? -0.583 32.906 6.23 1 98.62 145 PHE B N 1
ATOM 3059 C CA . PHE B 1 145 ? -1.978 32.812 5.816 1 98.62 145 PHE B CA 1
ATOM 3060 C C . PHE B 1 145 ? -2.232 31.469 5.125 1 98.62 145 PHE B C 1
ATOM 3062 O O . PHE B 1 145 ? -3.297 30.875 5.293 1 98.62 145 PHE B O 1
ATOM 3069 N N . VAL B 1 146 ? -1.184 31.062 4.352 1 98.81 146 VAL B N 1
ATOM 3070 C CA . VAL B 1 146 ? -1.564 29.938 3.502 1 98.81 146 VAL B CA 1
ATOM 3071 C C . VAL B 1 146 ? -0.34 29.078 3.203 1 98.81 146 VAL B C 1
ATOM 3073 O O . VAL B 1 146 ? 0.749 29.609 2.953 1 98.81 146 VAL B O 1
ATOM 3076 N N . ILE B 1 147 ? -0.515 27.75 3.258 1 98.62 147 ILE B N 1
ATOM 3077 C CA . ILE B 1 147 ? 0.41 26.75 2.73 1 98.62 147 ILE B CA 1
ATOM 3078 C C . ILE B 1 147 ? -0.302 25.891 1.694 1 98.62 147 ILE B C 1
ATOM 3080 O O . ILE B 1 147 ? -1.394 25.375 1.949 1 98.62 147 ILE B O 1
ATOM 3084 N N . GLU B 1 148 ? 0.276 25.766 0.507 1 98.81 148 GLU B N 1
ATOM 3085 C CA . GLU B 1 148 ? -0.233 24.891 -0.543 1 98.81 148 GLU B CA 1
ATOM 3086 C C . GLU B 1 148 ? 0.85 23.938 -1.038 1 98.81 148 GLU B C 1
ATOM 3088 O O . GLU B 1 148 ? 2.02 24.312 -1.135 1 98.81 148 GLU B O 1
ATOM 3093 N N . TRP B 1 149 ? 0.417 22.688 -1.392 1 98.69 149 TRP B N 1
ATOM 3094 C CA . TRP B 1 149 ? 1.382 21.734 -1.904 1 98.69 149 TRP B CA 1
ATOM 3095 C C . TRP B 1 149 ? 0.762 20.875 -3 1 98.69 149 TRP B C 1
ATOM 3097 O O . TRP B 1 149 ? -0.449 20.922 -3.227 1 98.69 149 TRP B O 1
ATOM 3107 N N . GLU B 1 150 ? 1.559 20.109 -3.691 1 98.62 150 GLU B N 1
ATOM 3108 C CA . GLU B 1 150 ? 1.167 19.094 -4.664 1 98.62 150 GLU B CA 1
ATOM 3109 C C . GLU B 1 150 ? 2.188 17.969 -4.723 1 98.62 150 GLU B C 1
ATOM 3111 O O . GLU B 1 150 ? 3.396 18.203 -4.672 1 98.62 150 GLU B O 1
ATOM 3116 N N . SER B 1 151 ? 1.665 16.812 -4.848 1 98.44 151 SER B N 1
ATOM 3117 C CA . SER B 1 151 ? 2.578 15.688 -5.031 1 98.44 151 SER B CA 1
ATOM 3118 C C . SER B 1 151 ? 3.148 15.664 -6.445 1 98.44 151 SER B C 1
ATOM 3120 O O . SER B 1 151 ? 2.48 16.078 -7.395 1 98.44 151 SER B O 1
ATOM 3122 N N . THR B 1 152 ? 4.371 15.188 -6.551 1 97.69 152 THR B N 1
ATOM 3123 C CA . THR B 1 152 ? 5.039 15.133 -7.848 1 97.69 152 THR B CA 1
ATOM 3124 C C . THR B 1 152 ? 5.262 13.68 -8.273 1 97.69 152 THR B C 1
ATOM 3126 O O . THR B 1 152 ? 5.52 13.414 -9.453 1 97.69 152 THR B O 1
ATOM 3129 N N . SER B 1 153 ? 5.242 12.789 -7.367 1 96.81 153 SER B N 1
ATOM 3130 C CA . SER B 1 153 ? 5.367 11.359 -7.637 1 96.81 153 SER B CA 1
ATOM 3131 C C . SER B 1 153 ? 4.699 10.531 -6.543 1 96.81 153 SER B C 1
ATOM 3133 O O . SER B 1 153 ? 4.41 11.039 -5.461 1 96.81 153 SER B O 1
ATOM 3135 N N . GLY B 1 154 ? 4.41 9.273 -6.887 1 95.31 154 GLY B N 1
ATOM 3136 C CA . GLY B 1 154 ? 3.746 8.422 -5.91 1 95.31 154 GLY B CA 1
ATOM 3137 C C . GLY B 1 154 ? 2.262 8.703 -5.785 1 95.31 154 GLY B C 1
ATOM 3138 O O . GLY B 1 154 ? 1.586 8.953 -6.789 1 95.31 154 GLY B O 1
ATOM 3139 N N . LEU B 1 155 ? 1.775 8.617 -4.535 1 96.25 155 LEU B N 1
ATOM 3140 C CA . LEU B 1 155 ? 0.364 8.906 -4.301 1 96.25 155 LEU B CA 1
ATOM 3141 C C . LEU B 1 155 ? 0.017 10.328 -4.734 1 96.25 155 LEU B C 1
ATOM 3143 O O . LEU B 1 155 ? 0.54 11.297 -4.176 1 96.25 155 LEU B O 1
ATOM 3147 N N . LYS B 1 156 ? -0.845 10.375 -5.621 1 97.19 156 LYS B N 1
ATOM 3148 C CA . LYS B 1 156 ? -1.231 11.68 -6.148 1 97.19 156 LYS B CA 1
ATOM 3149 C C . LYS B 1 156 ? -2.121 12.43 -5.164 1 97.19 156 LYS B C 1
ATOM 3151 O O . LYS B 1 156 ? -3.115 11.891 -4.676 1 97.19 156 LYS B O 1
ATOM 3156 N N . ASN B 1 157 ? -1.682 13.672 -4.867 1 98.31 157 ASN B N 1
ATOM 3157 C CA . ASN B 1 157 ? -2.461 14.5 -3.953 1 98.31 157 ASN B CA 1
ATOM 3158 C C . ASN B 1 157 ? -2.057 15.969 -4.043 1 98.31 157 ASN B C 1
ATOM 3160 O O . ASN B 1 157 ? -0.981 16.297 -4.551 1 98.31 157 ASN B O 1
ATOM 3164 N N . PHE B 1 158 ? -2.936 16.797 -3.627 1 98.56 158 PHE B N 1
ATOM 3165 C CA . PHE B 1 158 ? -2.664 18.219 -3.396 1 98.56 158 PHE B CA 1
ATOM 3166 C C . PHE B 1 158 ? -3.506 18.75 -2.244 1 98.56 158 PHE B C 1
ATOM 3168 O O . PHE B 1 158 ? -4.527 18.156 -1.891 1 98.56 158 PHE B O 1
ATOM 3175 N N . GLY B 1 159 ? -3.012 19.844 -1.698 1 98.62 159 GLY B N 1
ATOM 3176 C CA . GLY B 1 159 ? -3.713 20.375 -0.535 1 98.62 159 GLY B CA 1
ATOM 3177 C C . GLY B 1 159 ? -3.344 21.797 -0.206 1 98.62 159 GLY B C 1
ATOM 3178 O O . GLY B 1 159 ? -2.592 22.438 -0.945 1 98.62 159 GLY B O 1
ATOM 3179 N N . ARG B 1 160 ? -4.059 22.156 0.846 1 98.62 160 ARG B N 1
ATOM 3180 C CA . ARG B 1 160 ? -3.969 23.547 1.277 1 98.62 160 ARG B CA 1
ATOM 3181 C C . ARG B 1 160 ? -4.336 23.688 2.75 1 98.62 160 ARG B C 1
ATOM 3183 O O . ARG B 1 160 ? -5.254 23.031 3.232 1 98.62 160 ARG B O 1
ATOM 3190 N N . VAL B 1 161 ? -3.557 24.547 3.393 1 98.88 161 VAL B N 1
ATOM 3191 C CA . VAL B 1 161 ? -3.936 24.922 4.75 1 98.88 161 VAL B CA 1
ATOM 3192 C C . VAL B 1 161 ? -4.098 26.438 4.836 1 98.88 161 VAL B C 1
ATOM 3194 O O . VAL B 1 161 ? -3.221 27.188 4.402 1 98.88 161 VAL B O 1
ATOM 3197 N N . ASP B 1 162 ? -5.215 26.844 5.344 1 98.94 162 ASP B N 1
ATOM 3198 C CA . ASP B 1 162 ? -5.492 28.266 5.594 1 98.94 162 ASP B CA 1
ATOM 3199 C C . ASP B 1 162 ? -5.387 28.594 7.082 1 98.94 162 ASP B C 1
ATOM 3201 O O . ASP B 1 162 ? -5.914 27.859 7.922 1 98.94 162 ASP B O 1
ATOM 3205 N N . PHE B 1 163 ? -4.684 29.672 7.336 1 98.88 163 PHE B N 1
ATOM 3206 C CA . PHE B 1 163 ? -4.586 30.219 8.688 1 98.88 163 PHE B CA 1
ATOM 3207 C C . PHE B 1 163 ? -5.309 31.547 8.781 1 98.88 163 PHE B C 1
ATOM 3209 O O . PHE B 1 163 ? -4.828 32.562 8.266 1 98.88 163 PHE B O 1
ATOM 3216 N N . THR B 1 164 ? -6.449 31.562 9.438 1 98.81 164 THR B N 1
ATOM 3217 C CA . THR B 1 164 ? -7.242 32.781 9.586 1 98.81 164 THR B CA 1
ATOM 3218 C C . THR B 1 164 ? -7.129 33.312 11.008 1 98.81 164 THR B C 1
ATOM 3220 O O . THR B 1 164 ? -7.496 32.656 11.969 1 98.81 164 THR B O 1
ATOM 3223 N N . LYS B 1 165 ? -6.715 34.531 11.094 1 98.5 165 LYS B N 1
ATOM 3224 C CA . LYS B 1 165 ? -6.621 35.156 12.398 1 98.5 165 LYS B CA 1
ATOM 3225 C C . LYS B 1 165 ? -8.008 35.469 12.961 1 98.5 165 LYS B C 1
ATOM 3227 O O . LYS B 1 165 ? -8.82 36.125 12.305 1 98.5 165 LYS B O 1
ATOM 3232 N N . LEU B 1 166 ? -8.25 34.906 14.109 1 98.25 166 LEU B N 1
ATOM 3233 C CA . LEU B 1 166 ? -9.492 35.25 14.805 1 98.25 166 LEU B CA 1
ATOM 3234 C C . LEU B 1 166 ? -9.273 36.406 15.766 1 98.25 166 LEU B C 1
ATOM 3236 O O . LEU B 1 166 ? -10.148 37.25 15.906 1 98.25 166 LEU B O 1
ATOM 3240 N N . ASP B 1 167 ? -8.164 36.469 16.484 1 95.75 167 ASP B N 1
ATOM 3241 C CA . ASP B 1 167 ? -7.598 37.531 17.281 1 95.75 167 ASP B CA 1
ATOM 3242 C C . ASP B 1 167 ? -6.082 37.375 17.406 1 95.75 167 ASP B C 1
ATOM 3244 O O . ASP B 1 167 ? -5.453 36.688 16.594 1 95.75 167 ASP B O 1
ATOM 3248 N N . SER B 1 168 ? -5.508 38.156 18.391 1 95 168 SER B N 1
ATOM 3249 C CA . SER B 1 168 ? -4.051 38.219 18.469 1 95 168 SER B CA 1
ATOM 3250 C C . SER B 1 168 ? -3.467 36.875 18.875 1 95 168 SER B C 1
ATOM 3252 O O . SER B 1 168 ? -2.312 36.562 18.562 1 95 168 SER B O 1
ATOM 3254 N N . ASP B 1 169 ? -4.254 35.969 19.516 1 96.12 169 ASP B N 1
ATOM 3255 C CA . ASP B 1 169 ? -3.701 34.719 20.047 1 96.12 169 ASP B CA 1
ATOM 3256 C C . ASP B 1 169 ? -4.59 33.531 19.688 1 96.12 169 ASP B C 1
ATOM 3258 O O . ASP B 1 169 ? -4.543 32.5 20.359 1 96.12 169 ASP B O 1
ATOM 3262 N N . ARG B 1 170 ? -5.383 33.656 18.75 1 98.38 170 ARG B N 1
ATOM 3263 C CA . ARG B 1 170 ? -6.262 32.562 18.312 1 98.38 170 ARG B CA 1
ATOM 3264 C C . ARG B 1 170 ? -6.309 32.5 16.781 1 98.38 170 ARG B C 1
ATOM 3266 O O . ARG B 1 170 ? -6.363 33.531 16.109 1 98.38 170 ARG B O 1
ATOM 3273 N N . THR B 1 171 ? -6.285 31.312 16.25 1 98.75 171 THR B N 1
ATOM 3274 C CA . THR B 1 171 ? -6.234 31.094 14.805 1 98.75 171 THR B CA 1
ATOM 3275 C C . THR B 1 171 ? -7.184 29.969 14.398 1 98.75 171 THR 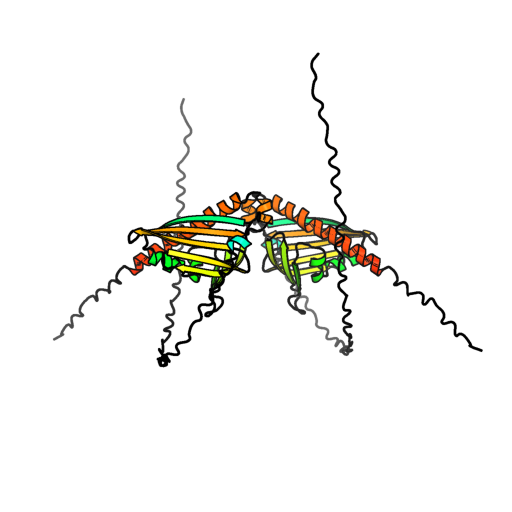B C 1
ATOM 3277 O O . THR B 1 171 ? -7.281 28.953 15.086 1 98.75 171 THR B O 1
ATOM 3280 N N . HIS B 1 172 ? -7.91 30.203 13.359 1 98.94 172 HIS B N 1
ATOM 3281 C CA . HIS B 1 172 ? -8.672 29.156 12.688 1 98.94 172 HIS B CA 1
ATOM 3282 C C . HIS B 1 172 ? -7.855 28.516 11.562 1 98.94 172 HIS B C 1
ATOM 3284 O O . HIS B 1 172 ? -7.418 29.203 10.641 1 98.94 172 HIS B O 1
ATOM 3290 N N . MET B 1 173 ? -7.625 27.219 11.703 1 98.94 173 MET B N 1
ATOM 3291 C CA . MET B 1 173 ? -6.91 26.453 10.68 1 98.94 173 MET B CA 1
ATOM 3292 C C . MET B 1 173 ? -7.871 25.578 9.883 1 98.94 173 MET B C 1
ATOM 3294 O O . MET B 1 173 ? -8.688 24.859 10.461 1 98.94 173 MET B O 1
ATOM 3298 N N . LYS B 1 174 ? -7.793 25.688 8.586 1 98.94 174 LYS B N 1
ATOM 3299 C CA . LYS B 1 174 ? -8.578 24.828 7.707 1 98.94 174 LYS B CA 1
ATOM 3300 C C . LYS B 1 174 ? -7.68 24.078 6.719 1 98.94 174 LYS B C 1
ATOM 3302 O O . LYS B 1 174 ? -6.988 24.703 5.91 1 98.94 174 LYS B O 1
ATOM 3307 N N . LEU B 1 175 ? -7.699 22.766 6.828 1 98.94 175 LEU B N 1
ATOM 3308 C CA . LEU B 1 175 ? -6.957 21.891 5.922 1 98.94 175 LEU B CA 1
ATOM 3309 C C . LEU B 1 175 ? -7.879 21.281 4.871 1 98.94 175 LEU B C 1
ATOM 3311 O O . LEU B 1 175 ? -8.906 20.703 5.207 1 98.94 175 LEU B O 1
ATOM 3315 N N . THR B 1 176 ? -7.5 21.484 3.639 1 98.88 176 THR B N 1
ATOM 3316 C CA . THR B 1 176 ? -8.188 20.875 2.506 1 98.88 176 THR B CA 1
ATOM 3317 C C . THR B 1 176 ? -7.227 20 1.704 1 98.88 176 THR B C 1
ATOM 3319 O O . THR B 1 176 ? -6.113 20.422 1.388 1 98.88 176 THR B O 1
ATOM 3322 N N . LEU B 1 177 ? -7.668 18.797 1.423 1 98.5 177 LEU B N 1
ATOM 3323 C CA . LEU B 1 177 ? -6.848 17.797 0.749 1 98.5 177 LEU B CA 1
ATOM 3324 C C . LEU B 1 177 ? -7.66 17.047 -0.296 1 98.5 177 LEU B C 1
ATOM 3326 O O . LEU B 1 177 ? -8.812 16.672 -0.047 1 98.5 177 LEU B O 1
ATOM 3330 N N . THR B 1 178 ? -7.113 16.844 -1.461 1 98.25 178 THR B N 1
ATOM 3331 C CA . THR B 1 178 ? -7.641 15.914 -2.457 1 98.25 178 THR B CA 1
ATOM 3332 C C . THR B 1 178 ? -6.586 14.875 -2.842 1 98.25 178 THR B C 1
ATOM 3334 O O . THR B 1 178 ? -5.418 15.219 -3.041 1 98.25 178 THR B O 1
ATOM 3337 N N . PHE B 1 179 ? -6.973 13.617 -2.938 1 97.5 179 PHE B N 1
ATOM 3338 C CA . PHE B 1 179 ? -6.039 12.57 -3.352 1 97.5 179 PHE B CA 1
ATOM 3339 C C . PHE B 1 179 ? -6.742 11.523 -4.211 1 97.5 179 PHE B C 1
ATOM 3341 O O . PHE B 1 179 ? -7.969 11.422 -4.191 1 97.5 179 PHE B O 1
ATOM 3348 N N . LEU B 1 180 ? -5.922 10.805 -4.945 1 95.69 180 LEU B N 1
ATOM 3349 C CA . LEU B 1 180 ? -6.441 9.68 -5.723 1 95.69 180 LEU B CA 1
ATOM 3350 C C . LEU B 1 180 ? -6.344 8.383 -4.938 1 95.69 180 LEU B C 1
ATOM 3352 O O . LEU B 1 180 ? -5.242 7.895 -4.672 1 95.69 180 LEU B O 1
ATOM 3356 N N . ALA B 1 181 ? -7.496 7.871 -4.617 1 94.19 181 ALA B N 1
ATOM 3357 C CA . ALA B 1 181 ? -7.512 6.582 -3.93 1 94.19 181 ALA B CA 1
ATOM 3358 C C . ALA B 1 181 ? -7.305 5.434 -4.914 1 94.19 181 ALA B C 1
ATOM 3360 O O . ALA B 1 181 ? -7.676 5.539 -6.086 1 94.19 181 ALA B O 1
ATOM 3361 N N . PRO B 1 182 ? -6.707 4.324 -4.422 1 92.38 182 PRO B N 1
ATOM 3362 C CA . PRO B 1 182 ? -6.668 3.154 -5.297 1 92.38 182 PRO B CA 1
ATOM 3363 C C . PRO B 1 182 ? -8.047 2.75 -5.809 1 92.38 182 PRO B C 1
ATOM 3365 O O . PRO B 1 182 ? -9.008 2.705 -5.031 1 92.38 182 PRO B O 1
ATOM 3368 N N . ARG B 1 183 ? -8.133 2.469 -7.07 1 92.56 183 ARG B N 1
ATOM 3369 C CA . ARG B 1 183 ? -9.406 2.129 -7.688 1 92.56 183 ARG B CA 1
ATOM 3370 C C . ARG B 1 183 ? -10.031 0.909 -7.02 1 92.56 183 ARG B C 1
ATOM 3372 O O . ARG B 1 183 ? -11.258 0.826 -6.887 1 92.56 183 ARG B O 1
ATOM 3379 N N . LEU B 1 184 ? -9.18 -0.043 -6.605 1 89.56 184 LEU B N 1
ATOM 3380 C CA . LEU B 1 184 ? -9.68 -1.251 -5.961 1 89.56 184 LEU B CA 1
ATOM 3381 C C . LEU B 1 184 ? -10.422 -0.912 -4.672 1 89.56 184 LEU B C 1
ATOM 3383 O O . LEU B 1 184 ? -11.461 -1.501 -4.379 1 89.56 184 LEU B O 1
ATOM 3387 N N . LEU B 1 185 ? -9.898 -0.015 -3.959 1 87.94 185 LEU B N 1
ATOM 3388 C CA . LEU B 1 185 ? -10.531 0.388 -2.707 1 87.94 185 LEU B CA 1
ATOM 3389 C C . LEU B 1 185 ? -11.867 1.074 -2.969 1 87.94 185 LEU B C 1
ATOM 3391 O O . LEU B 1 185 ? -12.844 0.833 -2.256 1 87.94 185 LEU B O 1
ATOM 3395 N N . VAL B 1 186 ? -11.898 1.927 -3.926 1 89.44 186 VAL B N 1
ATOM 3396 C CA . VAL B 1 186 ? -13.125 2.637 -4.281 1 89.44 186 VAL B CA 1
ATOM 3397 C C . VAL B 1 186 ? -14.195 1.635 -4.715 1 89.44 186 VAL B C 1
ATOM 3399 O O . VAL B 1 186 ? -15.359 1.749 -4.316 1 89.44 186 VAL B O 1
ATOM 3402 N N . LYS B 1 187 ? -13.797 0.649 -5.477 1 84.56 187 LYS B N 1
ATOM 3403 C CA . LYS B 1 187 ? -14.727 -0.371 -5.949 1 84.56 187 LYS B CA 1
ATOM 3404 C C . LYS B 1 187 ? -15.266 -1.206 -4.789 1 84.56 187 LYS B C 1
ATOM 3406 O O . LYS B 1 187 ? -16.453 -1.532 -4.75 1 84.56 187 LYS B O 1
ATOM 3411 N N . MET B 1 188 ? -14.453 -1.515 -3.896 1 81.62 188 MET B N 1
ATOM 3412 C CA . MET B 1 188 ? -14.805 -2.393 -2.785 1 81.62 188 MET B CA 1
ATOM 3413 C C . MET B 1 188 ? -15.727 -1.677 -1.8 1 81.62 188 MET B C 1
ATOM 3415 O O . MET B 1 188 ? -16.641 -2.287 -1.244 1 81.62 188 MET B O 1
ATOM 3419 N N . LEU B 1 189 ? -15.469 -0.445 -1.624 1 81.94 189 LEU B N 1
ATOM 3420 C CA . LEU B 1 189 ? -16.219 0.282 -0.603 1 81.94 189 LEU B CA 1
ATOM 3421 C C . LEU B 1 189 ? -17.438 0.961 -1.204 1 81.94 189 LEU B C 1
ATOM 3423 O O . LEU B 1 189 ? -18.375 1.326 -0.481 1 81.94 189 LEU B O 1
ATOM 3427 N N . GLY B 1 190 ? -17.484 1.017 -2.535 1 74.38 190 GLY B N 1
ATOM 3428 C CA . GLY B 1 190 ? -18.641 1.513 -3.277 1 74.38 190 GLY B CA 1
ATOM 3429 C C . GLY B 1 190 ? -18.891 2.992 -3.057 1 74.38 190 GLY B C 1
ATOM 3430 O O . GLY B 1 190 ? -19.828 3.555 -3.623 1 74.38 190 GLY B O 1
ATOM 3431 N N . GLN B 1 191 ? -18.125 3.646 -2.281 1 77.38 191 GLN B N 1
ATOM 3432 C CA . GLN B 1 191 ? -18.531 5.02 -1.975 1 77.38 191 GLN B CA 1
ATOM 3433 C C . GLN B 1 191 ? -17.312 5.887 -1.668 1 77.38 191 GLN B C 1
ATOM 3435 O O . GLN B 1 191 ? -16.656 5.711 -0.635 1 77.38 191 GLN B O 1
ATOM 3440 N N . GLN B 1 192 ? -17.078 6.777 -2.498 1 85.81 192 GLN B N 1
ATOM 3441 C CA . GLN B 1 192 ? -16.047 7.789 -2.293 1 85.81 192 GLN B CA 1
ATOM 3442 C C . GLN B 1 192 ? -16.219 8.484 -0.946 1 85.81 192 GLN B C 1
ATOM 3444 O O . GLN B 1 192 ? -15.242 8.805 -0.273 1 85.81 192 GLN B O 1
ATOM 3449 N N . GLY B 1 193 ? -17.453 8.594 -0.581 1 90.19 193 GLY B N 1
ATOM 3450 C CA . GLY B 1 193 ? -17.781 9.289 0.656 1 90.19 193 GLY B CA 1
ATOM 3451 C C . GLY B 1 193 ? -17.281 8.562 1.894 1 90.19 193 GLY B C 1
ATOM 3452 O O . GLY B 1 193 ? -16.906 9.203 2.881 1 90.19 193 GLY B O 1
ATOM 3453 N N . ALA B 1 194 ? -17.234 7.254 1.806 1 89.25 194 ALA B N 1
ATOM 3454 C CA . ALA B 1 194 ? -16.781 6.473 2.951 1 89.25 194 ALA B CA 1
ATOM 3455 C C . ALA B 1 194 ? -15.281 6.645 3.176 1 89.25 194 ALA B C 1
ATOM 3457 O O . ALA B 1 194 ? -14.828 6.789 4.312 1 89.25 194 ALA B O 1
ATOM 3458 N N . ILE B 1 195 ? -14.523 6.676 2.137 1 92.56 195 ILE B N 1
ATOM 3459 C CA . ILE B 1 195 ? -13.078 6.883 2.238 1 92.56 195 ILE B CA 1
ATOM 3460 C C . ILE B 1 195 ? -12.797 8.289 2.764 1 92.56 195 ILE B C 1
ATOM 3462 O O . ILE B 1 195 ? -11.969 8.469 3.662 1 92.56 195 ILE B O 1
ATOM 3466 N N . ALA B 1 196 ? -13.5 9.258 2.213 1 95.56 196 ALA B N 1
ATOM 3467 C CA . ALA B 1 196 ? -13.336 10.648 2.637 1 95.56 196 ALA B CA 1
ATOM 3468 C C . ALA B 1 196 ? -13.617 10.805 4.129 1 95.56 196 ALA B C 1
ATOM 3470 O O . ALA B 1 196 ? -12.875 11.477 4.84 1 95.56 196 ALA B O 1
ATOM 3471 N N . ARG B 1 197 ? -14.664 10.172 4.547 1 94.38 197 ARG B N 1
ATOM 3472 C CA . ARG B 1 197 ? -15.062 10.266 5.945 1 94.38 197 ARG B CA 1
ATOM 3473 C C . ARG B 1 197 ? -14.008 9.641 6.855 1 94.38 197 ARG B C 1
ATOM 3475 O O . ARG B 1 197 ? -13.672 10.203 7.902 1 94.38 197 ARG B O 1
ATOM 3482 N N . LEU B 1 198 ? -13.523 8.516 6.449 1 92 198 LEU B N 1
ATOM 3483 C CA . LEU B 1 198 ? -12.5 7.828 7.227 1 92 198 LEU B CA 1
ATOM 3484 C C . LEU B 1 198 ? -11.242 8.688 7.34 1 92 198 LEU B C 1
ATOM 3486 O O . LEU B 1 198 ? -10.703 8.867 8.438 1 92 198 LEU B O 1
ATOM 3490 N N . VAL B 1 199 ? -10.805 9.227 6.246 1 96.38 199 VAL B N 1
ATOM 3491 C CA . VAL B 1 199 ? -9.602 10.055 6.227 1 96.38 199 VAL B CA 1
ATOM 3492 C C . VAL B 1 199 ? -9.836 11.328 7.035 1 96.38 199 VAL B C 1
ATOM 3494 O O . VAL B 1 199 ? -8.977 11.742 7.812 1 96.38 199 VAL B O 1
ATOM 3497 N N . GLU B 1 200 ? -10.945 11.891 6.902 1 98.19 200 GLU B N 1
ATOM 3498 C CA . GLU B 1 200 ? -11.281 13.102 7.645 1 98.19 200 GLU B CA 1
ATOM 3499 C C . GLU B 1 200 ? -11.242 12.859 9.148 1 98.19 200 GLU B C 1
ATOM 3501 O O . GLU B 1 200 ? -10.531 13.547 9.883 1 98.19 200 GLU B O 1
ATOM 3506 N N . LYS B 1 201 ? -11.945 11.844 9.609 1 96.75 201 LYS B N 1
ATOM 3507 C CA . LYS B 1 201 ? -12.195 11.664 11.039 1 96.75 201 LYS B CA 1
ATOM 3508 C C . LYS B 1 201 ? -11.016 10.977 11.719 1 96.75 201 LYS B C 1
ATOM 3510 O O . LYS B 1 201 ? -10.641 11.344 12.836 1 96.75 201 LYS B O 1
ATOM 3515 N N . ARG B 1 202 ? -10.43 10.078 11.008 1 95.62 202 ARG B N 1
ATOM 3516 C CA . ARG B 1 202 ? -9.445 9.242 11.695 1 95.62 202 ARG B CA 1
ATOM 3517 C C . ARG B 1 202 ? -8.023 9.75 11.445 1 95.62 202 ARG B C 1
ATOM 3519 O O . ARG B 1 202 ? -7.105 9.414 12.188 1 95.62 202 ARG B O 1
ATOM 3526 N N . MET B 1 203 ? -7.914 10.586 10.43 1 97.81 203 MET B N 1
ATOM 3527 C CA . MET B 1 203 ? -6.555 11.008 10.109 1 97.81 203 MET B CA 1
ATOM 3528 C C . MET B 1 203 ? -6.406 12.523 10.258 1 97.81 203 MET B C 1
ATOM 3530 O O . MET B 1 203 ? -5.711 12.992 11.156 1 97.81 203 MET B O 1
ATOM 3534 N N . LEU B 1 204 ? -7.184 13.305 9.539 1 98.62 204 LEU B N 1
ATOM 3535 C CA . LEU B 1 204 ? -6.957 14.75 9.484 1 98.62 204 LEU B CA 1
ATOM 3536 C C . LEU B 1 204 ? -7.383 15.422 10.781 1 98.62 204 LEU B C 1
ATOM 3538 O O . LEU B 1 204 ? -6.66 16.266 11.312 1 98.62 204 LEU B O 1
ATOM 3542 N N . GLN B 1 205 ? -8.516 15.062 11.289 1 98.62 205 GLN B N 1
ATOM 3543 C CA . GLN B 1 205 ? -8.992 15.672 12.523 1 98.62 205 GLN B CA 1
ATOM 3544 C C . GLN B 1 205 ? -8.07 15.336 13.695 1 98.62 205 GLN B C 1
ATOM 3546 O O . GLN B 1 205 ? -7.707 16.203 14.477 1 98.62 205 GLN B O 1
ATOM 3551 N N . THR B 1 206 ? -7.699 14.078 13.742 1 98.38 206 THR B N 1
ATOM 3552 C CA . THR B 1 206 ? -6.812 13.633 14.812 1 98.38 206 THR B CA 1
ATOM 3553 C C . THR B 1 206 ? -5.461 14.336 14.727 1 98.38 206 THR B C 1
ATOM 3555 O O . THR B 1 206 ? -4.926 14.797 15.734 1 98.38 206 THR B O 1
ATOM 3558 N N . MET B 1 207 ? -5 14.492 13.57 1 98.56 207 MET B N 1
ATOM 3559 C CA . MET B 1 207 ? -3.721 15.164 13.367 1 98.56 207 MET B CA 1
ATOM 3560 C C . MET B 1 207 ? -3.801 16.625 13.797 1 98.56 207 MET B C 1
ATOM 3562 O O . MET B 1 207 ? -2.885 17.141 14.445 1 98.56 207 MET B O 1
ATOM 3566 N N . LEU B 1 208 ? -4.859 17.328 13.461 1 98.81 208 LEU B N 1
ATOM 3567 C CA . LEU B 1 208 ? -5.016 18.734 13.828 1 98.81 208 LEU B CA 1
ATOM 3568 C C . LEU B 1 208 ? -5.137 18.891 15.336 1 98.81 208 LEU B C 1
ATOM 3570 O O . LEU B 1 208 ? -4.586 19.828 15.914 1 98.81 208 LEU B O 1
ATOM 3574 N N . HIS B 1 209 ? -5.832 17.984 15.961 1 98.75 209 HIS B N 1
ATOM 3575 C CA . HIS B 1 209 ? -5.93 18.031 17.422 1 98.75 209 HIS B CA 1
ATOM 3576 C C . HIS B 1 209 ? -4.566 17.812 18.062 1 98.75 209 HIS B C 1
ATOM 3578 O O . HIS B 1 209 ? -4.203 18.516 19 1 98.75 209 HIS B O 1
ATOM 3584 N N . ASN B 1 210 ? -3.852 16.844 17.594 1 98.81 210 ASN B N 1
ATOM 3585 C CA . ASN B 1 210 ? -2.508 16.594 18.109 1 98.81 210 ASN B CA 1
ATOM 3586 C C . ASN B 1 210 ? -1.598 17.797 17.906 1 98.81 210 ASN B C 1
ATOM 3588 O O . ASN B 1 210 ? -0.837 18.172 18.797 1 98.81 210 ASN B O 1
ATOM 3592 N N . PHE B 1 211 ? -1.716 18.359 16.734 1 98.81 211 PHE B N 1
ATOM 3593 C CA . PHE B 1 211 ? -0.936 19.547 16.422 1 98.81 211 PHE B CA 1
ATOM 3594 C C . PHE B 1 211 ? -1.194 20.641 17.469 1 98.81 211 PHE B C 1
ATOM 3596 O O . PHE B 1 211 ? -0.255 21.188 18.047 1 98.81 211 PHE B O 1
ATOM 3603 N N . ARG B 1 212 ? -2.42 20.906 17.656 1 98.62 212 ARG B N 1
ATOM 3604 C CA . ARG B 1 212 ? -2.803 21.891 18.656 1 98.62 212 ARG B CA 1
ATOM 3605 C C . ARG B 1 212 ? -2.189 21.562 20.016 1 98.62 212 ARG B C 1
ATOM 3607 O O . ARG B 1 212 ? -1.524 22.406 20.625 1 98.62 212 ARG B O 1
ATOM 3614 N N . ASP B 1 213 ? -2.365 20.375 20.469 1 98.19 213 ASP B N 1
ATOM 3615 C CA . ASP B 1 213 ? -1.954 20 21.812 1 98.19 213 ASP B CA 1
ATOM 3616 C C . ASP B 1 213 ? -0.438 20.094 21.969 1 98.19 213 ASP B C 1
ATOM 3618 O O . ASP B 1 213 ? 0.053 20.594 22.984 1 98.19 213 ASP B O 1
ATOM 3622 N N . ILE B 1 214 ? 0.236 19.75 21 1 98.25 214 ILE B N 1
ATOM 3623 C CA . ILE B 1 214 ? 1.691 19.688 21.094 1 98.25 214 ILE B CA 1
ATOM 3624 C C . ILE B 1 214 ? 2.273 21.094 20.953 1 98.25 214 ILE B C 1
ATOM 3626 O O . ILE B 1 214 ? 3.115 21.5 21.75 1 98.25 214 ILE B O 1
ATOM 3630 N N . VAL B 1 215 ? 1.802 21.844 20.031 1 97.88 215 VAL B N 1
ATOM 3631 C CA . VAL B 1 215 ? 2.404 23.125 19.719 1 97.88 215 VAL B CA 1
ATOM 3632 C C . VAL B 1 215 ? 2.033 24.141 20.797 1 97.88 215 VAL B C 1
ATOM 3634 O O . VAL B 1 215 ? 2.838 25.016 21.141 1 97.88 215 VAL B O 1
ATOM 3637 N N . VAL B 1 216 ? 0.818 24.062 21.312 1 96.69 216 VAL B N 1
ATOM 3638 C CA . VAL B 1 216 ? 0.408 24.969 22.391 1 96.69 216 VAL B CA 1
ATOM 3639 C C . VAL B 1 216 ? 1.318 24.781 23.594 1 96.69 216 VAL B C 1
ATOM 3641 O O . VAL B 1 216 ? 1.762 25.75 24.203 1 96.69 216 VAL B O 1
ATOM 3644 N N . VAL B 1 217 ? 1.651 23.562 23.953 1 94.69 217 VAL B N 1
ATOM 3645 C CA . VAL B 1 217 ? 2.508 23.266 25.094 1 94.69 217 VAL B CA 1
ATOM 3646 C C . VAL B 1 217 ? 3.918 23.781 24.828 1 94.69 217 VAL B C 1
ATOM 3648 O O . VAL B 1 217 ? 4.539 24.375 25.719 1 94.69 217 VAL B O 1
ATOM 3651 N N . GLU B 1 218 ? 4.371 23.609 23.672 1 94.12 218 GLU B N 1
ATOM 3652 C CA . GLU B 1 218 ? 5.707 24.062 23.312 1 94.12 218 GLU B CA 1
ATOM 3653 C C . GLU B 1 218 ? 5.793 25.594 23.359 1 94.12 218 GLU B C 1
ATOM 3655 O O . GLU B 1 218 ? 6.828 26.141 23.734 1 94.12 218 GLU B O 1
ATOM 3660 N N . SER B 1 219 ? 4.742 26.25 22.938 1 89.69 219 SER B N 1
ATOM 3661 C CA . SER B 1 219 ? 4.727 27.719 22.875 1 89.69 219 SER B CA 1
ATOM 3662 C C . SER B 1 219 ? 4.598 28.328 24.266 1 89.69 219 SER B C 1
ATOM 3664 O O . SER B 1 219 ? 5.082 29.438 24.516 1 89.69 219 SER B O 1
ATOM 3666 N N . THR B 1 220 ? 3.936 27.75 25.188 1 85.06 220 THR B N 1
ATOM 3667 C CA . THR B 1 220 ? 3.781 28.219 26.547 1 85.06 220 THR B CA 1
ATOM 3668 C C . THR B 1 220 ? 5.062 28 27.344 1 85.06 220 THR B C 1
ATOM 3670 O O . THR B 1 220 ? 5.434 28.828 28.188 1 85.06 220 THR B O 1
ATOM 3673 N N . SER B 1 221 ? 5.723 26.969 27.078 1 81.06 221 SER B N 1
ATOM 3674 C CA . SER B 1 221 ? 6.965 26.672 27.766 1 81.06 221 SER B CA 1
ATOM 3675 C C . SER B 1 221 ? 8.078 27.625 27.359 1 81.06 221 SER B C 1
ATOM 3677 O O . SER B 1 221 ? 8.93 27.984 28.188 1 81.06 221 SER B O 1
ATOM 3679 N N . ASN B 1 222 ? 7.996 28.016 26.109 1 72.25 222 ASN B N 1
ATOM 3680 C CA . ASN B 1 222 ? 9.023 28.922 25.625 1 72.25 222 ASN B CA 1
ATOM 3681 C C . ASN B 1 222 ? 8.789 30.344 26.109 1 72.25 222 ASN B C 1
ATOM 3683 O O . ASN B 1 222 ? 9.727 31.141 26.172 1 72.25 222 ASN B O 1
ATOM 3687 N N . GLN B 1 223 ? 7.613 30.75 26.422 1 64.69 223 GLN B N 1
ATOM 3688 C CA . GLN B 1 223 ? 7.316 32.062 26.969 1 64.69 223 GLN B CA 1
ATOM 3689 C C . GLN B 1 223 ? 7.621 32.125 28.453 1 64.69 223 GLN B C 1
ATOM 3691 O O . GLN B 1 223 ? 7.719 33.219 29.031 1 64.69 223 GLN B O 1
ATOM 3696 N N . GLN B 1 224 ? 7.617 31.078 29.156 1 55.44 224 GLN B N 1
ATOM 3697 C CA . GLN B 1 224 ? 7.977 31.188 30.562 1 55.44 224 GLN B CA 1
ATOM 3698 C C . GLN B 1 224 ? 9.43 31.641 30.719 1 55.44 224 GLN B C 1
ATOM 3700 O O . GLN B 1 224 ? 10.344 31 30.188 1 55.44 224 GLN B O 1
ATOM 3705 N N . PRO B 1 225 ? 9.688 32.844 30.984 1 51.16 225 PRO B N 1
ATOM 3706 C CA . PRO B 1 225 ? 11.023 33.344 31.297 1 51.16 225 PRO B CA 1
ATOM 3707 C C . PRO B 1 225 ? 11.875 32.344 32.062 1 51.16 225 PRO B C 1
ATOM 3709 O O . PRO B 1 225 ? 11.359 31.672 32.969 1 51.16 225 PRO B O 1
ATOM 3712 N N . GLN B 1 226 ? 12.844 31.688 31.297 1 47.84 226 GLN B N 1
ATOM 3713 C CA . GLN B 1 226 ? 13.828 30.969 32.094 1 47.84 226 GLN B CA 1
ATOM 3714 C C . GLN B 1 226 ? 14 31.641 33.469 1 47.84 226 GLN B C 1
ATOM 3716 O O . GLN B 1 226 ? 14.5 32.781 33.562 1 47.84 226 GLN B O 1
ATOM 3721 N N . LEU B 1 227 ? 13.109 31.562 34.281 1 47.12 227 LEU B N 1
ATOM 3722 C CA . LEU B 1 227 ? 13.453 32.031 35.625 1 47.12 227 LEU B CA 1
ATOM 3723 C C . LEU B 1 227 ? 14.914 31.734 35.938 1 47.12 227 LEU B C 1
ATOM 3725 O O . LEU B 1 227 ? 15.336 30.578 35.906 1 47.12 227 LEU B O 1
ATOM 3729 N N . LYS B 1 228 ? 15.734 32.656 35.531 1 45.97 228 LYS B N 1
ATOM 3730 C CA . LYS B 1 228 ? 17.109 32.625 36.031 1 45.97 228 LYS B CA 1
ATOM 3731 C C . LYS B 1 228 ? 17.172 32.062 37.438 1 45.97 228 LYS B C 1
ATOM 3733 O O . LYS B 1 228 ? 16.438 32.5 38.312 1 45.97 228 LYS B O 1
ATOM 3738 N N . PRO B 1 229 ? 17.719 30.812 37.562 1 45.28 229 PRO B N 1
ATOM 3739 C CA . PRO B 1 229 ? 17.891 30.375 38.938 1 45.28 229 PRO B CA 1
ATOM 3740 C C . PRO B 1 229 ? 18.328 31.5 39.875 1 45.28 229 PRO B C 1
ATOM 3742 O O . PRO B 1 229 ? 19.266 32.219 39.562 1 45.28 229 PRO B O 1
ATOM 3745 N N . LEU B 1 230 ? 17.484 32.125 40.5 1 42.78 230 LEU B N 1
ATOM 3746 C CA . LEU B 1 230 ? 17.906 33.031 41.594 1 42.78 230 LEU B CA 1
ATOM 3747 C C . LEU B 1 230 ? 19.125 32.469 42.312 1 42.78 230 LEU B C 1
ATOM 3749 O O . LEU B 1 230 ? 19.094 31.328 42.812 1 42.78 230 LEU B O 1
ATOM 3753 N N . SER B 1 231 ? 20.344 32.781 41.75 1 43.88 231 SER B N 1
ATOM 3754 C CA . SER B 1 231 ? 21.562 32.531 42.5 1 43.88 231 SER B CA 1
ATOM 3755 C C . SER B 1 231 ? 21.359 32.844 44 1 43.88 231 SER B C 1
ATOM 3757 O O . SER B 1 231 ? 21.281 34.031 44.375 1 43.88 231 SER B O 1
ATOM 3759 N N . ILE B 1 232 ? 20.609 32 44.719 1 43.72 232 ILE B N 1
ATOM 3760 C CA . ILE B 1 232 ? 20.328 32.188 46.156 1 43.72 232 ILE B CA 1
ATOM 3761 C C . ILE B 1 232 ? 21.609 32.531 46.875 1 43.72 232 ILE B C 1
ATOM 3763 O O . ILE B 1 232 ? 21.641 33.5 47.656 1 43.72 232 ILE B O 1
ATOM 3767 N N . PHE B 1 233 ? 22.422 31.438 47.281 1 42.81 233 PHE B N 1
ATOM 3768 C CA . PHE B 1 233 ? 23.031 31.438 48.625 1 42.81 233 PHE B CA 1
ATOM 3769 C C . PHE B 1 233 ? 24.312 32.25 48.625 1 42.81 233 PHE B C 1
ATOM 3771 O O . PHE B 1 233 ? 25.219 32 47.812 1 42.81 233 PHE B O 1
ATOM 3778 N N . PRO B 1 234 ? 24.234 33.5 49.031 1 43.25 234 PRO B N 1
ATOM 3779 C CA . PRO B 1 234 ? 25.5 34.25 49.219 1 43.25 234 PRO B CA 1
ATOM 3780 C C . PRO B 1 234 ? 26.547 33.438 49.969 1 43.25 234 PRO B C 1
ATOM 3782 O O . PRO B 1 234 ? 26.203 32.75 50.938 1 43.25 234 PRO B O 1
ATOM 3785 N N . LYS B 1 235 ? 27.641 32.969 49.375 1 40.44 235 LYS B N 1
ATOM 3786 C CA . LYS B 1 235 ? 28.781 32.312 50 1 40.44 235 LYS B CA 1
ATOM 3787 C C . LYS B 1 235 ? 29.188 33.062 51.281 1 40.44 235 LYS B C 1
ATOM 3789 O O . LYS B 1 235 ? 29.484 34.25 51.25 1 40.44 235 LYS B O 1
ATOM 3794 N N . GLN B 1 236 ? 28.719 32.781 52.531 1 38.31 236 GLN B N 1
ATOM 3795 C CA . GLN B 1 236 ? 29.188 33.219 53.844 1 38.31 236 GLN B CA 1
ATOM 3796 C C . GLN B 1 236 ? 30.688 33.031 53.969 1 38.31 236 GLN B C 1
ATOM 3798 O O . GLN B 1 236 ? 31.188 31.906 53.875 1 38.31 236 GLN B O 1
ATOM 3803 N N . ASN B 1 237 ? 31.484 33.906 53.375 1 39.38 237 ASN B N 1
ATOM 3804 C CA . ASN B 1 237 ? 32.906 33.969 53.719 1 39.38 237 ASN B CA 1
ATOM 3805 C C . ASN B 1 237 ? 33.094 33.906 55.25 1 39.38 237 ASN B C 1
ATOM 3807 O O . ASN B 1 237 ? 32.688 34.781 55.969 1 39.38 237 ASN B O 1
ATOM 3811 N N . ALA B 1 238 ? 32.938 32.719 55.906 1 36.66 238 ALA B N 1
ATOM 3812 C CA . ALA B 1 238 ? 33.312 32.531 57.312 1 36.66 238 ALA B CA 1
ATOM 3813 C C . ALA B 1 238 ? 34.719 33 57.594 1 36.66 238 ALA B C 1
ATOM 3815 O O . ALA B 1 238 ? 35.688 32.5 57 1 36.66 238 ALA B O 1
ATOM 3816 N N . GLU B 1 239 ? 34.969 34.312 57.875 1 34.69 239 GLU B N 1
ATOM 3817 C CA . GLU B 1 239 ? 36.125 34.875 58.562 1 34.69 239 GLU B CA 1
ATOM 3818 C C . GLU B 1 239 ? 36.469 34.094 59.812 1 34.69 239 GLU B C 1
ATOM 3820 O O . GLU B 1 239 ? 35.688 34 60.75 1 34.69 239 GLU B O 1
ATOM 3825 N N . SER B 1 240 ? 36.969 32.844 59.656 1 33.19 240 SER B N 1
ATOM 3826 C CA . SER B 1 240 ? 37.625 32.219 60.781 1 33.19 240 SER B CA 1
ATOM 3827 C C . SER B 1 240 ? 38.656 33.156 61.406 1 33.19 240 SER B C 1
ATOM 3829 O O . SER B 1 240 ? 39.562 33.625 60.75 1 33.19 240 SER B O 1
ATOM 3831 N N . ASP B 1 241 ? 38.219 33.812 62.438 1 28.92 241 ASP B N 1
ATOM 3832 C CA . ASP B 1 241 ? 39.125 34.125 63.531 1 28.92 241 ASP B CA 1
ATOM 3833 C C . ASP B 1 241 ? 39.719 32.844 64.125 1 28.92 241 ASP B C 1
ATOM 3835 O O . ASP B 1 241 ? 39 31.844 64.312 1 28.92 241 ASP B O 1
#

Secondary structure (DSSP, 8-state):
----------------------------------------------------------------HHHHTTT-TTEEEEEEEEEESS-HHHHHHHHH-GGGHHHH-TTEEEEEEEETTEEEEEEEEEETTEEEEEEEEEEEEETTTEEEEEEEEES-EEEEEEEEEEETTEEEEEEEEEEE--HHHHHHH--HHHHHHHIIIIIIHHHHHHHHHHHHHHHHHHHS-----------------/----------------------------------------------------------------HHHHTTT-TTEEEEEEEEEESS-HHHHHHHHH-GGGHHHH-TTEEEEEEEETTEEEEEEEEEETTEEEEEEEEEEEEETTTEEEEEEEEES-EEEEEEEEEEETTEEEEEEEEEEE--HHHHHHH--HHHHHHHIIIIIIHHHHHHHHHHHHHHHHHHHS-----------------

Solvent-accessible surface area (backbone atoms only — not comparable to full-atom values): 28816 Å² total; per-residue (Å²): 140,76,84,71,88,78,87,89,75,91,77,80,79,82,81,83,80,82,82,76,78,78,77,78,78,81,77,80,77,77,77,80,77,78,75,78,75,74,79,73,78,79,76,78,80,74,74,77,76,71,78,72,73,77,69,76,74,70,76,67,77,72,72,44,69,69,59,78,58,42,98,49,90,34,51,35,67,33,59,37,70,49,75,36,85,35,29,30,58,57,53,36,56,58,68,65,38,52,59,56,48,34,78,33,25,84,43,34,70,42,37,40,66,75,38,96,89,38,78,38,30,41,40,35,35,43,45,57,68,43,66,52,48,26,29,30,36,74,76,41,77,44,88,40,38,38,42,28,37,36,41,79,39,68,55,47,36,38,36,37,37,37,38,42,69,73,51,85,49,24,18,38,38,39,39,39,39,35,33,56,49,34,48,50,58,42,64,74,65,69,35,61,65,57,56,25,50,48,44,25,61,70,43,48,42,47,22,53,51,37,40,45,59,53,51,50,54,54,54,55,59,67,62,49,68,76,69,66,75,72,80,73,77,81,79,76,77,74,78,78,126,135,87,81,85,86,82,86,79,87,82,84,83,82,84,84,86,81,82,84,79,79,80,79,76,79,79,77,78,76,76,78,78,76,79,76,77,75,75,80,72,79,81,76,77,80,74,74,79,75,72,77,74,73,76,69,76,74,71,77,66,77,72,73,43,67,70,59,76,58,44,98,50,91,33,55,37,68,34,58,38,70,50,77,37,84,35,29,32,58,57,53,37,55,58,68,65,38,53,60,54,47,35,77,33,25,83,43,34,70,42,36,40,68,74,37,98,88,39,81,39,31,40,38,34,35,44,46,59,67,43,66,51,48,28,30,31,36,74,76,40,77,44,88,41,38,36,42,28,37,36,40,79,39,69,56,49,35,36,37,36,38,40,37,42,70,74,50,85,48,24,18,37,38,39,40,39,38,36,33,55,50,35,48,50,58,40,62,72,67,70,34,59,64,59,56,26,48,48,45,24,60,70,43,49,43,48,23,52,52,38,39,44,60,52,51,50,53,54,56,54,60,66,64,48,66,77,70,65,73,72,85,68,81,73,80,75,77,75,77,78,124

InterPro domains:
  IPR005031 Coenzyme Q-binding protein COQ10, START domain [PF03364] (84-211)
  IPR023393 START-like domain superfamily [G3DSA:3.30.530.20] (75-220)
  IPR047137 Polyketide cyclase/dehydrase-like ORF3 [PTHR33824] (50-223)

Nearest PDB structures (foldseek):
  2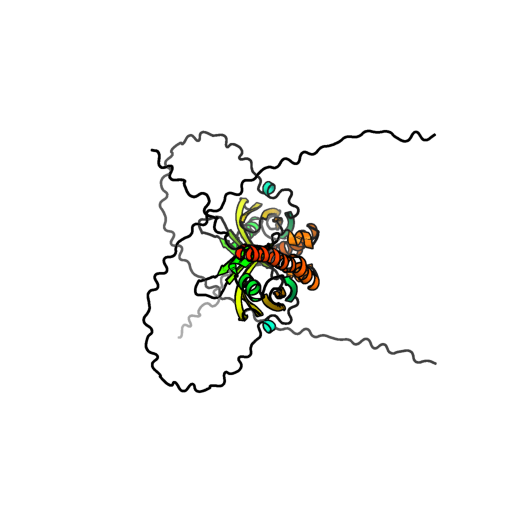d4r-assembly1_A  TM=8.414E-01  e=6.267E-09  Thermus thermophilus HB8
  3ggn-assembly2_A  TM=7.084E-01  e=8.371E-09  Deinococcus radiodurans R1 = ATCC 13939 = DSM 20539
  3ggn-assembly3_B  TM=7.215E-01  e=1.330E-08  Deinococcus radiodurans R1 = ATCC 13939 = DSM 20539
  4xrw-assembly1_A  TM=6.838E-01  e=4.288E-07  Amycolatopsis orientalis
  8h2d-assembly2_B-2  TM=6.573E-01  e=7.313E-06  Mycobacterium tuberculosis H37Rv

Organism: Phaeodactylum tricornutum (strain CCAP 1055/1) (NCBI:txid556484)